Protein AF-A0A5N6XSG4-F1 (afdb_monomer)

Radius of gyration: 36.65 Å; Cα contacts (8 Å, |Δi|>4): 730; chains: 1; bounding box: 123×78×118 Å

Secondary structure (DSSP, 8-state):
-------------PPPP-PPPPPPP-GGGG-TT--HHHHHHHHHTT-TT-EEEEE--STT--EEEEEETEEE-SSEEEPSS---SHHHHHHHHHH-TT--EEEEETTTTEEEEE--SS--EEE-TT--EEEEEEPPGGGSPP--TTHHHHHHHHHHHHHHHHHHHHHHHHHHHHHHHHHHHHHHHHHHHHTT-TT-HHHHHHHHHHHHHHHHHHHHHHHHHHHHHHHHHHHHHHHHHHHHHHHHHHHHHHHHHHHHHHHHHHHHHHHHHHHHHHHHHHHHHHHHHHHTS----------PPPPPPP-PPP-PPPPPGGGTT-GGGTTT-EEEETTEEEEEEETEE-------S----EET--HHHHHHHHHHSTT--EEEEETTEEEEE-S--SS--EE--TTEEEEEESS---S-TTPPP-GGGGTB-TT--BPPPTTTT-EEEETTEEEEEEEESS---SEEEEETT--SHHHHHHHHHHSTT--EEEESSSEEEEEE-PPPPSS--HHHHTS-SEEEEEEPP-

Sequence (526 aa):
MALLPLFILLLSRGLLAQQAPLGTPNSKCMSTSLSGAGSYNACCSGSETTIGQLKGDGDTHQVFQYTCGSYIVKDYSQVPGLVHNARACMEACEADSSCQAGAWDWSSSLCFVANTANLQYASDPDNTFLRFEKLDESSTPPLEHHECEDQVADAVLSCETEQQGKCQDELNTQEKDLHTLCEQRIQDQCGSSVQDGIAEAKCNEEKATLEKSLRSECEIDKSNALKQWKQDQAAKDQQSRKLRDELEAKVKHLQKQEEESKKRAEKDRNELERLQRDNQQLQQRLDQIPNQPPSKQQPRQPPKPPATNPVHEIPPLTKWRKCSDMEGQEYTVMGVTYIVFCGMHPPPRSQVNQRNDWTGVDPSFMMAMCSTTSDCQGVKVRQNGAQLTYEHEFPPSNRVHSTWWSLVPKEPHTGIPNSVTDIRSQIMDDEGRVKCPEVDGEIIRLGEQAYQLNCNKSLKPQRRRPVPSVKLFNECLVRCYVTKGCQGVMRDNGCSLIYSHHALPKETPEEDLTNGDSWIAMLTEA

Structure (mmCIF, N/CA/C/O backbone):
data_AF-A0A5N6XSG4-F1
#
_entry.id   AF-A0A5N6XSG4-F1
#
loop_
_atom_site.group_PDB
_atom_site.id
_atom_site.type_symbol
_atom_site.label_atom_id
_atom_site.label_alt_id
_atom_site.label_comp_id
_atom_site.label_asym_id
_atom_site.label_entity_id
_atom_site.label_seq_id
_atom_site.pdbx_PDB_ins_code
_atom_site.Cartn_x
_atom_site.Cartn_y
_atom_site.Cartn_z
_atom_site.occupancy
_atom_site.B_iso_or_equiv
_atom_site.auth_seq_id
_atom_site.auth_comp_id
_atom_site.auth_asym_id
_atom_site.auth_atom_id
_atom_site.pdbx_PDB_model_num
ATOM 1 N N . MET A 1 1 ? -78.091 43.144 -36.225 1.00 42.41 1 MET A N 1
ATOM 2 C CA . MET A 1 1 ? -77.552 41.775 -36.383 1.00 42.41 1 MET A CA 1
ATOM 3 C C . MET A 1 1 ? -76.071 41.889 -36.706 1.00 42.41 1 MET A C 1
ATOM 5 O O . MET A 1 1 ? -75.727 42.811 -37.431 1.00 42.41 1 MET A O 1
ATOM 9 N N . ALA A 1 2 ? -75.269 40.954 -36.185 1.00 39.97 2 ALA A N 1
ATOM 10 C CA . ALA A 1 2 ? -73.800 40.843 -36.215 1.00 39.97 2 ALA A CA 1
ATOM 11 C C . ALA A 1 2 ? -73.055 41.504 -35.032 1.00 39.97 2 ALA A C 1
ATOM 13 O O . ALA A 1 2 ? -73.074 42.719 -34.857 1.00 39.97 2 ALA A O 1
ATOM 14 N N . LEU A 1 3 ? -72.410 40.649 -34.228 1.00 36.72 3 LEU A N 1
ATOM 15 C CA . LEU A 1 3 ? -71.529 40.935 -33.090 1.00 36.72 3 LEU A CA 1
ATOM 16 C C . LEU A 1 3 ? -70.232 40.110 -33.253 1.00 36.72 3 LEU A C 1
ATOM 18 O O . LEU A 1 3 ? -70.251 39.049 -33.872 1.00 36.72 3 LEU A O 1
ATOM 22 N N . LEU A 1 4 ? -69.142 40.672 -32.722 1.00 35.88 4 LEU A N 1
ATOM 23 C CA . LEU A 1 4 ? -67.703 40.395 -32.892 1.00 35.88 4 LEU A CA 1
ATOM 24 C C . LEU A 1 4 ? -67.192 38.939 -32.736 1.00 35.88 4 LEU A C 1
ATOM 26 O O . LEU A 1 4 ? -67.778 38.164 -31.983 1.00 35.88 4 LEU A O 1
ATOM 30 N N . PRO A 1 5 ? -65.990 38.630 -33.287 1.00 52.91 5 PRO A N 1
ATOM 31 C CA . PRO A 1 5 ? -65.157 37.495 -32.891 1.00 52.91 5 PRO A CA 1
ATOM 32 C C . PRO A 1 5 ? -64.058 37.892 -31.878 1.00 52.91 5 PRO A C 1
ATOM 34 O O . PRO A 1 5 ? -63.470 38.971 -31.970 1.00 52.91 5 PRO A O 1
ATOM 37 N N . LEU A 1 6 ? -63.741 36.997 -30.934 1.00 40.34 6 LEU A N 1
ATOM 38 C CA . LEU A 1 6 ? -62.638 37.149 -29.978 1.00 40.34 6 LEU A CA 1
ATOM 39 C C . LEU A 1 6 ? -62.048 35.769 -29.600 1.00 40.34 6 LEU A C 1
ATOM 41 O O . LEU A 1 6 ? -62.799 34.867 -29.248 1.00 40.34 6 LEU A O 1
ATOM 45 N N . PHE A 1 7 ? -60.708 35.677 -29.627 1.00 40.97 7 PHE A N 1
ATOM 46 C CA . PHE A 1 7 ? -59.811 34.734 -28.918 1.00 40.97 7 PHE A CA 1
ATOM 47 C C . PHE A 1 7 ? -59.850 33.226 -29.224 1.00 40.97 7 PHE A C 1
ATOM 49 O O . PHE A 1 7 ? -60.761 32.557 -28.765 1.00 40.97 7 PHE A O 1
ATOM 56 N N . ILE A 1 8 ? -58.746 32.684 -29.783 1.00 43.69 8 ILE A N 1
ATOM 57 C CA . ILE A 1 8 ? -57.996 31.521 -29.239 1.00 43.69 8 ILE A CA 1
ATOM 58 C C . ILE A 1 8 ? -56.499 31.665 -29.610 1.00 43.69 8 ILE A C 1
ATOM 60 O O . ILE A 1 8 ? -56.116 31.492 -30.764 1.00 43.69 8 ILE A O 1
ATOM 64 N N . LEU A 1 9 ? -55.656 31.958 -28.613 1.00 39.41 9 LEU A N 1
ATOM 65 C CA . LEU A 1 9 ? -54.202 31.732 -28.595 1.00 39.41 9 LEU A CA 1
ATOM 66 C C . LEU A 1 9 ? -53.973 30.484 -27.726 1.00 39.41 9 LEU A C 1
ATOM 68 O O . LEU A 1 9 ? -54.242 30.524 -26.526 1.00 39.41 9 LEU A O 1
ATOM 72 N N . LEU A 1 10 ? -53.525 29.374 -28.319 1.00 38.53 10 LEU A N 1
ATOM 73 C CA . LEU A 1 10 ? -53.155 28.156 -27.591 1.00 38.53 10 LEU A CA 1
ATOM 74 C C . LEU A 1 10 ? -51.653 28.163 -27.289 1.00 38.53 10 LEU A C 1
ATOM 76 O O . LEU A 1 10 ? -50.814 28.129 -28.186 1.00 38.53 10 LEU A O 1
ATOM 80 N N . LEU A 1 11 ? -51.375 28.234 -25.989 1.00 36.25 11 LEU A N 1
ATOM 81 C CA . LEU A 1 11 ? -50.082 28.177 -25.318 1.00 36.25 11 LEU A CA 1
ATOM 82 C C . LEU A 1 11 ? -49.456 26.776 -25.381 1.00 36.25 11 LEU A C 1
ATOM 84 O O . LEU A 1 11 ? -50.108 25.770 -25.100 1.00 36.25 11 LEU A O 1
ATOM 88 N N . SER A 1 12 ? -48.153 26.747 -25.645 1.00 34.19 12 SER A N 1
ATOM 89 C CA . SER A 1 12 ? -47.225 25.664 -25.334 1.00 34.19 12 SER A CA 1
ATOM 90 C C . SER A 1 12 ? -47.084 25.496 -23.813 1.00 34.19 12 SER A C 1
ATOM 92 O O . SER A 1 12 ? -46.741 26.436 -23.099 1.00 34.19 12 SER A O 1
ATOM 94 N N . ARG A 1 13 ? -47.327 24.285 -23.296 1.00 36.25 13 ARG A N 1
ATOM 95 C CA . ARG A 1 13 ? -46.957 23.895 -21.926 1.00 36.25 13 ARG A CA 1
ATOM 96 C C . ARG A 1 13 ? -45.612 23.175 -21.965 1.00 36.25 13 ARG A C 1
ATOM 98 O O . ARG A 1 13 ? -45.548 22.028 -22.391 1.00 36.25 13 ARG A O 1
ATOM 105 N N . GLY A 1 14 ? -44.558 23.848 -21.512 1.00 34.78 14 GLY A N 1
ATOM 106 C CA . GLY A 1 14 ? -43.342 23.184 -21.048 1.00 34.78 14 GLY A CA 1
ATOM 107 C C . GLY A 1 14 ? -43.564 22.673 -19.625 1.00 34.78 14 GLY A C 1
ATOM 108 O O . GLY A 1 14 ? -43.956 23.447 -18.754 1.00 34.78 14 GLY A O 1
ATOM 109 N N . LEU A 1 15 ? -43.350 21.376 -19.396 1.00 33.78 15 LEU A N 1
ATOM 110 C CA . LEU A 1 15 ? -43.150 20.836 -18.052 1.00 33.78 15 LEU A CA 1
ATOM 111 C C . LEU A 1 15 ? -41.716 21.168 -17.619 1.00 33.78 15 LEU A C 1
ATOM 113 O O . LEU A 1 15 ? -40.766 20.681 -18.224 1.00 33.78 15 LEU A O 1
ATOM 117 N N . LEU A 1 16 ? -41.568 21.973 -16.570 1.00 35.16 16 LEU A N 1
ATOM 118 C CA . LEU A 1 16 ? -40.341 22.048 -15.780 1.00 35.16 16 LEU A CA 1
ATOM 119 C C . LEU A 1 16 ? -40.486 21.063 -14.617 1.00 35.16 16 LEU A C 1
ATOM 121 O O . LEU A 1 16 ? -41.400 21.198 -13.803 1.00 35.16 16 LEU A O 1
ATOM 125 N N . ALA A 1 17 ? -39.606 20.065 -14.564 1.00 36.12 17 ALA A N 1
ATOM 126 C CA . ALA A 1 17 ? -39.441 19.208 -13.399 1.00 36.12 17 ALA A CA 1
ATOM 127 C C . ALA A 1 17 ? -38.847 20.042 -12.252 1.00 36.12 17 ALA A C 1
ATOM 129 O O . ALA A 1 17 ? -37.777 20.631 -12.394 1.00 36.12 17 ALA A O 1
ATOM 130 N N . GLN A 1 18 ? -39.553 20.113 -11.124 1.00 30.58 18 GLN A N 1
ATOM 131 C CA . GLN A 1 18 ? -39.025 20.651 -9.872 1.00 30.58 18 GLN A CA 1
ATOM 132 C C . GLN A 1 18 ? -37.999 19.654 -9.321 1.00 30.58 18 GLN A C 1
ATOM 134 O O . GLN A 1 18 ? -38.372 18.611 -8.792 1.00 30.58 18 GLN A O 1
ATOM 139 N N . GLN A 1 19 ? -36.708 19.952 -9.475 1.00 38.84 19 GLN A N 1
ATOM 140 C CA . GLN A 1 19 ? -35.658 19.258 -8.732 1.00 38.84 19 GLN A CA 1
ATOM 141 C C . GLN A 1 19 ? -35.746 19.709 -7.269 1.00 38.84 19 GLN A C 1
ATOM 143 O O . GLN A 1 19 ? -35.722 20.908 -6.982 1.00 38.84 19 GLN A O 1
ATOM 148 N N . ALA A 1 20 ? -35.922 18.754 -6.354 1.00 43.28 20 ALA A N 1
ATOM 149 C CA . ALA A 1 20 ? -35.861 19.019 -4.922 1.00 43.28 20 ALA A CA 1
ATOM 150 C C . ALA A 1 20 ? -34.477 19.601 -4.561 1.00 43.28 20 ALA A C 1
ATOM 152 O O . ALA A 1 20 ? -33.486 19.217 -5.187 1.00 43.28 20 ALA A O 1
ATOM 153 N N . PRO A 1 21 ? -34.390 20.527 -3.588 1.00 43.53 21 PRO A N 1
ATOM 154 C CA . PRO A 1 21 ? -33.112 21.077 -3.154 1.00 43.53 21 PRO A CA 1
ATOM 155 C C . PRO A 1 21 ? -32.190 19.948 -2.674 1.00 43.53 21 PRO A C 1
ATOM 157 O O . PRO A 1 21 ? -32.589 19.125 -1.851 1.00 43.53 21 PRO A O 1
ATOM 160 N N . LEU A 1 22 ? -30.971 19.909 -3.218 1.00 53.56 22 LEU A N 1
ATOM 161 C CA . LEU A 1 22 ? -29.912 18.988 -2.804 1.00 53.56 22 LEU A CA 1
ATOM 162 C C . LEU A 1 22 ? -29.630 19.205 -1.310 1.00 53.56 22 LEU A C 1
ATOM 164 O O . LEU A 1 22 ? -29.279 20.310 -0.898 1.00 53.56 22 LEU A O 1
ATOM 168 N N . GLY A 1 23 ? -29.837 18.166 -0.498 1.00 52.19 23 GLY A N 1
ATOM 169 C CA . GLY A 1 23 ? -29.511 18.193 0.927 1.00 52.19 23 GLY A CA 1
ATOM 170 C C . GLY A 1 23 ? -28.003 18.314 1.148 1.00 52.19 23 GLY A C 1
ATOM 171 O O . GLY A 1 23 ? -27.211 17.836 0.333 1.00 52.19 23 GLY A O 1
ATOM 172 N N . THR A 1 24 ? -27.604 18.954 2.248 1.00 53.97 24 THR A N 1
ATOM 173 C CA . THR A 1 24 ? -26.195 19.072 2.639 1.00 53.97 24 THR A CA 1
ATOM 174 C C . THR A 1 24 ? -25.549 17.688 2.824 1.00 53.97 24 THR A C 1
ATOM 176 O O . THR A 1 24 ? -26.224 16.752 3.269 1.00 53.97 24 THR A O 1
ATOM 179 N N . PRO A 1 25 ? -24.254 17.519 2.487 1.00 57.25 25 PRO A N 1
ATOM 180 C CA . PRO A 1 25 ? -23.563 16.237 2.603 1.00 57.25 25 PRO A CA 1
ATOM 181 C C . PRO A 1 25 ? -23.601 15.721 4.046 1.00 57.25 25 PRO A C 1
ATOM 183 O O . PRO A 1 25 ? -23.062 16.343 4.960 1.00 57.25 25 PRO A O 1
ATOM 186 N N . ASN A 1 26 ? -24.227 14.566 4.272 1.00 66.19 26 ASN A N 1
ATOM 187 C CA . ASN A 1 26 ? -24.213 13.927 5.582 1.00 66.19 26 A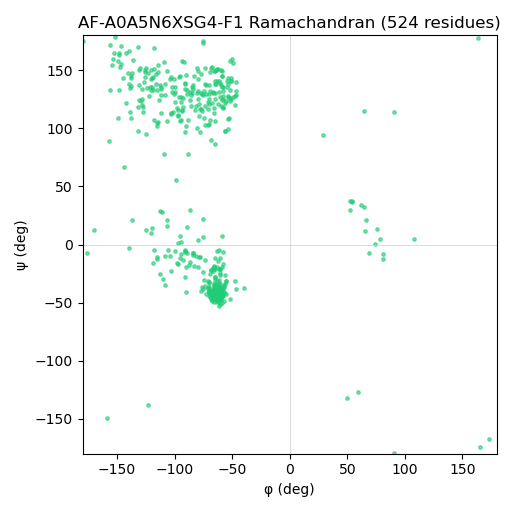SN A CA 1
ATOM 188 C C . ASN A 1 26 ? -22.894 13.163 5.755 1.00 66.19 26 ASN A C 1
ATOM 190 O O . ASN A 1 26 ? -22.737 12.046 5.258 1.00 66.19 26 ASN A O 1
ATOM 194 N N . SER A 1 27 ? -21.950 13.761 6.484 1.00 66.69 27 SER A N 1
ATOM 195 C CA . SER A 1 27 ? -20.614 13.199 6.728 1.00 66.69 27 SER A CA 1
ATOM 196 C C . SER A 1 27 ? -20.627 11.829 7.422 1.00 66.69 27 SER A C 1
ATOM 198 O O . SER A 1 27 ? -19.657 11.081 7.319 1.00 66.69 27 SER A O 1
ATOM 200 N N . LYS A 1 28 ? -21.732 11.443 8.078 1.00 75.50 28 LYS A N 1
ATOM 201 C CA . LYS A 1 28 ? -21.860 10.136 8.746 1.00 75.50 28 LYS A CA 1
ATOM 202 C C . LYS A 1 28 ? -22.079 8.977 7.775 1.00 75.50 28 LYS A C 1
ATOM 204 O O . LYS A 1 28 ? -21.738 7.844 8.111 1.00 75.50 28 LYS A O 1
ATOM 209 N N . CYS A 1 29 ? -22.607 9.249 6.581 1.00 75.19 29 CYS A N 1
ATOM 210 C CA . CYS A 1 29 ? -22.910 8.240 5.564 1.00 75.19 29 CYS A CA 1
ATOM 211 C C . CYS A 1 29 ? -21.662 7.452 5.103 1.00 75.19 29 CYS A C 1
ATOM 213 O O . CYS A 1 29 ? -21.761 6.293 4.710 1.00 75.19 29 CYS A O 1
ATOM 215 N N . MET A 1 30 ? -20.471 8.045 5.246 1.00 73.06 30 MET A N 1
ATOM 216 C CA . MET A 1 30 ? -19.180 7.477 4.831 1.00 73.06 30 MET A CA 1
ATOM 217 C C . MET A 1 30 ? -18.313 6.987 6.000 1.00 73.06 30 MET A C 1
ATOM 219 O O . MET A 1 30 ? -17.090 6.866 5.878 1.00 73.06 30 MET A O 1
ATOM 223 N N . SER A 1 31 ? -18.913 6.719 7.159 1.00 79.75 31 SER A N 1
ATOM 224 C CA . SER A 1 31 ? -18.151 6.238 8.309 1.00 79.75 31 SER A CA 1
ATOM 225 C C . SER A 1 31 ? -17.735 4.777 8.131 1.00 79.75 31 SER A C 1
ATOM 227 O O . SER A 1 31 ? -18.583 3.887 8.086 1.00 79.75 31 SER A O 1
ATOM 229 N N . THR A 1 32 ? -16.426 4.508 8.118 1.00 80.31 32 THR A N 1
ATOM 230 C CA . THR A 1 32 ? -15.868 3.140 8.079 1.00 80.31 32 THR A CA 1
ATOM 231 C C . THR A 1 32 ? -16.176 2.331 9.339 1.00 80.31 32 THR A C 1
ATOM 233 O O . THR A 1 32 ? -16.111 1.105 9.318 1.00 80.31 32 THR A O 1
ATOM 236 N N . SER A 1 33 ? -16.529 3.001 10.441 1.00 80.94 33 SER A N 1
ATOM 237 C CA . SER A 1 33 ? -16.881 2.362 11.714 1.00 80.94 33 SER A CA 1
ATOM 238 C C . SER A 1 33 ? -18.299 1.789 11.754 1.00 80.94 33 SER A C 1
ATOM 240 O O . SER A 1 33 ? -18.638 1.073 12.696 1.00 80.94 33 SER A O 1
ATOM 242 N N . LEU A 1 34 ? -19.135 2.101 10.760 1.00 85.12 34 LEU A N 1
ATOM 243 C CA . LEU A 1 34 ? -20.510 1.620 10.670 1.00 85.12 34 LEU A CA 1
ATOM 244 C C . LEU A 1 34 ? -20.600 0.495 9.634 1.00 85.12 34 LEU A C 1
ATOM 246 O O . LEU A 1 34 ? -19.923 0.526 8.610 1.00 85.12 34 LEU A O 1
ATOM 250 N N . SER A 1 35 ? -21.451 -0.497 9.891 1.00 88.44 35 SER A N 1
ATOM 251 C CA . SER A 1 35 ? -21.705 -1.625 8.985 1.00 88.44 35 SER A CA 1
ATOM 252 C C . SER A 1 35 ? -23.198 -1.936 8.882 1.00 88.44 35 SER A C 1
ATOM 254 O O . SER A 1 35 ? -23.987 -1.526 9.743 1.00 88.44 35 SER A O 1
ATOM 256 N N . GLY A 1 36 ? -23.589 -2.612 7.797 1.00 90.94 36 GLY A N 1
ATOM 257 C CA . GLY A 1 36 ? -24.967 -3.036 7.528 1.00 90.94 36 GLY A CA 1
ATOM 258 C C . GLY A 1 36 ? -25.984 -1.901 7.697 1.00 90.94 36 GLY A C 1
ATOM 259 O O . GLY A 1 36 ? -25.763 -0.773 7.252 1.00 90.94 36 GLY A O 1
ATOM 260 N N . ALA A 1 37 ? -27.074 -2.170 8.419 1.00 91.06 37 ALA A N 1
ATOM 261 C CA . ALA A 1 37 ? -28.128 -1.187 8.681 1.00 91.06 37 ALA A CA 1
ATOM 262 C C . ALA A 1 37 ? -27.613 0.117 9.322 1.00 91.06 37 ALA A C 1
ATOM 264 O O . ALA A 1 37 ? -28.163 1.184 9.070 1.00 91.06 37 ALA A O 1
ATOM 265 N N . GLY A 1 38 ? -26.552 0.063 10.137 1.00 89.19 38 GLY A N 1
ATOM 266 C CA . GLY A 1 38 ? -25.963 1.256 10.750 1.00 89.19 38 GLY A CA 1
ATOM 267 C C . GLY A 1 38 ? -25.340 2.198 9.718 1.00 89.19 38 GLY A C 1
ATOM 268 O O . GLY A 1 38 ? -25.545 3.408 9.794 1.00 89.19 38 GLY A O 1
ATOM 269 N N . SER A 1 39 ? -24.633 1.643 8.727 1.00 90.44 39 SER A N 1
ATOM 270 C CA . SER A 1 39 ? -24.076 2.417 7.608 1.00 90.44 39 SER A CA 1
ATOM 271 C C . SER A 1 39 ? -25.188 2.944 6.700 1.00 90.44 39 SER A C 1
ATOM 273 O O . SER A 1 39 ? -25.161 4.117 6.338 1.00 90.44 39 SER A O 1
ATOM 275 N N . TYR A 1 40 ? -26.213 2.134 6.421 1.00 92.50 40 TYR A N 1
ATOM 276 C CA . TYR A 1 40 ? -27.371 2.571 5.641 1.00 92.50 40 TYR A CA 1
ATOM 277 C C . TYR A 1 40 ? -28.118 3.736 6.302 1.00 92.50 40 TYR A C 1
ATOM 279 O O . TYR A 1 40 ? -28.326 4.782 5.693 1.00 92.50 40 TYR A O 1
ATOM 287 N N . ASN A 1 41 ? -28.463 3.600 7.583 1.00 91.56 41 ASN A N 1
ATOM 288 C CA . ASN A 1 41 ? -29.210 4.613 8.330 1.00 91.56 41 ASN A CA 1
ATOM 289 C C . ASN A 1 41 ? -28.430 5.922 8.489 1.00 91.56 41 ASN A C 1
ATOM 291 O O . ASN A 1 41 ? -29.035 6.991 8.583 1.00 91.56 41 ASN A O 1
ATOM 295 N N . ALA A 1 42 ? -27.097 5.863 8.489 1.00 89.62 42 ALA A N 1
ATOM 296 C CA . ALA A 1 42 ? -26.261 7.055 8.480 1.00 89.62 42 ALA A CA 1
ATOM 297 C C . ALA A 1 42 ? -26.423 7.880 7.191 1.00 89.62 42 ALA A C 1
ATOM 299 O O . ALA A 1 42 ? -26.266 9.095 7.246 1.00 89.62 42 ALA A O 1
ATOM 300 N N . CYS A 1 43 ? -26.776 7.249 6.068 1.00 88.50 43 CYS A N 1
ATOM 301 C CA . CYS A 1 43 ? -27.106 7.903 4.799 1.00 88.50 43 CYS A CA 1
ATOM 302 C C . CYS A 1 43 ? -28.600 8.236 4.667 1.00 88.50 43 CYS A C 1
ATOM 304 O O . CYS A 1 43 ? -28.973 9.302 4.188 1.00 88.50 43 CYS A O 1
ATOM 306 N N . CYS A 1 44 ? -29.458 7.314 5.099 1.00 89.94 44 CYS A N 1
ATOM 307 C CA . CYS A 1 44 ? -30.868 7.246 4.714 1.00 89.94 44 CYS A CA 1
ATOM 308 C C . CYS A 1 44 ? -31.833 7.539 5.872 1.00 89.94 44 CYS A C 1
ATOM 310 O O . CYS A 1 44 ? -32.952 7.030 5.917 1.00 89.94 44 CYS A O 1
ATOM 312 N N . SER A 1 45 ? -31.413 8.352 6.842 1.00 81.12 45 SER A N 1
ATOM 313 C CA . SER A 1 45 ? -32.197 8.626 8.046 1.00 81.12 45 SER A CA 1
ATOM 314 C C . SER A 1 45 ? -33.430 9.482 7.716 1.00 81.12 45 SER A C 1
ATOM 316 O O . SER A 1 45 ? -33.329 10.689 7.525 1.00 81.12 45 SER A O 1
ATOM 318 N N . GLY A 1 46 ? -34.613 8.858 7.677 1.00 64.88 46 GLY A N 1
ATOM 319 C CA . GLY A 1 46 ? -35.898 9.563 7.770 1.00 64.88 46 GLY A CA 1
ATOM 320 C C . GLY A 1 46 ? -36.756 9.674 6.504 1.00 64.88 46 GLY A C 1
ATOM 321 O O . GLY A 1 46 ? -37.806 10.307 6.581 1.00 64.88 46 GLY A O 1
ATOM 322 N N . SER A 1 47 ? -36.392 9.066 5.368 1.00 61.56 47 SER A N 1
ATOM 323 C CA . SER A 1 47 ? -37.311 8.952 4.220 1.00 61.56 47 SER A CA 1
ATOM 324 C C . SER A 1 47 ? -36.989 7.762 3.308 1.00 61.56 47 SER A C 1
ATOM 326 O O . SER A 1 47 ? -35.844 7.320 3.252 1.00 61.56 47 SER A O 1
ATOM 328 N N . GLU A 1 48 ? -37.998 7.255 2.590 1.00 63.19 48 GLU A N 1
ATOM 329 C CA . GLU A 1 48 ? -37.865 6.144 1.627 1.00 63.19 48 GLU A CA 1
ATOM 330 C C . GLU A 1 48 ? -37.005 6.512 0.404 1.00 63.19 48 GLU A C 1
ATOM 332 O O . GLU A 1 48 ? -36.493 5.629 -0.272 1.00 63.19 48 GLU A O 1
ATOM 337 N N . THR A 1 49 ? -36.796 7.805 0.130 1.00 68.62 49 THR A N 1
ATOM 338 C CA . THR A 1 49 ? -36.016 8.281 -1.024 1.00 68.62 49 THR A CA 1
ATOM 339 C C . THR A 1 49 ? -35.210 9.530 -0.670 1.00 68.62 49 THR A C 1
ATOM 341 O O . THR A 1 49 ? -35.469 10.627 -1.172 1.00 68.62 49 THR A O 1
ATOM 344 N N . THR A 1 50 ? -34.228 9.382 0.218 1.00 78.94 50 THR A N 1
ATOM 345 C CA . THR A 1 50 ? -33.235 10.437 0.456 1.00 78.94 50 THR A CA 1
ATOM 346 C C . THR A 1 50 ? -32.248 10.480 -0.712 1.00 78.94 50 THR A C 1
ATOM 348 O O . THR A 1 50 ? -31.721 9.444 -1.122 1.00 78.94 50 THR A O 1
ATOM 351 N N . ILE A 1 51 ? -31.994 11.681 -1.235 1.00 84.19 51 ILE A N 1
ATOM 352 C CA . ILE A 1 51 ? -30.973 11.955 -2.252 1.00 84.19 51 ILE A CA 1
ATOM 353 C C . ILE A 1 51 ? -29.926 12.874 -1.628 1.00 84.19 51 ILE A C 1
ATOM 355 O O . ILE A 1 51 ? -30.278 13.890 -1.028 1.00 84.19 51 ILE A O 1
ATOM 359 N N . GLY A 1 52 ? -28.649 12.549 -1.802 1.00 84.50 52 GLY A N 1
ATOM 360 C CA . GLY A 1 52 ? -27.552 13.397 -1.344 1.00 84.50 52 GLY A CA 1
ATOM 361 C C . GLY A 1 52 ? -26.297 13.228 -2.188 1.00 84.50 52 GLY A C 1
ATOM 362 O O . GLY A 1 52 ? -26.266 12.431 -3.124 1.00 84.50 52 GLY A O 1
ATOM 363 N N . GLN A 1 53 ? -25.263 13.993 -1.853 1.00 86.19 53 GLN A N 1
ATOM 364 C CA . GLN A 1 53 ? -23.940 13.876 -2.461 1.00 86.19 53 GLN A CA 1
ATOM 365 C C . GLN A 1 53 ? -22.913 13.452 -1.418 1.00 86.19 53 GLN A C 1
ATOM 367 O O . GLN A 1 53 ? -23.020 13.810 -0.242 1.00 86.19 53 GLN A O 1
ATOM 372 N N . LEU A 1 54 ? -21.926 12.681 -1.857 1.00 82.00 54 LEU A N 1
ATOM 373 C CA . LEU A 1 54 ? -20.810 12.221 -1.045 1.00 82.00 54 LEU A CA 1
ATOM 374 C C . LEU A 1 54 ? -19.535 12.335 -1.860 1.00 82.00 54 LEU A C 1
ATOM 376 O O . LEU A 1 54 ? -19.531 12.094 -3.064 1.00 82.00 54 LEU A O 1
ATOM 380 N N . LYS A 1 55 ? -18.444 12.664 -1.184 1.00 81.94 55 LYS A N 1
ATOM 381 C CA . LYS A 1 55 ? -17.118 12.681 -1.783 1.00 81.94 55 LYS A CA 1
ATOM 382 C C . LYS A 1 55 ? -16.384 11.404 -1.388 1.00 81.94 55 LYS A C 1
ATOM 384 O O . LYS A 1 55 ? -16.362 11.063 -0.205 1.00 81.94 55 LYS A O 1
ATOM 389 N N . GLY A 1 56 ? -15.831 10.704 -2.374 1.00 75.94 56 GLY A N 1
ATOM 390 C CA . GLY A 1 56 ? -14.927 9.581 -2.160 1.00 75.94 56 GLY A CA 1
ATOM 391 C C . GLY A 1 56 ? -13.674 10.036 -1.415 1.00 75.94 56 GLY A C 1
ATOM 392 O O . GLY A 1 56 ? -13.160 11.135 -1.642 1.00 75.94 56 GLY A O 1
ATOM 393 N N . ASP A 1 57 ? -13.205 9.197 -0.498 1.00 70.38 57 ASP A N 1
ATOM 394 C CA . ASP A 1 57 ? -11.967 9.414 0.264 1.00 70.38 57 ASP A CA 1
ATOM 395 C C . ASP A 1 57 ? -10.771 8.695 -0.393 1.00 70.38 57 ASP A C 1
ATOM 397 O O . ASP A 1 57 ? -9.691 8.616 0.188 1.00 70.38 57 ASP A O 1
ATOM 401 N N . GLY A 1 58 ? -10.976 8.127 -1.589 1.00 65.00 58 GLY A N 1
ATOM 402 C CA . GLY A 1 58 ? -9.916 7.578 -2.423 1.00 65.00 58 GLY A CA 1
ATOM 403 C C . GLY A 1 58 ? -9.099 8.666 -3.124 1.00 65.00 58 GLY A C 1
ATOM 404 O O . GLY A 1 58 ? -9.407 9.860 -3.058 1.00 65.00 58 GLY A O 1
ATOM 405 N N . ASP A 1 59 ? -8.048 8.235 -3.826 1.00 67.75 59 ASP A N 1
ATOM 406 C CA . ASP A 1 59 ? -7.075 9.119 -4.484 1.00 67.75 59 ASP A CA 1
ATOM 407 C C . ASP A 1 59 ? -7.699 10.041 -5.547 1.00 67.75 59 ASP A C 1
ATOM 409 O O . ASP A 1 59 ? -7.109 11.066 -5.894 1.00 67.75 59 ASP A O 1
ATOM 413 N N . THR A 1 60 ? -8.877 9.694 -6.082 1.00 69.62 60 THR A N 1
ATOM 414 C CA . THR A 1 60 ? -9.529 10.473 -7.147 1.00 69.62 60 THR A CA 1
ATOM 415 C C . THR A 1 60 ? -10.501 11.517 -6.615 1.00 69.62 60 THR A C 1
ATOM 417 O O . THR A 1 60 ? -10.902 12.404 -7.365 1.00 69.62 60 THR A O 1
ATOM 420 N N . HIS A 1 61 ? -10.871 11.448 -5.328 1.00 78.56 61 HIS A N 1
ATOM 421 C CA . HIS A 1 61 ? -11.829 12.365 -4.707 1.00 78.56 61 HIS A CA 1
ATOM 422 C C . HIS A 1 61 ? -13.164 12.482 -5.468 1.00 78.56 61 HIS A C 1
ATOM 424 O O . HIS A 1 61 ? -13.825 13.526 -5.423 1.00 78.56 61 HIS A O 1
ATOM 430 N N . GLN A 1 62 ? -13.561 11.408 -6.157 1.00 88.06 62 GLN A N 1
ATOM 431 C CA . GLN A 1 62 ? -14.749 11.359 -7.002 1.00 88.06 62 GLN A CA 1
ATOM 432 C C . GLN A 1 62 ? -16.011 11.689 -6.196 1.00 88.06 62 GLN A C 1
ATOM 434 O O . GLN A 1 62 ? -16.245 11.137 -5.120 1.00 88.06 62 GLN A O 1
ATOM 439 N N . VAL A 1 63 ? -16.853 12.580 -6.724 1.00 90.19 63 VAL A N 1
ATOM 440 C CA . VAL A 1 63 ? -18.149 12.897 -6.112 1.00 90.19 63 VAL A CA 1
ATOM 441 C C . VAL A 1 63 ? -19.206 11.944 -6.654 1.00 90.19 63 VAL A C 1
ATOM 443 O O . VAL A 1 63 ? -19.309 11.735 -7.866 1.00 90.19 63 VAL A O 1
ATOM 446 N N . PHE A 1 64 ? -19.994 11.384 -5.745 1.00 92.38 64 PHE A N 1
ATOM 447 C CA . PHE A 1 64 ? -21.113 10.509 -6.041 1.00 92.38 64 PHE A CA 1
ATOM 448 C C . PHE A 1 64 ? -22.422 11.147 -5.583 1.00 92.38 64 PHE A C 1
ATOM 450 O O . PHE A 1 64 ? -22.508 11.688 -4.479 1.00 92.38 64 PHE A O 1
ATOM 457 N N . GLN A 1 65 ? -23.465 11.036 -6.398 1.00 93.50 65 GLN A N 1
ATOM 458 C CA . GLN A 1 65 ? -24.839 11.269 -5.971 1.00 93.50 65 GLN A CA 1
ATOM 459 C C . GLN A 1 65 ? -25.446 9.940 -5.531 1.00 93.50 65 GLN A C 1
ATOM 461 O O . GLN A 1 65 ? -25.431 8.988 -6.303 1.00 93.50 65 GLN A O 1
ATOM 466 N N . TYR A 1 66 ? -25.998 9.864 -4.321 1.00 93.81 66 TYR A N 1
ATOM 467 C CA . TYR A 1 66 ? -26.660 8.657 -3.826 1.00 93.81 66 TYR A CA 1
ATOM 468 C C . TYR A 1 66 ? -28.176 8.811 -3.736 1.00 93.81 66 TYR A C 1
ATOM 470 O O . TYR A 1 66 ? -28.718 9.915 -3.667 1.00 93.81 66 TYR A O 1
ATOM 478 N N . THR A 1 67 ? -28.878 7.682 -3.762 1.00 94.38 67 THR A N 1
ATOM 479 C CA . THR A 1 67 ? -30.328 7.574 -3.600 1.00 94.38 67 THR A CA 1
ATOM 480 C C . THR A 1 67 ? -30.652 6.329 -2.785 1.00 94.38 67 THR A C 1
ATOM 482 O O . THR A 1 67 ? -30.296 5.216 -3.174 1.00 94.38 67 THR A O 1
ATOM 485 N N . CYS A 1 68 ? -31.327 6.529 -1.660 1.00 94.81 68 CYS A N 1
ATOM 486 C CA . CYS A 1 68 ? -31.827 5.458 -0.800 1.00 94.81 68 CYS A CA 1
ATOM 487 C C . CYS A 1 68 ? -33.045 4.761 -1.425 1.00 94.81 68 CYS A C 1
ATOM 489 O O . CYS A 1 68 ? -33.771 5.386 -2.202 1.00 94.81 68 CYS A O 1
ATOM 491 N N . GLY A 1 69 ? -33.259 3.484 -1.099 1.00 94.56 69 GLY A N 1
ATOM 492 C CA . GLY A 1 69 ? -34.418 2.711 -1.558 1.00 94.56 69 GLY A CA 1
ATOM 493 C C . GLY A 1 69 ? -34.445 2.501 -3.071 1.00 94.56 69 GLY A C 1
ATOM 494 O O . GLY A 1 69 ? -35.509 2.487 -3.692 1.00 94.56 69 GLY A O 1
ATOM 495 N N . SER A 1 70 ? -33.274 2.404 -3.702 1.00 95.56 70 SER A N 1
ATOM 496 C CA . SER A 1 70 ? -33.153 2.302 -5.155 1.00 95.56 70 SER A CA 1
ATOM 497 C C . SER A 1 70 ? -31.992 1.398 -5.548 1.00 95.56 70 SER A C 1
ATOM 499 O O . SER A 1 70 ? -30.949 1.421 -4.901 1.00 95.56 70 SER A O 1
ATOM 501 N N . TYR A 1 71 ? -32.159 0.630 -6.626 1.00 96.12 71 TYR A N 1
ATOM 502 C CA . TYR A 1 71 ? -31.143 -0.286 -7.148 1.00 96.12 71 TYR A CA 1
ATOM 503 C C . TYR A 1 71 ? -31.074 -0.271 -8.678 1.00 96.12 71 TYR A C 1
ATOM 505 O O . TYR A 1 71 ? -31.951 0.263 -9.364 1.00 96.12 71 TYR A O 1
ATOM 513 N N . ILE A 1 72 ? -30.000 -0.856 -9.211 1.00 96.81 72 ILE A N 1
ATOM 514 C CA . ILE A 1 72 ? -29.737 -0.971 -10.648 1.00 96.81 72 ILE A CA 1
ATOM 515 C C . ILE A 1 72 ? -30.424 -2.236 -11.177 1.00 96.81 72 ILE A C 1
ATOM 517 O O . ILE A 1 72 ? -30.179 -3.331 -10.683 1.00 96.81 72 ILE A O 1
ATOM 521 N N . VAL A 1 73 ? -31.280 -2.099 -12.192 1.00 95.69 73 VAL A N 1
ATOM 522 C CA . VAL A 1 73 ? -32.108 -3.211 -12.702 1.00 95.69 73 VAL A CA 1
ATOM 523 C C . VAL A 1 73 ? -31.307 -4.197 -13.555 1.00 95.69 73 VAL A C 1
ATOM 525 O O . VAL A 1 73 ? -31.587 -5.393 -13.556 1.00 95.69 73 VAL A O 1
ATOM 528 N N . LYS A 1 74 ? -30.346 -3.697 -14.335 1.00 93.44 74 LYS A N 1
ATOM 529 C CA . LYS A 1 74 ? -29.580 -4.476 -15.316 1.00 93.44 74 LYS A CA 1
ATOM 530 C C . LYS A 1 74 ? -28.231 -3.825 -15.605 1.00 93.44 74 LYS A C 1
ATOM 532 O O . LYS A 1 74 ? -28.007 -2.686 -15.210 1.00 93.44 74 LYS A O 1
ATOM 537 N N . ASP A 1 75 ? -27.382 -4.536 -16.343 1.00 92.75 75 ASP A N 1
ATOM 538 C CA . ASP A 1 75 ? -26.072 -4.052 -16.799 1.00 92.75 75 ASP A CA 1
ATOM 539 C C . ASP A 1 75 ? -25.107 -3.727 -15.637 1.00 92.75 75 ASP A C 1
ATOM 541 O O . ASP A 1 75 ? -24.287 -2.813 -15.727 1.00 92.75 75 ASP A O 1
ATOM 545 N N . TYR A 1 76 ? -25.206 -4.505 -14.552 1.00 95.56 76 TYR A N 1
ATOM 546 C CA . TYR A 1 76 ? -24.316 -4.465 -13.392 1.00 95.56 76 TYR A CA 1
ATOM 547 C C . TYR A 1 76 ? -23.505 -5.763 -13.260 1.00 95.56 76 TYR A C 1
ATOM 549 O O . TYR A 1 76 ? -23.931 -6.834 -13.699 1.00 95.56 76 TYR A O 1
ATOM 557 N N . SER A 1 77 ? -22.349 -5.675 -12.616 1.00 94.81 77 SER A N 1
ATOM 558 C CA . SER A 1 77 ? -21.556 -6.795 -12.119 1.00 94.81 77 SER A CA 1
ATOM 559 C C . SER A 1 77 ? -21.511 -6.751 -10.594 1.00 94.81 77 SER A C 1
ATOM 561 O O . SER A 1 77 ? -21.583 -5.689 -9.978 1.00 94.81 77 SER A O 1
ATOM 563 N N . GLN A 1 78 ? -21.433 -7.918 -9.961 1.00 96.56 78 GLN A N 1
ATOM 564 C CA . GLN A 1 78 ? -21.244 -8.005 -8.518 1.00 96.56 78 GLN A CA 1
ATOM 565 C C . GLN A 1 78 ? -19.750 -7.890 -8.194 1.00 96.56 78 GLN A C 1
ATOM 567 O O . GLN A 1 78 ? -18.928 -8.564 -8.818 1.00 96.56 78 GLN A O 1
ATOM 572 N N . VAL A 1 79 ? -19.403 -7.066 -7.207 1.00 94.25 79 VAL A N 1
ATOM 573 C CA . VAL A 1 79 ? -18.044 -7.010 -6.660 1.00 94.25 79 VAL A CA 1
ATOM 574 C C . VAL A 1 79 ? -17.777 -8.307 -5.882 1.00 94.25 79 VAL A C 1
ATOM 576 O O . VAL A 1 79 ? -18.610 -8.686 -5.054 1.00 94.25 79 VAL A O 1
ATOM 579 N N . PRO A 1 80 ? -16.657 -9.012 -6.127 1.00 90.44 80 PRO A N 1
ATOM 580 C CA . PRO A 1 80 ? -16.331 -10.235 -5.397 1.00 90.44 80 PRO A CA 1
ATOM 581 C C . PRO A 1 80 ? -16.210 -10.007 -3.882 1.00 90.44 80 PRO A C 1
ATOM 583 O O . PRO A 1 80 ? -15.571 -9.051 -3.444 1.00 90.44 80 PRO A O 1
ATOM 586 N N . GLY A 1 81 ? -16.769 -10.924 -3.086 1.00 87.31 81 GLY A N 1
ATOM 587 C CA . GLY A 1 81 ? -16.722 -10.884 -1.620 1.00 87.31 81 GLY A CA 1
ATOM 588 C C . GLY A 1 81 ? -17.890 -10.143 -0.957 1.00 87.31 81 GLY A C 1
ATOM 589 O O . GLY A 1 81 ? -18.820 -9.679 -1.616 1.00 87.31 81 GLY A O 1
ATOM 590 N N . LEU A 1 82 ? -17.855 -10.077 0.378 1.00 84.62 82 LEU A N 1
ATOM 591 C CA . LEU A 1 82 ? -18.821 -9.321 1.178 1.00 84.62 82 LEU A CA 1
ATOM 592 C C . LEU A 1 82 ? -18.318 -7.894 1.400 1.00 84.62 82 LEU A C 1
ATOM 594 O O . LEU A 1 82 ? -17.173 -7.676 1.792 1.00 84.62 82 LEU A O 1
ATOM 598 N N . VAL A 1 83 ? -19.205 -6.926 1.201 1.00 92.38 83 VAL A N 1
ATOM 599 C CA . VAL A 1 83 ? -18.940 -5.500 1.378 1.00 92.38 83 VAL A CA 1
ATOM 600 C C . VAL A 1 83 ? -19.807 -4.986 2.522 1.00 92.38 83 VAL A C 1
ATOM 602 O O . VAL A 1 83 ? -21.017 -4.816 2.390 1.00 92.38 83 VAL A O 1
ATOM 605 N N . HIS A 1 84 ? -19.187 -4.769 3.682 1.00 90.62 84 HIS A N 1
ATOM 606 C CA . HIS A 1 84 ? -19.905 -4.548 4.943 1.00 90.62 84 HIS A CA 1
ATOM 607 C C . HIS A 1 84 ? -20.495 -3.141 5.127 1.00 90.62 84 HIS A C 1
ATOM 609 O O . HIS A 1 84 ? -21.263 -2.930 6.069 1.00 90.62 84 HIS A O 1
ATOM 615 N N . ASN A 1 85 ? -20.148 -2.171 4.279 1.00 93.25 85 ASN A N 1
ATOM 616 C CA . ASN A 1 85 ? -20.658 -0.801 4.351 1.00 93.25 85 ASN A CA 1
ATOM 617 C C . ASN A 1 85 ? -20.736 -0.143 2.963 1.00 93.25 85 ASN A C 1
ATOM 619 O O . ASN A 1 85 ? -20.037 -0.548 2.034 1.00 93.25 85 ASN A O 1
ATOM 623 N N . ALA A 1 86 ? -21.577 0.891 2.836 1.00 92.44 86 ALA A N 1
ATOM 624 C CA . ALA A 1 86 ? -21.798 1.605 1.574 1.00 92.44 86 ALA A CA 1
ATOM 625 C C . ALA A 1 86 ? -20.500 2.192 1.004 1.00 92.44 86 ALA A C 1
ATOM 627 O O . ALA A 1 86 ? -20.279 2.179 -0.206 1.00 92.44 86 ALA A O 1
ATOM 628 N N . ARG A 1 87 ? -19.621 2.663 1.894 1.00 91.50 87 ARG A N 1
ATOM 629 C CA . ARG A 1 87 ? -18.341 3.275 1.545 1.00 91.50 87 ARG A CA 1
ATOM 630 C C . ARG A 1 87 ? -17.422 2.317 0.796 1.00 91.50 87 ARG A C 1
ATOM 632 O O . ARG A 1 87 ? -16.947 2.672 -0.273 1.00 91.50 87 ARG A O 1
ATOM 639 N N . ALA A 1 88 ? -17.223 1.106 1.302 1.00 92.69 88 ALA A N 1
ATOM 640 C CA . ALA A 1 88 ? -16.382 0.112 0.643 1.00 92.69 88 ALA A CA 1
ATOM 641 C C . ALA A 1 88 ? -16.928 -0.268 -0.749 1.00 92.69 88 ALA A C 1
ATOM 643 O O . ALA A 1 88 ? -16.157 -0.544 -1.665 1.00 92.69 88 ALA A O 1
ATOM 644 N N . CYS A 1 89 ? -18.253 -0.221 -0.942 1.00 95.75 89 CYS A N 1
ATOM 645 C CA . CYS A 1 89 ? -18.858 -0.436 -2.258 1.00 95.75 89 CYS A CA 1
ATOM 646 C C . CYS A 1 89 ? -18.563 0.725 -3.223 1.00 95.75 89 CYS A C 1
ATOM 648 O O . CYS A 1 89 ? -18.247 0.504 -4.392 1.00 95.75 89 CYS A O 1
ATOM 650 N N . MET A 1 90 ? -18.611 1.965 -2.729 1.00 93.19 90 MET A N 1
ATOM 651 C CA . MET A 1 90 ? -18.236 3.146 -3.510 1.00 93.19 90 MET A CA 1
ATOM 652 C C . MET A 1 90 ? -16.744 3.160 -3.845 1.00 93.19 90 MET A C 1
ATOM 654 O O . MET A 1 90 ? -16.399 3.435 -4.987 1.00 93.19 90 MET A O 1
ATOM 658 N N . GLU A 1 91 ? -15.871 2.796 -2.903 1.00 92.44 91 GLU A N 1
ATOM 659 C CA . GLU A 1 91 ? -14.420 2.678 -3.120 1.00 92.44 91 GLU A CA 1
ATOM 660 C C . GLU A 1 91 ? -14.099 1.632 -4.200 1.00 92.44 91 GLU A C 1
ATOM 662 O O . GLU A 1 91 ? -13.245 1.868 -5.053 1.00 92.44 91 GLU A O 1
ATOM 667 N N . ALA A 1 92 ? -14.834 0.514 -4.241 1.00 93.88 92 ALA A N 1
ATOM 668 C CA . ALA A 1 92 ? -14.704 -0.470 -5.317 1.00 93.88 92 ALA A CA 1
ATOM 669 C C . ALA A 1 92 ? -15.081 0.115 -6.694 1.00 93.88 92 ALA A C 1
ATOM 671 O O . ALA A 1 92 ? -14.389 -0.132 -7.681 1.00 93.88 92 ALA A O 1
ATOM 672 N N . CYS A 1 93 ? -16.138 0.930 -6.765 1.00 94.94 93 CYS A N 1
ATOM 673 C CA . CYS A 1 93 ? -16.505 1.651 -7.989 1.00 94.94 93 CYS A CA 1
ATOM 674 C C . CYS A 1 93 ? -15.527 2.790 -8.329 1.00 94.94 93 CYS A C 1
ATOM 676 O O . CYS A 1 93 ? -15.331 3.119 -9.495 1.00 94.94 93 CYS A O 1
ATOM 678 N N . GLU A 1 94 ? -14.913 3.432 -7.338 1.00 92.81 94 GLU A N 1
ATOM 679 C CA . GLU A 1 94 ? -13.889 4.456 -7.555 1.00 92.81 94 GLU A CA 1
ATOM 680 C C . GLU A 1 94 ? -12.619 3.838 -8.156 1.00 92.81 94 GLU A C 1
ATOM 682 O O . GLU A 1 94 ? -12.068 4.376 -9.116 1.00 92.81 94 GLU A O 1
ATOM 687 N N . ALA A 1 95 ? -12.213 2.670 -7.649 1.00 90.88 95 ALA A N 1
ATOM 688 C CA . ALA A 1 95 ? -11.059 1.921 -8.137 1.00 90.88 95 ALA A CA 1
ATOM 689 C C . ALA A 1 95 ? -11.230 1.410 -9.581 1.00 90.88 95 ALA A C 1
ATOM 691 O O . ALA A 1 95 ? -10.243 1.290 -10.310 1.00 90.88 95 ALA A O 1
ATOM 692 N N . ASP A 1 96 ? -12.464 1.131 -10.015 1.00 92.81 96 ASP A N 1
ATOM 693 C CA . ASP A 1 96 ? -12.774 0.822 -11.412 1.00 92.81 96 ASP A CA 1
ATOM 694 C C . ASP A 1 96 ? -13.066 2.111 -12.201 1.00 92.81 96 ASP A C 1
ATOM 696 O O . ASP A 1 96 ? -14.134 2.725 -12.103 1.00 92.81 96 ASP A O 1
ATOM 700 N N . SER A 1 97 ? -12.119 2.505 -13.054 1.00 90.62 97 SER A N 1
ATOM 701 C CA . SER A 1 97 ? -12.250 3.687 -13.914 1.00 90.62 97 SER A CA 1
ATOM 702 C C . SER A 1 97 ? -13.427 3.607 -14.892 1.00 90.62 97 SER A C 1
ATOM 704 O O . SER A 1 97 ? -13.904 4.643 -15.354 1.00 90.62 97 SER A O 1
ATOM 706 N N . SER A 1 98 ? -13.923 2.404 -15.192 1.00 93.81 98 SER A N 1
ATOM 707 C CA . SER A 1 98 ? -15.082 2.198 -16.058 1.00 93.81 98 SER A CA 1
ATOM 708 C C . SER A 1 98 ? -16.417 2.235 -15.314 1.00 93.81 98 SER A C 1
ATOM 710 O O . SER A 1 98 ? -17.446 2.465 -15.951 1.00 93.81 98 SER A O 1
ATOM 712 N N . CYS A 1 99 ? -16.416 2.088 -13.985 1.00 95.81 99 CYS A N 1
ATOM 713 C CA . CYS A 1 99 ? -17.631 2.164 -13.182 1.00 95.81 99 CYS A CA 1
ATOM 714 C C . CYS A 1 99 ? -18.237 3.568 -13.246 1.00 95.81 99 CYS A C 1
ATOM 716 O O . CYS A 1 99 ? -17.543 4.561 -13.040 1.00 95.81 99 CYS A O 1
ATOM 718 N N . GLN A 1 100 ? -19.535 3.644 -13.529 1.00 95.88 100 GLN A N 1
ATOM 719 C CA . GLN A 1 100 ? -20.333 4.872 -13.605 1.00 95.88 100 GLN A CA 1
ATOM 720 C C . GLN A 1 100 ? -21.319 4.975 -12.439 1.00 95.88 100 GLN A C 1
ATOM 722 O O . GLN A 1 100 ? -21.647 6.070 -11.992 1.00 95.88 100 GLN A O 1
ATOM 727 N N . ALA A 1 101 ? -21.783 3.839 -11.924 1.00 96.88 101 ALA A N 1
ATOM 728 C CA . ALA A 1 101 ? -22.704 3.779 -10.801 1.00 96.88 101 ALA A CA 1
ATOM 729 C C . ALA A 1 101 ? -22.526 2.474 -10.028 1.00 96.88 101 ALA A C 1
ATOM 731 O O . ALA A 1 101 ? -21.981 1.503 -10.545 1.00 96.88 101 ALA A O 1
ATOM 732 N N . GLY A 1 102 ? -23.061 2.424 -8.818 1.00 96.88 102 GLY A N 1
ATOM 733 C CA . GLY A 1 102 ? -23.182 1.196 -8.056 1.00 96.88 102 GLY A CA 1
ATOM 734 C C . GLY A 1 102 ? -24.429 1.168 -7.187 1.00 96.88 102 GLY A C 1
ATOM 735 O O . GLY A 1 102 ? -25.161 2.150 -7.057 1.00 96.88 102 GLY A O 1
ATOM 736 N N . ALA A 1 103 ? -24.695 0.002 -6.619 1.00 97.62 103 ALA A N 1
ATOM 737 C CA . ALA A 1 103 ? -25.728 -0.215 -5.628 1.00 97.62 103 ALA A CA 1
ATOM 738 C C . ALA A 1 103 ? -25.189 -1.140 -4.539 1.00 97.62 103 ALA A C 1
ATOM 740 O O . ALA A 1 103 ? -24.566 -2.160 -4.827 1.00 97.62 103 ALA A O 1
ATOM 741 N N . TRP A 1 104 ? -25.436 -0.781 -3.287 1.00 97.44 104 TRP A N 1
ATOM 742 C CA . TRP A 1 104 ? -25.060 -1.571 -2.128 1.00 97.44 104 TRP A CA 1
ATOM 743 C C . TRP A 1 104 ? -26.314 -2.070 -1.417 1.00 97.44 104 TRP A C 1
ATOM 745 O O . TRP A 1 104 ? -27.163 -1.265 -1.036 1.00 97.44 104 TRP A O 1
ATOM 755 N N . ASP A 1 105 ? -26.417 -3.385 -1.241 1.00 97.19 105 ASP A N 1
ATOM 756 C CA . ASP A 1 105 ? -27.457 -4.023 -0.438 1.00 97.19 105 ASP A CA 1
ATOM 757 C C . ASP A 1 105 ? -26.921 -4.246 0.976 1.00 97.19 105 ASP A C 1
ATOM 759 O O . ASP A 1 105 ? -26.078 -5.121 1.214 1.00 97.19 105 ASP A O 1
ATOM 763 N N . TRP A 1 106 ? -27.413 -3.459 1.933 1.00 95.06 106 TRP A N 1
ATOM 764 C CA . TRP A 1 106 ? -26.937 -3.563 3.310 1.00 95.06 106 TRP A CA 1
ATOM 765 C C . TRP A 1 106 ? -27.369 -4.866 3.985 1.00 95.06 106 TRP A C 1
ATOM 767 O O . TRP A 1 106 ? -26.697 -5.312 4.918 1.00 95.06 106 TRP A O 1
ATOM 777 N N . SER A 1 107 ? -28.472 -5.475 3.534 1.00 95.50 107 SER A N 1
ATOM 778 C CA . SER A 1 107 ? -29.054 -6.670 4.151 1.00 95.50 107 SER A CA 1
ATOM 779 C C . SER A 1 107 ? -28.249 -7.929 3.828 1.00 95.50 107 SER A C 1
ATOM 781 O O . SER A 1 107 ? -28.025 -8.764 4.705 1.00 95.50 107 SER A O 1
ATOM 783 N N . SER A 1 108 ? -27.747 -8.025 2.595 1.00 94.81 108 SER A N 1
ATOM 784 C CA . SER A 1 108 ? -26.914 -9.135 2.122 1.00 94.81 108 SER A CA 1
ATOM 785 C C . SER A 1 108 ? -25.414 -8.818 2.118 1.00 94.81 108 SER A C 1
ATOM 787 O O . SER A 1 108 ? -24.601 -9.710 1.884 1.00 94.81 108 SER A O 1
ATOM 789 N N . SER A 1 109 ? -25.026 -7.571 2.424 1.00 95.25 109 SER A N 1
ATOM 790 C CA . SER A 1 109 ? -23.643 -7.080 2.309 1.00 95.25 109 SER A CA 1
ATOM 791 C C . SER A 1 109 ? -23.059 -7.302 0.909 1.00 95.25 109 SER A C 1
ATOM 793 O O . SER A 1 109 ? -21.884 -7.639 0.763 1.00 95.25 109 SER A O 1
ATOM 795 N N . LEU A 1 110 ? -23.884 -7.134 -0.125 1.00 97.06 110 LEU A N 1
ATOM 796 C CA . LEU A 1 110 ? -23.477 -7.278 -1.519 1.00 97.06 110 LEU A CA 1
ATOM 797 C C . LEU A 1 110 ? -23.311 -5.911 -2.175 1.00 97.06 110 LEU A C 1
ATOM 799 O O . LEU A 1 110 ? -24.066 -4.973 -1.921 1.00 97.06 110 LEU A O 1
ATOM 803 N N . CYS A 1 111 ? -22.305 -5.812 -3.038 1.00 97.81 111 CYS A N 1
ATOM 804 C CA . CYS A 1 111 ? -22.021 -4.615 -3.810 1.00 97.81 111 CYS A CA 1
ATOM 805 C C . CYS A 1 111 ? -22.131 -4.917 -5.301 1.00 97.81 111 CYS A C 1
ATOM 807 O O . CYS A 1 111 ? -21.582 -5.906 -5.790 1.00 97.81 111 CYS A O 1
ATOM 809 N N . PHE A 1 112 ? -22.822 -4.041 -6.016 1.00 97.81 112 PHE A N 1
ATOM 810 C CA . PHE A 1 112 ? -23.031 -4.111 -7.452 1.00 97.81 112 PHE A CA 1
ATOM 811 C C . PHE A 1 112 ? -22.490 -2.836 -8.090 1.00 97.81 112 PHE A C 1
ATOM 813 O O . PHE A 1 112 ? -22.746 -1.743 -7.592 1.00 97.81 112 PHE A O 1
ATOM 820 N N . VAL A 1 113 ? -21.757 -2.962 -9.190 1.00 97.50 113 VAL A N 1
ATOM 821 C CA . VAL A 1 113 ? -21.181 -1.844 -9.948 1.00 97.50 113 VAL A CA 1
ATOM 822 C C . VAL A 1 113 ? -21.613 -1.935 -11.404 1.00 97.50 113 VAL A C 1
ATOM 824 O O . VAL A 1 113 ? -21.864 -3.021 -11.917 1.00 97.50 113 VAL A O 1
ATOM 827 N N . ALA A 1 114 ? -21.757 -0.801 -12.076 1.00 97.12 114 ALA A N 1
ATOM 828 C CA . ALA A 1 114 ? -22.229 -0.734 -13.449 1.00 97.12 114 ALA A CA 1
ATOM 829 C C . ALA A 1 114 ? -21.409 0.269 -14.259 1.00 97.12 114 ALA A C 1
ATOM 831 O O . ALA A 1 114 ? -21.149 1.386 -13.812 1.00 97.12 114 ALA A O 1
ATOM 832 N N . ASN A 1 115 ? -21.051 -0.121 -15.484 1.00 95.12 115 ASN A N 1
ATOM 833 C CA . ASN A 1 115 ? -20.057 0.586 -16.302 1.00 95.12 115 ASN A CA 1
ATOM 834 C C . ASN A 1 115 ? -20.689 1.375 -17.461 1.00 95.12 115 ASN A C 1
ATOM 836 O O . ASN A 1 115 ? -20.017 1.745 -18.422 1.00 95.12 115 ASN A O 1
ATOM 840 N N . THR A 1 116 ? -22.005 1.600 -17.418 1.00 89.81 116 THR A N 1
ATOM 841 C CA . THR A 1 116 ? -22.745 2.312 -18.469 1.00 89.81 116 THR A CA 1
ATOM 842 C C . THR A 1 116 ? -23.480 3.514 -17.886 1.00 89.81 116 THR A C 1
ATOM 844 O O . THR A 1 116 ? -23.905 3.479 -16.740 1.00 89.81 116 THR A O 1
ATOM 847 N N . ALA A 1 117 ? -23.631 4.585 -18.670 1.00 81.00 117 ALA A N 1
ATOM 848 C CA . ALA A 1 117 ? -24.305 5.811 -18.228 1.00 81.00 117 ALA A CA 1
ATOM 849 C C . ALA A 1 117 ? -25.845 5.752 -18.355 1.00 81.00 117 ALA A C 1
ATOM 851 O O . ALA A 1 117 ? -26.554 6.530 -17.729 1.00 81.00 117 ALA A O 1
ATOM 852 N N . ASN A 1 118 ? -26.387 4.832 -19.165 1.00 88.25 118 ASN A N 1
ATOM 853 C CA . ASN A 1 118 ? -27.826 4.735 -19.456 1.00 88.25 118 ASN A CA 1
ATOM 854 C C . ASN A 1 118 ? -28.507 3.656 -18.606 1.00 88.25 118 ASN A C 1
ATOM 856 O O . ASN A 1 118 ? -29.119 2.721 -19.134 1.00 88.25 118 ASN A O 1
ATOM 860 N N . LEU A 1 119 ? -28.361 3.761 -17.290 1.00 92.12 119 LEU A N 1
ATOM 861 C CA . LEU A 1 119 ? -28.860 2.747 -16.371 1.00 92.12 119 LEU A CA 1
ATOM 862 C C . LEU A 1 119 ? -30.359 2.896 -16.125 1.00 92.12 119 LEU A C 1
ATOM 864 O O . LEU A 1 119 ? -30.937 3.982 -16.168 1.00 92.12 119 LEU A O 1
ATOM 868 N N . GLN A 1 120 ? -30.992 1.755 -15.873 1.00 94.12 120 GLN A N 1
ATOM 869 C CA . GLN A 1 120 ? -32.372 1.690 -15.418 1.00 94.12 120 GLN A CA 1
ATOM 870 C C . GLN A 1 120 ? -32.380 1.412 -13.925 1.00 94.12 120 GLN A C 1
ATOM 872 O O . GLN A 1 120 ? -31.661 0.531 -13.446 1.00 94.12 120 GLN A O 1
ATOM 877 N N . TYR A 1 121 ? -33.231 2.141 -13.217 1.00 95.38 121 TYR A N 1
ATOM 878 C CA . TYR A 1 121 ? -33.342 2.060 -11.773 1.00 95.38 121 TYR A CA 1
ATOM 879 C C . TYR A 1 121 ? -34.747 1.641 -11.385 1.00 95.38 121 TYR A C 1
ATOM 881 O O . TYR A 1 121 ? -35.724 2.043 -12.021 1.00 95.38 121 TYR A O 1
ATOM 889 N N . ALA A 1 122 ? -34.836 0.837 -10.337 1.00 95.12 122 ALA A N 1
ATOM 890 C CA . ALA A 1 122 ? -36.093 0.468 -9.719 1.00 95.12 122 ALA A CA 1
ATOM 891 C C . ALA A 1 122 ? -36.080 0.901 -8.255 1.00 95.12 122 ALA A C 1
ATOM 893 O O . ALA A 1 122 ? -35.022 0.999 -7.625 1.00 95.12 122 ALA A O 1
ATOM 894 N N . SER A 1 123 ? -37.268 1.203 -7.739 1.00 94.12 123 SER A N 1
ATOM 895 C CA . SER A 1 123 ? -37.471 1.400 -6.311 1.00 94.12 123 SER A CA 1
ATOM 896 C C . SER A 1 123 ? -37.410 0.055 -5.606 1.00 94.12 123 SER A C 1
ATOM 898 O O . SER A 1 123 ? -37.968 -0.935 -6.085 1.00 94.12 123 SER A O 1
ATOM 900 N N . ASP A 1 124 ? -36.738 0.045 -4.471 1.00 92.00 124 ASP A N 1
ATOM 901 C CA . ASP A 1 124 ? -36.664 -1.091 -3.576 1.00 92.00 124 ASP A CA 1
ATOM 902 C C . ASP A 1 124 ? -37.701 -0.924 -2.450 1.00 92.00 124 ASP A C 1
ATOM 904 O O . ASP A 1 124 ? -37.547 -0.025 -1.619 1.00 92.00 124 ASP A O 1
ATOM 908 N N . PRO A 1 125 ? -38.767 -1.745 -2.420 1.00 87.56 125 PRO A N 1
ATOM 909 C CA . PRO A 1 125 ? -39.824 -1.621 -1.420 1.00 87.56 125 PRO A CA 1
ATOM 910 C C . PRO A 1 125 ? -39.347 -1.942 0.001 1.00 87.56 125 PRO A C 1
ATOM 912 O O . PRO A 1 125 ? -39.964 -1.475 0.956 1.00 87.56 125 PRO A O 1
ATOM 915 N N . ASP A 1 126 ? -38.264 -2.711 0.145 1.00 90.44 126 ASP A N 1
ATOM 916 C CA . ASP A 1 126 ? -37.733 -3.118 1.447 1.00 90.44 126 ASP A CA 1
ATOM 917 C C . ASP A 1 126 ? -36.685 -2.128 1.984 1.00 90.44 126 ASP A C 1
ATOM 919 O O . ASP A 1 126 ? -36.247 -2.239 3.132 1.00 90.44 126 ASP A O 1
ATOM 923 N N . ASN A 1 127 ? -36.323 -1.118 1.183 1.00 90.38 127 ASN A N 1
ATOM 924 C CA . ASN A 1 127 ? -35.384 -0.057 1.540 1.00 90.38 127 ASN A CA 1
ATOM 925 C C . ASN A 1 127 ? -34.022 -0.610 2.034 1.00 90.38 127 ASN A C 1
ATOM 927 O O . ASN A 1 127 ? -33.407 -0.082 2.967 1.00 90.38 127 ASN A O 1
ATOM 931 N N . THR A 1 128 ? -33.574 -1.710 1.426 1.00 94.25 128 THR A N 1
ATOM 932 C CA . THR A 1 128 ? -32.292 -2.386 1.639 1.00 94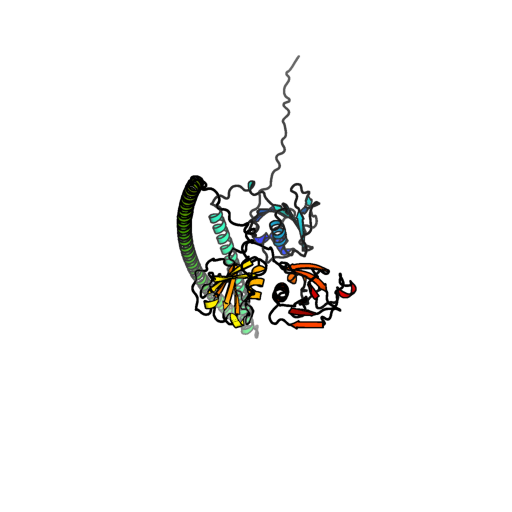.25 128 THR A CA 1
ATOM 933 C C . THR A 1 128 ? -31.173 -1.889 0.730 1.00 94.25 128 THR A C 1
ATOM 935 O O . THR A 1 128 ? -29.995 -2.057 1.057 1.00 94.25 128 THR A O 1
ATOM 938 N N . PHE A 1 129 ? -31.514 -1.233 -0.379 1.00 96.12 129 PHE A N 1
ATOM 939 C CA . PHE A 1 129 ? -30.535 -0.758 -1.350 1.00 96.12 129 PHE A CA 1
ATOM 940 C C . PHE A 1 129 ? -30.197 0.729 -1.226 1.00 96.12 129 PHE A C 1
ATOM 942 O O . PHE A 1 129 ? -31.068 1.599 -1.155 1.00 96.12 129 PHE A O 1
ATOM 949 N N . LEU A 1 130 ? -28.899 1.027 -1.300 1.00 95.69 130 LEU A N 1
ATOM 950 C CA . LEU A 1 130 ? -28.358 2.363 -1.532 1.00 95.69 130 LEU A CA 1
ATOM 951 C C . LEU A 1 130 ? -27.692 2.396 -2.906 1.00 95.69 130 LEU A C 1
ATOM 953 O O . LEU A 1 130 ? -26.654 1.770 -3.114 1.00 95.69 130 LEU A O 1
ATOM 957 N N . ARG A 1 131 ? -28.261 3.160 -3.837 1.00 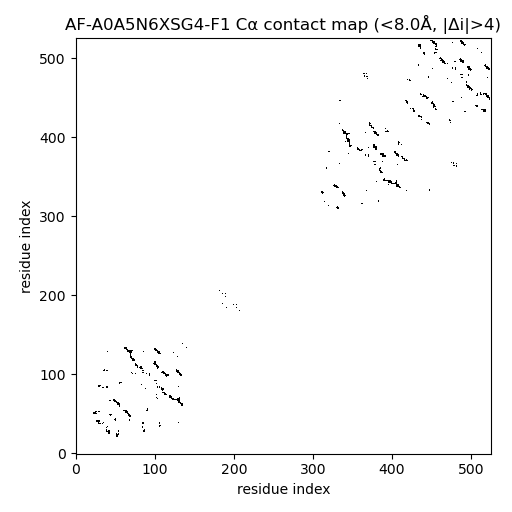95.75 131 ARG A N 1
ATOM 958 C CA . ARG A 1 131 ? -27.677 3.416 -5.159 1.00 95.75 131 ARG A CA 1
ATOM 959 C C . ARG A 1 131 ? -26.793 4.654 -5.122 1.00 95.75 131 ARG A C 1
ATOM 961 O O . ARG A 1 131 ? -27.139 5.619 -4.447 1.00 95.75 131 ARG A O 1
ATOM 968 N N . PHE A 1 132 ? -25.714 4.665 -5.896 1.00 95.31 132 PHE A N 1
ATOM 969 C CA . PHE A 1 132 ? -24.868 5.833 -6.117 1.00 95.31 132 PHE A CA 1
ATOM 970 C C . PHE A 1 132 ? -24.394 5.940 -7.572 1.00 95.31 132 PHE A C 1
ATOM 972 O O . PHE A 1 132 ? -24.193 4.933 -8.239 1.00 95.31 132 PHE A O 1
ATOM 979 N N . GLU A 1 133 ? -24.211 7.160 -8.066 1.00 95.38 133 GLU A N 1
ATOM 980 C CA . GLU A 1 133 ? -23.800 7.488 -9.438 1.00 95.38 133 GLU A CA 1
ATOM 981 C C . GLU A 1 133 ? -22.637 8.483 -9.397 1.00 95.38 133 GLU A C 1
ATOM 983 O O . GLU A 1 133 ? -22.670 9.424 -8.601 1.00 95.38 133 GLU A O 1
ATOM 988 N N . LYS A 1 134 ? -21.609 8.288 -10.232 1.00 93.69 134 LYS A N 1
ATOM 989 C CA . LYS A 1 134 ? -20.517 9.257 -10.388 1.00 93.69 134 LYS A CA 1
ATOM 990 C C . LYS A 1 134 ? -21.071 10.528 -11.022 1.00 93.69 134 LYS A C 1
ATOM 992 O O . LYS A 1 134 ? -21.767 10.478 -12.031 1.00 93.69 134 LYS A O 1
ATOM 997 N N . LEU A 1 135 ? -20.740 11.670 -10.433 1.00 91.25 135 LEU A N 1
ATOM 998 C CA . LEU A 1 135 ? -20.992 12.963 -11.052 1.00 91.25 135 LEU A CA 1
ATOM 999 C C . LEU A 1 135 ? -19.814 13.325 -11.956 1.00 91.25 135 LEU A C 1
ATOM 1001 O O . LEU A 1 135 ? -18.658 13.245 -11.537 1.00 91.25 135 LEU A O 1
ATOM 1005 N N . ASP A 1 136 ? -20.105 13.740 -13.189 1.00 83.69 136 ASP A N 1
ATOM 1006 C CA . ASP A 1 136 ? -19.081 14.246 -14.098 1.00 83.69 136 ASP A CA 1
ATOM 1007 C C . ASP A 1 136 ? -18.433 15.495 -13.496 1.00 83.69 136 ASP A C 1
ATOM 1009 O O . ASP A 1 136 ? -19.127 16.443 -13.124 1.00 83.69 136 ASP A O 1
ATOM 1013 N N . GLU A 1 137 ? -17.102 15.543 -13.471 1.00 67.62 137 GLU A N 1
ATOM 1014 C CA . GLU A 1 137 ? -16.320 16.656 -12.909 1.00 67.62 137 GLU A CA 1
ATOM 1015 C C . GLU A 1 137 ? -16.681 18.014 -13.554 1.00 67.62 137 GLU A C 1
ATOM 1017 O O . GLU A 1 137 ? -16.611 19.065 -12.918 1.00 67.62 137 GLU A O 1
ATOM 1022 N N . SER A 1 138 ? -17.174 17.988 -14.800 1.00 59.16 138 SER A N 1
ATOM 1023 C CA . SER A 1 138 ? -17.663 19.165 -15.538 1.00 59.16 138 SER A CA 1
ATOM 1024 C C . SER A 1 138 ? -19.022 19.712 -15.072 1.00 59.16 138 SER A C 1
ATOM 1026 O O . SER A 1 138 ? -19.398 20.821 -15.454 1.00 59.16 138 SER A O 1
ATOM 1028 N N . SER A 1 139 ? -19.761 18.947 -14.264 1.00 57.12 139 SER A N 1
ATOM 1029 C CA . SER A 1 139 ? -21.078 19.315 -13.727 1.00 57.12 139 SER A CA 1
ATOM 1030 C C . SER A 1 139 ? -21.010 19.934 -12.326 1.00 57.12 139 SER A C 1
ATOM 1032 O O . SER A 1 139 ? -21.981 20.539 -11.868 1.00 57.12 139 SER A O 1
ATOM 1034 N N . THR A 1 140 ? -19.850 19.854 -11.673 1.00 50.81 140 THR A N 1
ATOM 1035 C CA . THR A 1 140 ? -19.547 20.564 -10.429 1.00 50.81 140 THR A CA 1
ATOM 1036 C C . THR A 1 140 ? -19.192 22.026 -10.731 1.00 50.81 140 THR A C 1
ATOM 1038 O O . THR A 1 140 ? -18.235 22.276 -11.468 1.00 50.81 140 THR A O 1
ATOM 1041 N N . PRO A 1 141 ? -19.924 23.019 -10.186 1.00 49.72 141 PRO A N 1
ATOM 1042 C CA . PRO A 1 141 ? -19.492 24.413 -10.234 1.00 49.72 141 PRO A CA 1
ATOM 1043 C C . PRO A 1 141 ? -18.066 24.533 -9.670 1.00 49.72 141 PRO A C 1
ATOM 1045 O O . PRO A 1 141 ? -17.747 23.810 -8.724 1.00 49.72 141 PRO A O 1
ATOM 1048 N N . PRO A 1 142 ? -17.202 25.412 -10.215 1.00 46.66 142 PRO A N 1
ATOM 1049 C CA . PRO A 1 142 ? -15.858 25.609 -9.686 1.00 46.66 142 PRO A CA 1
ATOM 1050 C C . PRO A 1 142 ? -15.939 25.888 -8.187 1.00 46.66 142 PRO A C 1
ATOM 1052 O O . PRO A 1 142 ? -16.633 26.818 -7.781 1.00 46.66 142 PRO A O 1
ATOM 1055 N N . LEU A 1 143 ? -15.250 25.069 -7.391 1.00 42.78 143 LEU A N 1
ATOM 1056 C CA . LEU A 1 143 ? -15.122 25.229 -5.946 1.00 42.78 143 LEU A CA 1
ATOM 1057 C C . LEU A 1 143 ? -14.558 26.624 -5.650 1.00 42.78 143 LEU A C 1
ATOM 1059 O O . LEU A 1 143 ? -13.351 26.858 -5.757 1.00 42.78 143 LEU A O 1
ATOM 1063 N N . GLU A 1 144 ? -15.433 27.574 -5.327 1.00 42.91 144 GLU A N 1
ATOM 1064 C CA . GLU A 1 144 ? -15.016 28.879 -4.837 1.00 42.91 144 GLU A CA 1
ATOM 1065 C C . GLU A 1 144 ? -14.317 28.696 -3.484 1.00 42.91 144 GLU A C 1
ATOM 1067 O O . GLU A 1 144 ? -14.752 27.932 -2.624 1.00 42.91 144 GLU A O 1
ATOM 1072 N N . HIS A 1 145 ? -13.219 29.426 -3.280 1.00 46.59 145 HIS A N 1
ATOM 1073 C CA . HIS A 1 145 ? -12.364 29.397 -2.085 1.00 46.59 145 HIS A CA 1
ATOM 1074 C C . HIS A 1 145 ? -13.060 29.741 -0.743 1.00 46.59 145 HIS A C 1
ATOM 1076 O O . HIS A 1 145 ? -12.377 29.841 0.276 1.00 46.59 145 HIS A O 1
ATOM 1082 N N . HIS A 1 146 ? -14.386 29.891 -0.711 1.00 46.62 146 HIS A N 1
ATOM 1083 C CA . HIS A 1 146 ? -15.171 30.128 0.502 1.00 46.62 146 HIS A CA 1
ATOM 1084 C 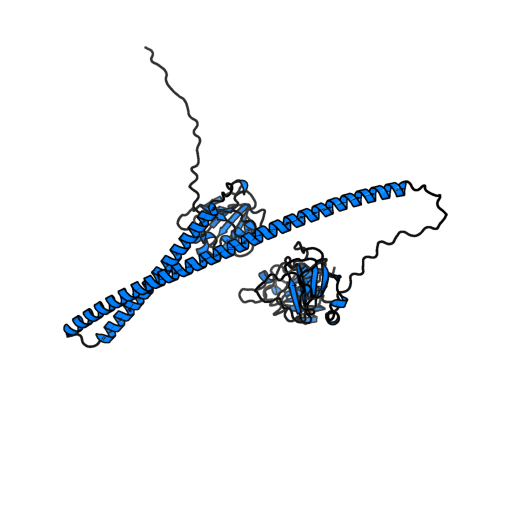C . HIS A 1 146 ? -15.440 28.861 1.333 1.00 46.62 146 HIS A C 1
ATOM 1086 O O . HIS A 1 146 ? -15.644 28.968 2.539 1.00 46.62 146 HIS A O 1
ATOM 1092 N N . GLU A 1 147 ? -15.319 27.658 0.761 1.00 49.09 147 GLU A N 1
ATOM 1093 C CA . GLU A 1 147 ? -15.637 26.416 1.489 1.00 49.09 147 GLU A CA 1
ATOM 1094 C C . GLU A 1 147 ? -14.722 26.119 2.683 1.00 49.09 147 GLU A C 1
ATOM 1096 O O . GLU A 1 147 ? -15.104 25.380 3.583 1.00 49.09 147 GLU A O 1
ATOM 1101 N N . CYS A 1 148 ? -13.518 26.690 2.736 1.00 47.38 148 CYS A N 1
ATOM 1102 C CA . CYS A 1 148 ? -12.615 26.446 3.860 1.00 47.38 148 CYS A CA 1
ATOM 1103 C C . CYS A 1 148 ? -13.067 27.194 5.129 1.00 47.38 148 CYS A C 1
ATOM 1105 O O . CYS A 1 148 ? -12.843 26.706 6.234 1.00 47.38 148 CYS A O 1
ATOM 1107 N N . GLU A 1 149 ? -13.723 28.354 4.995 1.00 50.62 149 GLU A N 1
ATOM 1108 C CA . GLU A 1 149 ? -14.321 29.051 6.144 1.00 50.62 149 GLU A CA 1
ATOM 1109 C C . GLU A 1 149 ? -15.572 28.327 6.637 1.00 50.62 149 GLU A C 1
ATOM 1111 O O . GLU A 1 149 ? -15.705 28.119 7.843 1.00 50.62 149 GLU A O 1
ATOM 1116 N N . ASP A 1 150 ? -16.422 27.863 5.720 1.00 51.44 150 ASP A N 1
ATOM 1117 C CA . ASP A 1 150 ? -17.658 27.158 6.067 1.00 51.44 150 ASP A CA 1
ATOM 1118 C C . ASP A 1 150 ? -17.377 25.768 6.660 1.00 51.44 150 ASP A C 1
ATOM 1120 O O . ASP A 1 150 ? -17.952 25.406 7.683 1.00 51.44 150 ASP A O 1
ATOM 1124 N N . GLN A 1 151 ? -16.402 25.021 6.126 1.00 52.19 151 GLN A N 1
ATOM 1125 C CA . GLN A 1 151 ? -15.978 23.737 6.703 1.00 52.19 151 GLN A CA 1
ATOM 1126 C C . GLN A 1 151 ? -15.332 23.901 8.084 1.00 52.19 151 GLN A C 1
ATOM 1128 O O . GLN A 1 151 ? -15.501 23.043 8.953 1.00 52.19 151 GLN A O 1
ATOM 1133 N N . VAL A 1 152 ? -14.601 24.997 8.319 1.00 56.50 152 VAL A N 1
ATOM 1134 C CA . VAL A 1 152 ? -14.069 25.313 9.653 1.00 56.50 152 VAL A CA 1
ATOM 1135 C C . VAL A 1 152 ? -15.201 25.715 10.596 1.00 56.50 152 VAL A C 1
ATOM 1137 O O . VAL A 1 152 ? -15.201 25.265 11.739 1.00 56.50 152 VAL A O 1
ATOM 1140 N N . ALA A 1 153 ? -16.176 26.501 10.138 1.00 56.91 153 ALA A N 1
ATOM 1141 C CA . ALA A 1 153 ? -17.341 26.876 10.934 1.00 56.91 153 ALA A CA 1
ATOM 1142 C C . ALA A 1 153 ? -18.179 25.648 11.323 1.00 56.91 153 ALA A C 1
ATOM 1144 O O . ALA A 1 153 ? -18.505 25.494 12.498 1.00 56.91 153 ALA A O 1
ATOM 1145 N N . ASP A 1 154 ? -18.432 24.729 10.391 1.00 53.66 154 ASP A N 1
ATOM 1146 C CA . ASP A 1 154 ? -19.174 23.488 10.634 1.00 53.66 154 ASP A CA 1
ATOM 1147 C C . ASP A 1 154 ? -18.410 22.518 11.543 1.00 53.66 154 ASP A C 1
ATOM 1149 O O . ASP A 1 154 ? -18.994 21.909 12.443 1.00 53.66 154 ASP A O 1
ATOM 1153 N N . ALA A 1 155 ? -17.088 22.399 11.374 1.00 52.81 155 ALA A N 1
ATOM 1154 C CA . ALA A 1 155 ? -16.252 21.601 12.269 1.00 52.81 155 ALA A CA 1
ATOM 1155 C C . ALA A 1 155 ? -16.219 22.184 13.692 1.00 52.81 155 ALA A C 1
ATOM 1157 O O . ALA A 1 155 ? -16.268 21.431 14.668 1.00 52.81 155 ALA A O 1
ATOM 1158 N N . VAL A 1 156 ? -16.178 23.515 13.821 1.00 59.59 156 VAL A N 1
ATOM 1159 C CA . VAL A 1 156 ? -16.287 24.212 15.111 1.00 59.59 156 VAL A CA 1
ATOM 1160 C C . VAL A 1 156 ? -17.660 23.959 15.730 1.00 59.59 156 VAL A C 1
ATOM 1162 O O . VAL A 1 156 ? -17.718 23.534 16.881 1.00 59.59 156 VAL A O 1
ATOM 1165 N N . LEU A 1 157 ? -18.746 24.104 14.967 1.00 61.31 157 LEU A N 1
ATOM 1166 C CA . LEU A 1 157 ? -20.110 23.881 15.452 1.00 61.31 157 LEU A CA 1
ATOM 1167 C C . LEU A 1 157 ? -20.327 22.425 15.893 1.00 61.31 157 LEU A C 1
ATOM 1169 O O . LEU A 1 157 ? -20.912 22.164 16.944 1.00 61.31 157 LEU A O 1
ATOM 1173 N N . SER A 1 158 ? -19.820 21.459 15.124 1.00 53.41 158 SER A N 1
ATOM 1174 C CA . SER A 1 158 ? -19.899 20.034 15.461 1.00 53.41 158 SER A CA 1
ATOM 1175 C C . SER A 1 158 ? -19.092 19.704 16.719 1.00 53.41 158 SER A C 1
ATOM 1177 O O . SER A 1 158 ? -19.558 18.933 17.555 1.00 53.41 158 SER A O 1
ATOM 1179 N N . CYS A 1 159 ? -17.906 20.300 16.882 1.00 50.38 159 CYS A N 1
ATOM 1180 C CA . CYS A 1 159 ? -17.076 20.129 18.075 1.00 50.38 159 CYS A CA 1
ATOM 1181 C C . CYS A 1 159 ? -17.737 20.743 19.319 1.00 50.38 159 CYS A C 1
ATOM 1183 O O . CYS A 1 159 ? -17.773 20.108 20.374 1.00 50.38 159 CYS A O 1
ATOM 1185 N N . GLU A 1 160 ? -18.315 21.942 19.188 1.00 61.28 160 GLU A N 1
ATOM 1186 C CA . GLU A 1 160 ? -19.080 22.596 20.253 1.00 61.28 160 GLU A CA 1
ATOM 1187 C C . GLU A 1 160 ? -20.287 21.745 20.661 1.00 61.28 160 GLU A C 1
ATOM 1189 O O . GLU A 1 160 ? -20.482 21.498 21.848 1.00 61.28 160 GLU A O 1
ATOM 1194 N N . THR A 1 161 ? -21.037 21.211 19.695 1.00 63.38 161 THR A N 1
ATOM 1195 C CA . THR A 1 161 ? -22.223 20.380 19.962 1.00 63.38 161 THR A CA 1
ATOM 1196 C C . THR A 1 161 ? -21.850 19.051 20.631 1.00 63.38 161 THR A C 1
ATOM 1198 O O . THR A 1 161 ? -22.512 18.625 21.579 1.00 63.38 161 THR A O 1
ATOM 1201 N N . GLU A 1 162 ? -20.770 18.396 20.189 1.00 57.34 162 GLU A N 1
ATOM 1202 C CA . GLU A 1 162 ? -20.303 17.135 20.781 1.00 57.34 162 GLU A CA 1
ATOM 1203 C C . GLU A 1 162 ? -19.768 17.332 22.208 1.00 57.34 162 GLU A C 1
ATOM 1205 O O . GLU A 1 162 ? -20.043 16.523 23.098 1.00 57.34 162 GLU A O 1
ATOM 1210 N N . GLN A 1 163 ? -19.037 18.422 22.461 1.00 55.94 163 GLN A N 1
ATOM 1211 C CA . GLN A 1 163 ? -18.566 18.747 23.808 1.00 55.94 163 GLN A CA 1
ATOM 1212 C C . GLN A 1 163 ? -19.694 19.179 24.738 1.00 55.94 163 GLN A C 1
ATOM 1214 O O . GLN A 1 163 ? -19.678 18.817 25.914 1.00 55.94 163 GLN A O 1
ATOM 1219 N N . GLN A 1 164 ? -20.682 19.914 24.228 1.00 59.28 164 GLN A N 1
ATOM 1220 C CA . GLN A 1 164 ? -21.852 20.306 25.005 1.00 59.28 164 GLN A CA 1
ATOM 1221 C C . GLN A 1 164 ? -22.689 19.077 25.386 1.00 59.28 164 GLN A C 1
ATOM 1223 O O . GLN A 1 164 ? -23.133 18.987 26.528 1.00 59.28 164 GLN A O 1
ATOM 1228 N N . GLY A 1 165 ? -22.807 18.092 24.485 1.00 62.22 165 GLY A N 1
ATOM 1229 C CA . GLY A 1 165 ? -23.400 16.784 24.779 1.00 62.22 165 GLY A CA 1
ATOM 1230 C C . GLY A 1 165 ? -22.639 16.018 25.865 1.00 62.22 165 GLY A C 1
ATOM 1231 O O . GLY A 1 165 ? -23.223 15.665 26.884 1.00 62.22 165 GLY A O 1
ATOM 1232 N N . LYS A 1 166 ? -21.318 15.849 25.712 1.00 59.28 166 LYS A N 1
ATOM 1233 C CA . LYS A 1 166 ? -20.475 15.147 26.702 1.00 59.28 166 LYS A CA 1
ATOM 1234 C C . LYS A 1 166 ? -20.501 15.807 28.083 1.00 59.28 166 LYS A C 1
ATOM 1236 O O . LYS A 1 166 ? -20.624 15.116 29.088 1.00 59.28 166 LYS A O 1
ATOM 1241 N N . CYS A 1 167 ? -20.436 17.136 28.137 1.00 52.91 167 CYS A N 1
ATOM 1242 C CA . CYS A 1 167 ? -20.509 17.882 29.393 1.00 52.91 167 CYS A CA 1
ATOM 1243 C C . CYS A 1 167 ? -21.887 17.744 30.055 1.00 52.91 167 CYS A C 1
ATOM 1245 O O . CYS A 1 167 ? -21.968 17.576 31.271 1.00 52.91 167 CYS A O 1
ATOM 1247 N N . GLN A 1 168 ? -22.969 17.768 29.271 1.00 61.38 168 GLN A N 1
ATOM 1248 C CA . GLN A 1 168 ? -24.314 17.566 29.800 1.00 61.38 168 GLN A CA 1
ATOM 1249 C C . GLN A 1 168 ? -24.505 16.137 30.328 1.00 61.38 168 GLN A C 1
ATOM 1251 O O . GLN A 1 168 ? -25.109 15.962 31.384 1.00 61.38 168 GLN A O 1
ATOM 1256 N N . ASP A 1 169 ? -23.957 15.132 29.646 1.00 67.50 169 ASP A N 1
ATOM 1257 C CA . ASP A 1 169 ? -24.025 13.731 30.070 1.00 67.50 169 ASP A CA 1
ATOM 1258 C C . ASP A 1 169 ? -23.222 13.469 31.354 1.00 67.50 169 ASP A C 1
ATOM 1260 O O . ASP A 1 169 ? -23.712 12.791 32.262 1.00 67.50 169 ASP A O 1
ATOM 1264 N N . GLU A 1 170 ? -22.022 14.044 31.483 1.00 61.72 170 GLU A N 1
ATOM 1265 C CA . GLU A 1 170 ? -21.221 13.976 32.715 1.00 61.72 170 GLU A CA 1
ATOM 1266 C C . GLU A 1 170 ? -21.913 14.686 33.886 1.00 61.72 170 GLU A C 1
ATOM 1268 O O . GLU A 1 170 ? -21.947 14.148 34.993 1.00 61.72 170 GLU A O 1
ATOM 1273 N N . LEU A 1 171 ? -22.529 15.848 33.641 1.00 61.16 171 LEU A N 1
ATOM 1274 C CA . LEU A 1 171 ? -23.270 16.599 34.657 1.00 61.16 171 LEU A CA 1
ATOM 1275 C C . LEU A 1 171 ? -24.512 15.828 35.125 1.00 61.16 171 LEU A C 1
ATOM 1277 O O . LEU A 1 171 ? -24.729 15.686 36.328 1.00 61.16 171 LEU A O 1
ATOM 1281 N N . ASN A 1 172 ? -25.270 15.248 34.190 1.00 69.31 172 ASN A N 1
ATOM 1282 C CA . ASN A 1 172 ? -26.411 14.383 34.500 1.00 69.31 172 ASN A CA 1
ATOM 1283 C C . ASN A 1 172 ? -25.976 13.132 35.290 1.00 69.31 172 ASN A C 1
ATOM 1285 O O . ASN A 1 172 ? -26.690 12.676 36.184 1.00 69.31 172 ASN A O 1
ATOM 1289 N N . THR A 1 173 ? -24.804 12.571 34.970 1.00 71.75 173 THR A N 1
ATOM 1290 C CA . THR A 1 173 ? -24.248 11.401 35.669 1.00 71.75 173 THR A CA 1
ATOM 1291 C C . THR A 1 173 ? -23.833 11.758 37.094 1.00 71.75 173 THR A C 1
ATOM 1293 O O . THR A 1 173 ? -24.239 11.073 38.032 1.00 71.75 173 THR A O 1
ATOM 1296 N N . GLN A 1 174 ? -23.113 12.867 37.284 1.00 61.28 174 GLN A N 1
ATOM 1297 C CA . GLN A 1 174 ? -22.738 13.341 38.617 1.00 61.28 174 GLN A CA 1
ATOM 1298 C C . GLN A 1 174 ? -23.959 13.676 39.475 1.00 61.28 174 GLN A C 1
ATOM 1300 O O . GLN A 1 174 ? -23.987 13.303 40.644 1.00 61.28 174 GLN A O 1
ATOM 1305 N N . GLU A 1 175 ? -24.984 14.328 38.914 1.00 65.81 175 GLU A N 1
ATOM 1306 C CA . GLU A 1 175 ? -26.224 14.638 39.637 1.00 65.81 175 GLU A CA 1
ATOM 1307 C C . GLU A 1 175 ? -26.926 13.359 40.123 1.00 65.81 175 GLU A C 1
ATOM 1309 O O . GLU A 1 175 ? -27.367 13.278 41.274 1.00 65.81 175 GLU A O 1
ATOM 1314 N N . LYS A 1 176 ? -26.959 12.323 39.279 1.00 72.81 176 LYS A N 1
ATOM 1315 C CA . LYS A 1 176 ? -27.537 11.018 39.615 1.00 72.81 176 LYS A CA 1
ATOM 1316 C C . LYS A 1 176 ? -26.754 10.286 40.709 1.00 72.81 176 LYS A C 1
ATOM 1318 O O . LYS A 1 176 ? -27.364 9.739 41.634 1.00 72.81 176 LYS A O 1
ATOM 1323 N N . ASP A 1 177 ? -25.426 10.283 40.634 1.00 69.62 177 ASP A N 1
ATOM 1324 C CA . ASP A 1 177 ? -24.567 9.654 41.646 1.00 69.62 177 ASP A CA 1
ATOM 1325 C C . ASP A 1 177 ? -24.723 10.341 43.007 1.00 69.62 177 ASP A C 1
ATOM 1327 O O . ASP A 1 177 ? -24.814 9.688 44.051 1.00 69.62 177 ASP A O 1
ATOM 1331 N N . LEU A 1 178 ? -24.852 11.666 42.997 1.00 60.25 178 LEU A N 1
ATOM 1332 C CA . LEU A 1 178 ? -25.087 12.462 44.193 1.00 60.25 178 LEU A CA 1
ATOM 1333 C C . LEU A 1 178 ? -26.450 12.208 44.828 1.00 60.25 178 LEU A C 1
ATOM 1335 O O . LEU A 1 178 ? -26.543 12.079 46.052 1.00 60.25 178 LEU A O 1
ATOM 1339 N N . HIS A 1 179 ? -27.497 12.108 44.008 1.00 66.19 179 HIS A N 1
ATOM 1340 C CA . HIS A 1 179 ? -28.830 11.752 44.484 1.00 66.19 179 HIS A CA 1
ATOM 1341 C C . HIS A 1 179 ? -28.813 10.373 45.156 1.00 66.19 179 HIS A C 1
ATOM 1343 O O . HIS A 1 179 ? -29.334 10.211 46.259 1.00 66.19 179 HIS A O 1
ATOM 1349 N N . THR A 1 180 ? -28.121 9.413 44.537 1.00 72.31 180 THR A N 1
ATOM 1350 C CA . THR A 1 180 ? -27.966 8.048 45.058 1.00 72.31 180 THR A CA 1
ATOM 1351 C C . THR A 1 180 ? -27.226 8.038 46.399 1.00 72.31 180 THR A C 1
ATOM 1353 O O . THR A 1 180 ? -27.698 7.431 47.357 1.00 72.31 180 THR A O 1
ATOM 1356 N N . LEU A 1 181 ? -26.103 8.758 46.516 1.00 66.88 181 LEU A N 1
ATOM 1357 C CA . LEU A 1 181 ? -25.354 8.888 47.775 1.00 66.88 181 LEU A CA 1
ATOM 1358 C C . LEU A 1 181 ? -26.172 9.572 48.880 1.00 66.88 181 LEU A C 1
ATOM 1360 O O . LEU A 1 181 ? -26.041 9.226 50.057 1.00 66.88 181 LEU A O 1
ATOM 1364 N N . CYS A 1 182 ? -27.011 10.545 48.518 1.00 57.34 182 CYS A N 1
ATOM 1365 C CA . CYS A 1 182 ? -27.886 11.238 49.458 1.00 57.34 182 CYS A CA 1
ATOM 1366 C C . CYS A 1 182 ? -28.981 10.305 49.993 1.00 57.34 182 CYS A C 1
ATOM 1368 O O . CYS A 1 182 ? -29.163 10.225 51.207 1.00 57.34 182 CYS A O 1
ATOM 1370 N N . GLU A 1 183 ? -29.646 9.544 49.119 1.00 68.00 183 GLU A N 1
ATOM 1371 C CA . GLU A 1 183 ? -30.622 8.520 49.517 1.00 68.00 183 GLU A CA 1
ATOM 1372 C C . GLU A 1 183 ? -29.995 7.466 50.428 1.00 68.00 183 GLU A C 1
ATOM 1374 O O . GLU A 1 183 ? -30.561 7.146 51.474 1.00 68.00 183 GLU A O 1
ATOM 1379 N N . GLN A 1 184 ? -28.790 6.998 50.091 1.00 72.62 184 GLN A N 1
ATOM 1380 C CA . GLN A 1 184 ? -28.050 6.039 50.909 1.00 72.62 184 GLN A CA 1
ATOM 1381 C C . GLN A 1 184 ? -27.765 6.592 52.309 1.00 72.62 184 GLN A C 1
ATOM 1383 O O . GLN A 1 184 ? -28.038 5.930 53.306 1.00 72.62 184 GLN A O 1
ATOM 1388 N N . ARG A 1 185 ? -27.299 7.844 52.409 1.00 65.69 185 ARG A N 1
ATOM 1389 C CA . ARG A 1 185 ? -27.016 8.479 53.703 1.00 65.69 185 ARG A CA 1
ATOM 1390 C C . ARG A 1 185 ? -28.284 8.721 54.528 1.00 65.69 185 ARG A C 1
ATOM 1392 O O . ARG A 1 185 ? -28.244 8.538 55.741 1.00 65.69 185 ARG A O 1
ATOM 1399 N N . ILE A 1 186 ? -29.396 9.110 53.898 1.00 60.41 186 ILE A N 1
ATOM 1400 C CA . ILE A 1 186 ? -30.699 9.245 54.573 1.00 60.41 186 ILE A CA 1
ATOM 1401 C C . ILE A 1 186 ? -31.142 7.883 55.110 1.00 60.41 186 ILE A C 1
ATOM 1403 O O . ILE A 1 186 ? -31.570 7.779 56.256 1.00 60.41 186 ILE A O 1
ATOM 1407 N N . GLN A 1 187 ? -30.997 6.825 54.317 1.00 68.38 187 GLN A N 1
ATOM 1408 C CA . GLN A 1 187 ? -31.350 5.475 54.734 1.00 68.38 187 GLN A CA 1
ATOM 1409 C C . GLN A 1 187 ? -30.464 4.980 55.889 1.00 68.38 187 GLN A C 1
ATOM 1411 O O . GLN A 1 187 ? -30.982 4.408 56.846 1.00 68.38 187 GLN A O 1
ATOM 1416 N N . ASP A 1 188 ? -29.166 5.282 55.861 1.00 69.81 188 ASP A N 1
ATOM 1417 C CA . ASP A 1 188 ? -28.218 4.919 56.919 1.00 69.81 188 ASP A CA 1
ATOM 1418 C C . ASP A 1 188 ? -28.434 5.715 58.220 1.00 69.81 188 ASP A C 1
ATOM 1420 O O . ASP A 1 188 ? -28.225 5.183 59.311 1.00 69.81 188 ASP A O 1
ATOM 1424 N N . GLN A 1 189 ? -28.864 6.980 58.137 1.00 61.84 189 GLN A N 1
ATOM 1425 C CA . GLN A 1 189 ? -29.068 7.848 59.308 1.00 61.84 189 GLN A CA 1
ATOM 1426 C C . GLN A 1 189 ? -30.491 7.797 59.881 1.00 61.84 189 GLN A C 1
ATOM 1428 O O . GLN A 1 189 ? -30.675 8.016 61.079 1.00 61.84 189 GLN A O 1
ATOM 1433 N N . CYS A 1 190 ? -31.499 7.501 59.059 1.00 61.25 190 CYS A N 1
ATOM 1434 C CA . CYS A 1 190 ? -32.911 7.497 59.458 1.00 61.25 190 CYS A CA 1
ATOM 1435 C C . CYS A 1 190 ? -33.519 6.087 59.544 1.00 61.25 190 CYS A C 1
ATOM 1437 O O . CYS A 1 190 ? -34.628 5.922 60.055 1.00 61.25 190 CYS A O 1
ATOM 1439 N N . GLY A 1 191 ? -32.809 5.057 59.079 1.00 53.72 191 GLY A N 1
ATOM 1440 C CA . GLY A 1 191 ? -33.321 3.701 58.888 1.00 53.72 191 GLY A CA 1
ATOM 1441 C C . GLY A 1 191 ? -33.521 2.833 60.134 1.00 53.72 191 GLY A C 1
ATOM 1442 O O . GLY A 1 191 ? -33.539 1.614 59.988 1.00 53.72 191 GLY A O 1
ATOM 1443 N N . SER A 1 192 ? -33.661 3.366 61.356 1.00 54.66 192 SER A N 1
ATOM 1444 C CA . SER A 1 192 ? -33.906 2.479 62.519 1.00 54.66 192 SER A CA 1
ATOM 1445 C C . SER A 1 192 ? -34.903 2.929 63.587 1.00 54.66 192 SER A C 1
ATOM 1447 O O . SER A 1 192 ? -35.204 2.125 64.466 1.00 54.66 192 SER A O 1
ATOM 1449 N N . SER A 1 193 ? -35.507 4.119 63.526 1.00 50.25 193 SER A N 1
ATOM 1450 C CA . SER A 1 193 ? -36.609 4.435 64.452 1.00 50.25 193 SER A CA 1
ATOM 1451 C C . SER A 1 193 ? -37.519 5.538 63.923 1.00 50.25 193 SER A C 1
ATOM 1453 O O . SER A 1 193 ? -37.333 6.721 64.205 1.00 50.25 193 SER A O 1
ATOM 1455 N N . VAL A 1 194 ? -38.547 5.142 63.174 1.00 50.62 194 VAL A N 1
ATOM 1456 C CA . VAL A 1 194 ? -39.689 6.008 62.882 1.00 50.62 194 VAL A CA 1
ATOM 1457 C C . VAL A 1 194 ? -40.523 6.114 64.156 1.00 50.62 194 VAL A C 1
ATOM 1459 O O . VAL A 1 194 ? -41.235 5.166 64.478 1.00 50.62 194 VAL A O 1
ATOM 1462 N N . GLN A 1 195 ? -40.416 7.238 64.874 1.00 52.12 195 GLN A N 1
ATOM 1463 C CA . GLN A 1 195 ? -41.564 7.872 65.548 1.00 52.12 195 GLN A CA 1
ATOM 1464 C C . GLN A 1 195 ? -41.317 9.278 66.133 1.00 52.12 195 GLN A C 1
ATOM 1466 O O . GLN A 1 195 ? -42.186 9.777 66.840 1.00 52.12 195 GLN A O 1
ATOM 1471 N N . ASP A 1 196 ? -40.214 9.963 65.810 1.00 57.00 196 ASP A N 1
ATOM 1472 C CA . ASP A 1 196 ? -39.974 11.332 66.295 1.00 57.00 196 ASP A CA 1
ATOM 1473 C C . ASP A 1 196 ? -39.888 12.333 65.134 1.00 57.00 196 ASP A C 1
ATOM 1475 O O . ASP A 1 196 ? -38.887 12.398 64.419 1.00 57.00 196 ASP A O 1
ATOM 1479 N N . GLY A 1 197 ? -40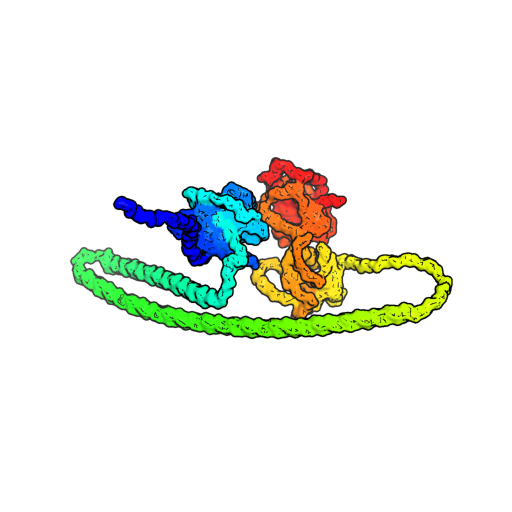.925 13.162 64.960 1.00 59.88 197 GLY A N 1
ATOM 1480 C CA . GLY A 1 197 ? -40.977 14.220 63.932 1.00 59.88 197 GLY A CA 1
ATOM 1481 C C . GLY A 1 197 ? -39.868 15.280 64.059 1.00 59.88 197 GLY A C 1
ATOM 1482 O O . GLY A 1 197 ? -39.632 16.057 63.137 1.00 59.88 197 GLY A O 1
ATOM 1483 N N . ILE A 1 198 ? -39.139 15.284 65.178 1.00 67.62 198 ILE A N 1
ATOM 1484 C CA . ILE A 1 198 ? -37.946 16.111 65.398 1.00 67.62 198 ILE A CA 1
ATOM 1485 C C . ILE A 1 198 ? -36.745 15.581 64.590 1.00 67.62 198 ILE A C 1
ATOM 1487 O O . ILE A 1 198 ? -35.957 16.373 64.074 1.00 67.62 198 ILE A O 1
ATOM 1491 N N . ALA A 1 199 ? -36.610 14.259 64.432 1.00 62.19 199 ALA A N 1
ATOM 1492 C CA . ALA A 1 199 ? -35.522 13.654 63.659 1.00 62.19 199 ALA A CA 1
ATOM 1493 C C . ALA A 1 199 ? -35.695 13.892 62.150 1.00 62.19 199 ALA A C 1
ATOM 1495 O O . ALA A 1 199 ? -34.725 14.177 61.450 1.00 62.19 199 ALA A O 1
ATOM 1496 N N . GLU A 1 200 ? -36.937 13.856 61.665 1.00 66.62 200 GLU A N 1
ATOM 1497 C CA . GLU A 1 200 ? -37.272 14.150 60.269 1.00 66.62 200 GLU A CA 1
ATOM 1498 C C . GLU A 1 200 ? -37.012 15.624 59.918 1.00 66.62 200 GLU A C 1
ATOM 1500 O O . GLU A 1 200 ? -36.414 15.923 58.886 1.00 66.62 200 GLU A O 1
ATOM 1505 N N . ALA A 1 201 ? -37.372 16.557 60.808 1.00 75.69 201 ALA A N 1
ATOM 1506 C CA . ALA A 1 201 ? -37.079 17.978 60.619 1.00 75.69 201 ALA A CA 1
ATOM 1507 C C . ALA A 1 201 ? -35.566 18.258 60.553 1.00 75.69 201 ALA A C 1
ATOM 1509 O O . ALA A 1 201 ? -35.114 18.981 59.665 1.00 75.69 201 ALA A O 1
ATOM 1510 N N . LYS A 1 202 ? -34.777 17.637 61.441 1.00 74.94 202 LYS A N 1
ATOM 1511 C CA . LYS A 1 202 ? -33.315 17.784 61.448 1.00 74.94 202 LYS A CA 1
ATOM 1512 C C . LYS A 1 202 ? -32.663 17.177 60.199 1.00 74.94 202 LYS A C 1
ATOM 1514 O O . LYS A 1 202 ? -31.771 17.789 59.621 1.00 74.94 202 LYS A O 1
ATOM 1519 N N . CYS A 1 203 ? -33.140 16.018 59.743 1.00 71.06 203 CYS A N 1
ATOM 1520 C CA . CYS A 1 203 ? -32.679 15.402 58.497 1.00 71.06 203 CYS A CA 1
ATOM 1521 C C . CYS A 1 203 ? -32.963 16.300 57.281 1.00 71.06 203 CYS A C 1
ATOM 1523 O O . CYS A 1 203 ? -32.087 16.506 56.443 1.00 71.06 203 CYS A O 1
ATOM 1525 N N . ASN A 1 204 ? -34.154 16.900 57.212 1.00 75.19 204 ASN A N 1
ATOM 1526 C CA . ASN A 1 204 ? -34.514 17.810 56.124 1.00 75.19 204 ASN A CA 1
ATOM 1527 C C . ASN A 1 204 ? -33.666 19.097 56.118 1.00 75.19 204 ASN A C 1
ATOM 1529 O O . ASN A 1 204 ? -33.312 19.591 55.047 1.00 75.19 204 ASN A O 1
ATOM 1533 N N . GLU A 1 205 ? -33.291 19.623 57.287 1.00 80.88 205 GLU A N 1
ATOM 1534 C CA . GLU A 1 205 ? -32.392 20.779 57.402 1.00 80.88 205 GLU A CA 1
ATOM 1535 C C . GLU A 1 205 ? -30.949 20.444 56.976 1.00 80.88 205 GLU A C 1
ATOM 1537 O O . GLU A 1 205 ? -30.319 21.203 56.228 1.00 80.88 205 GLU A O 1
ATOM 1542 N N . GLU A 1 206 ? -30.434 19.282 57.387 1.00 77.00 206 GLU A N 1
ATOM 1543 C CA . GLU A 1 206 ? -29.119 18.787 56.961 1.00 77.00 206 GLU A CA 1
ATOM 1544 C C . GLU A 1 206 ? -29.093 18.502 55.452 1.00 77.00 206 GLU A C 1
ATOM 1546 O O . GLU A 1 206 ? -28.142 18.898 54.775 1.00 77.00 206 GLU A O 1
ATOM 1551 N N . LYS A 1 207 ? -30.166 17.922 54.895 1.00 75.06 207 LYS A N 1
ATOM 1552 C CA . LYS A 1 207 ? -30.341 17.722 53.449 1.00 75.06 207 LYS A CA 1
ATOM 1553 C C . LYS A 1 207 ? -30.306 19.047 52.691 1.00 75.06 207 LYS A C 1
ATOM 1555 O O . LYS A 1 207 ? -29.524 19.185 51.755 1.00 75.06 207 LYS A O 1
ATOM 1560 N N . ALA A 1 208 ? -31.088 20.040 53.118 1.00 78.44 208 ALA A N 1
ATOM 1561 C CA . ALA A 1 208 ? -31.121 21.351 52.470 1.00 78.44 208 ALA A CA 1
ATOM 1562 C C . ALA A 1 208 ? -29.754 22.061 52.522 1.00 78.44 208 ALA A C 1
ATOM 1564 O O . ALA A 1 208 ? -29.342 22.722 51.565 1.00 78.44 208 ALA A O 1
ATOM 1565 N N . THR A 1 209 ? -29.021 21.902 53.627 1.00 80.75 209 THR A N 1
ATOM 1566 C CA . THR A 1 209 ? -27.668 22.455 53.781 1.00 80.75 209 THR A CA 1
ATOM 1567 C C . THR A 1 209 ? -26.669 21.754 52.860 1.00 80.75 209 THR A C 1
ATOM 1569 O O . THR A 1 209 ? -25.872 22.424 52.197 1.00 80.75 209 THR A O 1
ATOM 1572 N N . LEU A 1 210 ? -26.739 20.424 52.768 1.00 72.44 210 LEU A N 1
ATOM 1573 C CA . LEU A 1 210 ? -25.889 19.628 51.888 1.00 72.44 210 LEU A CA 1
ATOM 1574 C C . LEU A 1 210 ? -26.158 19.967 50.414 1.00 72.44 210 LEU A C 1
ATOM 1576 O O . LEU A 1 210 ? -25.219 20.274 49.684 1.00 72.44 210 LEU A O 1
ATOM 1580 N N . GLU A 1 211 ? -27.427 20.011 49.995 1.00 72.50 211 GLU A N 1
ATOM 1581 C CA . GLU A 1 211 ? -27.833 20.392 48.634 1.00 72.50 211 GLU A CA 1
ATOM 1582 C C . GLU A 1 211 ? -27.316 21.783 48.252 1.00 72.50 211 GLU A C 1
ATOM 1584 O O . GLU A 1 211 ? -26.822 21.989 47.142 1.00 72.50 211 GLU A O 1
ATOM 1589 N N . LYS A 1 212 ? -27.379 22.749 49.177 1.00 82.19 212 LYS A N 1
ATOM 1590 C CA . LYS A 1 212 ? -26.854 24.098 48.947 1.00 82.19 212 LYS A CA 1
ATOM 1591 C C . LYS A 1 212 ? -25.330 24.109 48.800 1.00 82.19 212 LYS A C 1
ATOM 1593 O O . LYS A 1 212 ? -24.819 24.819 47.934 1.00 82.19 212 LYS A O 1
ATOM 1598 N N . SER A 1 213 ? -24.614 23.337 49.621 1.00 79.62 213 SER A N 1
ATOM 1599 C CA . SER A 1 213 ? -23.153 23.206 49.533 1.00 79.62 213 SER A CA 1
ATOM 1600 C C . SER A 1 213 ? -22.732 22.597 48.196 1.00 79.62 213 SER A C 1
ATOM 1602 O O . SER A 1 213 ? -21.872 23.143 47.514 1.00 79.62 213 SER A O 1
ATOM 1604 N N . LEU A 1 214 ? -23.400 21.521 47.783 1.00 69.94 214 LEU A N 1
ATOM 1605 C CA . LEU A 1 214 ? -23.105 20.795 46.548 1.00 69.94 214 LEU A CA 1
ATOM 1606 C C . LEU A 1 214 ? -23.406 21.616 45.296 1.00 69.94 214 LEU A C 1
ATOM 1608 O O . LEU A 1 214 ? -22.604 21.638 44.368 1.00 69.94 214 LEU A O 1
ATOM 1612 N N . ARG A 1 215 ? -24.518 22.364 45.285 1.00 72.00 215 ARG A N 1
ATOM 1613 C CA . ARG A 1 215 ? -24.800 23.319 44.201 1.00 72.00 215 ARG A CA 1
ATOM 1614 C C . ARG A 1 215 ? -23.713 24.386 44.092 1.00 72.00 215 ARG A C 1
ATOM 1616 O O . ARG A 1 215 ? -23.330 24.748 42.987 1.00 72.00 215 ARG A O 1
ATOM 1623 N N . SER A 1 216 ? -23.208 24.882 45.222 1.00 80.31 216 SER A N 1
ATOM 1624 C CA . SER A 1 216 ? -22.130 25.874 45.221 1.00 80.31 216 SER A CA 1
ATOM 1625 C C . SER A 1 216 ? -20.809 25.302 44.701 1.00 80.31 216 SER A C 1
ATOM 1627 O O . SER A 1 216 ? -20.102 26.001 43.983 1.00 80.31 216 SER A O 1
ATOM 1629 N N . GLU A 1 217 ? -20.464 24.069 45.071 1.00 72.12 217 GLU A N 1
ATOM 1630 C CA . GLU A 1 217 ? -19.245 23.390 44.614 1.00 72.12 217 GLU A CA 1
ATOM 1631 C C . GLU A 1 217 ? -19.316 23.079 43.111 1.00 72.12 217 GLU A C 1
ATOM 1633 O O . GLU A 1 217 ? -18.403 23.428 42.368 1.00 72.12 217 GLU A O 1
ATOM 1638 N N . CYS A 1 218 ? -20.466 22.591 42.636 1.00 68.81 218 CYS A N 1
ATOM 1639 C CA . CYS A 1 218 ? -20.720 22.340 41.217 1.00 68.81 218 CYS A CA 1
ATOM 1640 C C . CYS A 1 218 ? -20.586 23.609 40.352 1.00 68.81 218 CYS A C 1
ATOM 1642 O O . CYS A 1 218 ? -19.956 23.581 39.295 1.00 68.81 218 CYS A O 1
ATOM 1644 N N . GLU A 1 219 ? -21.105 24.757 40.802 1.00 73.62 219 GLU A N 1
ATOM 1645 C CA . GLU A 1 219 ? -20.938 26.023 40.069 1.00 73.62 219 GLU A CA 1
ATOM 1646 C C . GLU A 1 219 ? -19.472 26.495 40.022 1.00 73.62 219 GLU A C 1
ATOM 1648 O O . GLU A 1 219 ? -19.029 27.074 39.023 1.00 73.62 219 GLU A O 1
ATOM 1653 N N . ILE A 1 220 ? -18.690 26.223 41.073 1.00 82.75 220 ILE A N 1
ATOM 1654 C CA . ILE A 1 220 ? -17.250 26.512 41.094 1.00 82.75 220 ILE A CA 1
ATOM 1655 C C . ILE A 1 220 ? -16.515 25.607 40.102 1.00 82.75 220 ILE A C 1
ATOM 1657 O O . ILE A 1 220 ? -15.735 26.111 39.288 1.00 82.75 220 ILE A O 1
ATOM 1661 N N . ASP A 1 221 ? -16.793 24.306 40.114 1.00 71.56 221 ASP A N 1
ATOM 1662 C CA . ASP A 1 221 ? -16.154 23.335 39.225 1.00 71.56 221 ASP A CA 1
ATOM 1663 C C . ASP A 1 221 ? -16.500 23.589 37.760 1.00 71.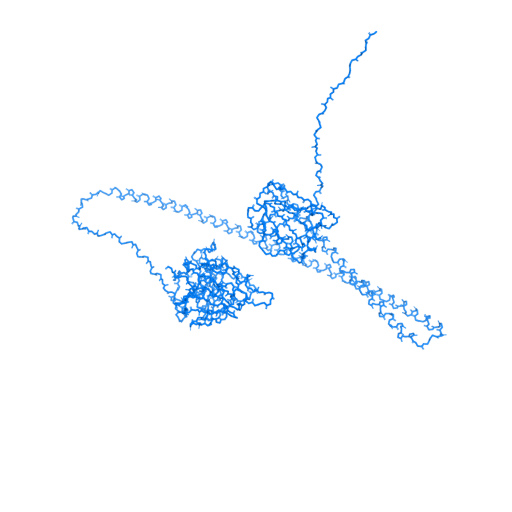56 221 ASP A C 1
ATOM 1665 O O . ASP A 1 221 ? -15.604 23.638 36.916 1.00 71.56 221 ASP A O 1
ATOM 1669 N N . LYS A 1 222 ? -17.765 23.895 37.457 1.00 73.94 222 LYS A N 1
ATOM 1670 C CA . LYS A 1 222 ? -18.204 24.322 36.122 1.00 73.94 222 LYS A CA 1
ATOM 1671 C C . LYS A 1 222 ? -17.461 25.573 35.650 1.00 73.94 222 LYS A C 1
ATOM 1673 O O . LYS A 1 222 ? -17.007 25.639 34.506 1.00 73.94 222 LYS A O 1
ATOM 1678 N N . SER A 1 223 ? -17.302 26.569 36.524 1.00 79.75 223 SER A N 1
ATOM 1679 C CA . SER A 1 223 ? -16.556 27.797 36.216 1.00 79.75 223 SER A CA 1
ATOM 1680 C C . SER A 1 223 ? -15.068 27.523 35.969 1.00 79.75 223 SER A C 1
ATOM 1682 O O . SER A 1 223 ? -14.472 28.092 35.049 1.00 79.75 223 SER A O 1
ATOM 1684 N N . ASN A 1 224 ? -14.465 26.625 36.750 1.00 80.31 224 ASN A N 1
ATOM 1685 C CA . ASN A 1 224 ? -13.066 26.230 36.600 1.00 80.31 224 ASN A CA 1
ATOM 1686 C C . ASN A 1 224 ? -12.836 25.414 35.322 1.00 80.31 224 ASN A C 1
ATOM 1688 O O . ASN A 1 224 ? -11.914 25.730 34.570 1.00 80.31 224 ASN A O 1
ATOM 1692 N N . ALA A 1 225 ? -13.704 24.446 35.022 1.00 68.31 225 ALA A N 1
ATOM 1693 C CA . ALA A 1 225 ? -13.661 23.660 33.792 1.00 68.31 225 ALA A CA 1
ATOM 1694 C C . ALA A 1 225 ? -13.800 24.554 32.552 1.00 68.31 225 ALA A C 1
ATOM 1696 O O . ALA A 1 225 ? -13.009 24.445 31.616 1.00 68.31 225 ALA A O 1
ATOM 1697 N N . LEU A 1 226 ? -14.725 25.522 32.575 1.00 74.56 226 LEU A N 1
ATOM 1698 C CA . LEU A 1 226 ? -14.890 26.482 31.483 1.00 74.56 226 LEU A CA 1
ATOM 1699 C C . LEU A 1 226 ? -13.645 27.364 31.287 1.00 74.56 226 LEU A C 1
ATOM 1701 O O . LEU A 1 226 ? -13.278 27.678 30.153 1.00 74.56 226 LEU A O 1
ATOM 1705 N N . LYS A 1 227 ? -12.982 27.781 32.373 1.00 87.19 227 LYS A N 1
ATOM 1706 C CA . LYS A 1 227 ? -11.721 28.538 32.290 1.00 87.19 227 LYS A CA 1
ATOM 1707 C C . LYS A 1 227 ? -10.591 27.690 31.714 1.00 87.19 227 LYS A C 1
ATOM 1709 O O . LYS A 1 227 ? -9.890 28.181 30.832 1.00 87.19 227 LYS A O 1
ATOM 1714 N N . GLN A 1 228 ? -10.438 26.453 32.184 1.00 82.31 228 GLN A N 1
ATOM 1715 C CA . GLN A 1 228 ? -9.417 25.527 31.695 1.00 82.31 228 GLN A CA 1
ATOM 1716 C C . GLN A 1 228 ? -9.610 25.250 30.203 1.00 82.31 228 GLN A C 1
ATOM 1718 O O . GLN A 1 228 ? -8.682 25.403 29.416 1.00 82.31 228 GLN A O 1
ATOM 1723 N N . TRP A 1 229 ? -10.846 24.975 29.791 1.00 78.06 229 TRP A N 1
ATOM 1724 C CA . TRP A 1 229 ? -11.183 24.741 28.394 1.00 78.06 229 TRP A CA 1
ATOM 1725 C C . TRP A 1 229 ? -10.837 25.932 27.491 1.00 78.06 229 TRP A C 1
ATOM 1727 O O . TRP A 1 229 ? -10.214 25.758 26.446 1.00 78.06 229 TRP A O 1
ATOM 1737 N N . LYS A 1 230 ? -11.159 27.165 27.911 1.00 84.56 230 LYS A N 1
ATOM 1738 C CA . LYS A 1 230 ? -10.793 28.378 27.155 1.00 84.56 230 LYS A CA 1
ATOM 1739 C C . LYS A 1 230 ? -9.277 28.539 27.007 1.00 84.56 230 LYS A C 1
ATOM 1741 O O . LYS A 1 230 ? -8.819 29.032 25.978 1.00 84.56 230 LYS A O 1
ATOM 1746 N N . GLN A 1 231 ? -8.502 28.148 28.020 1.00 90.69 231 GLN A N 1
ATOM 1747 C CA . GLN A 1 231 ? -7.039 28.176 27.956 1.00 90.69 231 GLN A CA 1
ATOM 1748 C C . GLN A 1 231 ? -6.497 27.112 26.996 1.00 90.69 231 GLN A C 1
ATOM 1750 O O . GLN A 1 231 ? -5.648 27.427 26.162 1.00 90.69 231 GLN A O 1
ATOM 1755 N N . ASP A 1 232 ? -7.026 25.892 27.061 1.00 80.88 232 ASP A N 1
ATOM 1756 C CA . ASP A 1 232 ? -6.620 24.793 26.184 1.00 80.88 232 ASP A CA 1
ATOM 1757 C C . ASP A 1 232 ? -6.971 25.086 24.718 1.00 80.88 232 ASP A C 1
ATOM 1759 O O . ASP A 1 232 ? -6.164 24.830 23.821 1.00 80.88 232 ASP A O 1
ATOM 1763 N N . GLN A 1 233 ? -8.136 25.690 24.467 1.00 79.12 233 GLN A N 1
ATOM 1764 C CA . GLN A 1 233 ? -8.545 26.125 23.133 1.00 79.12 233 GLN A CA 1
ATOM 1765 C C . GLN A 1 233 ? -7.600 27.203 22.585 1.00 79.12 233 GLN A C 1
ATOM 1767 O O . GLN A 1 233 ? -7.086 27.067 21.476 1.00 79.12 233 GLN A O 1
ATOM 1772 N N . ALA A 1 234 ? -7.270 28.222 23.386 1.00 89.62 234 ALA A N 1
ATOM 1773 C CA . ALA A 1 234 ? -6.314 29.254 22.987 1.00 89.62 234 ALA A CA 1
ATOM 1774 C C . ALA A 1 234 ? -4.909 28.681 22.703 1.00 89.62 234 ALA A C 1
ATOM 1776 O O . ALA A 1 234 ? -4.233 29.121 21.768 1.00 89.62 234 ALA A O 1
ATOM 1777 N N . ALA A 1 235 ? -4.469 27.679 23.473 1.00 90.12 235 ALA A N 1
ATOM 1778 C CA . ALA A 1 235 ? -3.197 26.995 23.247 1.00 90.12 235 ALA A CA 1
ATOM 1779 C C . ALA A 1 235 ? -3.198 26.186 21.937 1.00 90.12 235 ALA A C 1
ATOM 1781 O O . ALA A 1 235 ? -2.233 26.262 21.167 1.00 90.12 235 ALA A O 1
ATOM 1782 N N . LYS A 1 236 ? -4.288 25.464 21.642 1.00 81.25 236 LYS A N 1
ATOM 1783 C CA . LYS A 1 236 ? -4.472 24.738 20.373 1.00 81.25 236 LYS A CA 1
ATOM 1784 C C . LYS A 1 236 ? -4.505 25.678 19.170 1.00 81.25 236 LYS A C 1
ATOM 1786 O O . LYS A 1 236 ? -3.850 25.397 18.163 1.00 81.25 236 LYS A O 1
ATOM 1791 N N . ASP A 1 237 ? -5.190 26.813 19.280 1.00 83.69 237 ASP A N 1
ATOM 1792 C CA . ASP A 1 237 ? -5.229 27.827 18.223 1.00 83.69 237 ASP A CA 1
ATOM 1793 C C . ASP A 1 237 ? -3.835 28.410 17.968 1.00 83.69 237 ASP A C 1
ATOM 1795 O O . ASP A 1 237 ? -3.406 28.559 16.821 1.00 83.69 237 ASP A O 1
ATOM 1799 N N . GLN A 1 238 ? -3.075 28.686 19.033 1.00 93.44 238 GLN A N 1
ATOM 1800 C CA . GLN A 1 238 ? -1.699 29.159 18.913 1.00 93.44 238 GLN A CA 1
ATOM 1801 C C . GLN A 1 238 ? -0.786 28.115 18.252 1.00 93.44 238 GLN A C 1
ATOM 1803 O O . GLN A 1 238 ? 0.054 28.472 17.422 1.00 93.44 238 GLN A O 1
ATOM 1808 N N . GLN A 1 239 ? -0.935 26.834 18.595 1.00 89.88 239 GLN A N 1
ATOM 1809 C CA . GLN A 1 239 ? -0.182 25.746 17.969 1.00 89.88 239 GLN A CA 1
ATOM 1810 C C . GLN A 1 239 ? -0.534 25.598 16.483 1.00 89.88 239 GLN A C 1
ATOM 1812 O O . GLN A 1 239 ? 0.364 25.471 15.652 1.00 89.88 239 GLN A O 1
ATOM 1817 N N . SER A 1 240 ? -1.819 25.682 16.141 1.00 80.88 240 SER A N 1
ATOM 1818 C CA . SER A 1 240 ? -2.300 25.584 14.760 1.00 80.88 240 SER A CA 1
ATOM 1819 C C . SER A 1 240 ? -1.783 26.734 13.894 1.00 80.88 240 SER A C 1
ATOM 1821 O O . SER A 1 240 ? -1.358 26.507 12.762 1.00 80.88 240 SER A O 1
ATOM 1823 N N . ARG A 1 241 ? -1.727 27.960 14.439 1.00 89.31 241 ARG A N 1
ATOM 1824 C CA . ARG A 1 241 ? -1.098 29.111 13.764 1.00 89.31 241 ARG A CA 1
ATOM 1825 C C . ARG A 1 241 ? 0.386 28.868 13.490 1.00 89.31 241 ARG A C 1
ATOM 1827 O O . ARG A 1 241 ? 0.813 29.022 12.354 1.00 89.31 241 ARG A O 1
ATOM 1834 N N . LYS A 1 242 ? 1.149 28.392 14.483 1.00 92.81 242 LYS A N 1
ATOM 1835 C CA . LYS A 1 242 ? 2.578 28.064 14.299 1.00 92.81 242 LYS A CA 1
ATOM 1836 C C . LYS A 1 242 ? 2.803 27.013 13.211 1.00 92.81 242 LYS A C 1
ATOM 1838 O O . LYS A 1 242 ? 3.726 27.155 12.417 1.00 92.81 242 LYS A O 1
ATOM 1843 N N . LEU A 1 243 ? 1.972 25.971 13.173 1.00 85.50 243 LEU A N 1
ATOM 1844 C CA . LEU A 1 243 ? 2.084 24.918 12.164 1.00 85.50 243 LEU A CA 1
ATOM 1845 C C . LEU A 1 243 ? 1.762 25.448 10.759 1.00 85.50 243 LEU A C 1
ATOM 1847 O O . LEU A 1 243 ? 2.448 25.097 9.802 1.00 85.50 243 LEU A O 1
ATOM 1851 N N . ARG A 1 244 ? 0.751 26.320 10.641 1.00 86.31 244 ARG A N 1
ATOM 1852 C CA . ARG A 1 244 ? 0.405 26.991 9.382 1.00 86.31 244 ARG A CA 1
ATOM 1853 C C . ARG A 1 244 ? 1.558 27.863 8.884 1.00 86.31 244 ARG A C 1
ATOM 1855 O O . ARG A 1 244 ? 1.928 27.744 7.720 1.00 86.31 244 ARG A O 1
ATOM 1862 N N . ASP A 1 245 ? 2.165 28.653 9.767 1.00 93.12 245 ASP A N 1
ATOM 1863 C CA . ASP A 1 245 ? 3.317 29.499 9.433 1.00 93.12 245 ASP A CA 1
ATOM 1864 C C . ASP A 1 245 ? 4.533 28.655 8.992 1.00 93.12 245 ASP A C 1
ATOM 1866 O O . ASP A 1 245 ? 5.209 28.988 8.015 1.00 93.12 245 ASP A O 1
ATOM 1870 N N . GLU A 1 246 ? 4.804 27.526 9.666 1.00 89.69 246 GLU A N 1
ATOM 1871 C CA . GLU A 1 246 ? 5.878 26.596 9.280 1.00 89.69 246 GLU A CA 1
ATOM 1872 C C . GLU A 1 246 ? 5.611 25.954 7.910 1.00 89.69 246 GLU A C 1
ATOM 1874 O O . GLU A 1 246 ? 6.523 25.827 7.085 1.00 89.69 246 GLU A O 1
ATOM 1879 N N . LEU A 1 247 ? 4.363 25.561 7.648 1.00 84.12 247 LEU A N 1
ATOM 1880 C CA . LEU A 1 247 ? 3.968 24.972 6.375 1.00 84.12 247 LEU A CA 1
ATOM 1881 C C . LEU A 1 247 ? 4.080 25.991 5.236 1.00 84.12 247 LEU A C 1
ATOM 1883 O O . LEU A 1 247 ? 4.651 25.671 4.195 1.00 84.12 247 LEU A O 1
ATOM 1887 N N . GLU A 1 248 ? 3.625 27.228 5.443 1.00 93.12 248 GLU A N 1
ATOM 1888 C CA . GLU A 1 248 ? 3.763 28.304 4.458 1.00 93.12 248 GLU A CA 1
ATOM 1889 C C . GLU A 1 248 ? 5.243 28.592 4.149 1.00 93.12 248 GLU A C 1
ATOM 1891 O O . GLU A 1 248 ? 5.626 28.751 2.985 1.00 93.12 248 GLU A O 1
ATOM 1896 N N . ALA A 1 249 ? 6.109 28.586 5.168 1.00 94.69 249 ALA A N 1
ATOM 1897 C CA . ALA A 1 249 ? 7.550 28.731 4.982 1.00 94.69 249 ALA A CA 1
ATOM 1898 C C . ALA A 1 249 ? 8.156 27.572 4.164 1.00 94.69 249 ALA A C 1
ATOM 1900 O O . ALA A 1 249 ? 8.976 27.816 3.272 1.00 94.69 249 ALA A O 1
ATOM 1901 N N . LYS A 1 250 ? 7.734 26.322 4.410 1.00 87.38 250 LYS A N 1
ATOM 1902 C CA . LYS A 1 250 ? 8.166 25.149 3.625 1.00 87.38 250 LYS A CA 1
ATOM 1903 C C . LYS A 1 250 ? 7.695 25.216 2.176 1.00 87.38 250 LYS A C 1
ATOM 1905 O O . LYS A 1 250 ? 8.487 24.928 1.282 1.00 87.38 250 LYS A O 1
ATOM 1910 N N . VAL A 1 251 ? 6.456 25.640 1.927 1.00 89.94 251 VAL A N 1
ATOM 1911 C CA . VAL A 1 251 ? 5.928 25.816 0.564 1.00 89.94 251 VAL A CA 1
ATOM 1912 C C . VAL A 1 251 ? 6.753 26.853 -0.199 1.00 89.94 251 VAL A C 1
ATOM 1914 O O . VAL A 1 251 ? 7.215 26.565 -1.302 1.00 89.94 251 VAL A O 1
ATOM 1917 N N . LYS A 1 252 ? 7.045 28.014 0.407 1.00 96.62 252 LYS A N 1
ATOM 1918 C CA . LYS A 1 252 ? 7.915 29.036 -0.208 1.00 96.62 252 LYS A CA 1
ATOM 1919 C C . LYS A 1 252 ? 9.325 28.510 -0.493 1.00 96.62 252 LYS A C 1
ATOM 1921 O O . LYS A 1 252 ? 9.900 28.819 -1.536 1.00 96.62 252 LYS A O 1
ATOM 1926 N N . HIS A 1 253 ? 9.887 27.703 0.410 1.00 92.94 253 HIS A N 1
ATOM 1927 C CA . HIS A 1 253 ? 11.191 27.070 0.202 1.00 92.94 253 HIS A CA 1
ATOM 1928 C C . HIS A 1 253 ? 11.178 26.095 -0.988 1.00 92.94 253 HIS A C 1
ATOM 1930 O O . HIS A 1 253 ? 12.065 26.155 -1.838 1.00 92.94 253 HIS A O 1
ATOM 1936 N N . LEU A 1 254 ? 10.168 25.225 -1.075 1.00 87.75 254 LEU A N 1
ATOM 1937 C CA . LEU A 1 254 ? 10.035 24.256 -2.165 1.00 87.75 254 LEU A CA 1
ATOM 1938 C C . LEU A 1 254 ? 9.799 24.936 -3.517 1.00 87.75 254 LEU A C 1
ATOM 1940 O O . LEU A 1 254 ? 10.441 24.561 -4.493 1.00 87.75 254 LEU A O 1
ATOM 1944 N N . GLN A 1 255 ? 8.972 25.982 -3.569 1.00 93.44 255 GLN A N 1
ATOM 1945 C CA . GLN A 1 255 ? 8.774 26.782 -4.785 1.00 93.44 255 GLN A CA 1
ATOM 1946 C C . GLN A 1 255 ? 10.090 27.392 -5.284 1.00 93.44 255 GLN A C 1
ATOM 1948 O O . GLN A 1 255 ? 10.395 27.338 -6.475 1.00 93.44 255 GLN A O 1
ATOM 1953 N N . LYS A 1 256 ? 10.917 27.917 -4.370 1.00 97.50 256 LYS A N 1
ATOM 1954 C CA . LYS A 1 256 ? 12.246 28.433 -4.719 1.00 97.50 256 LYS A CA 1
ATOM 1955 C C . LYS A 1 256 ? 13.162 27.329 -5.262 1.00 97.50 256 LYS A C 1
ATOM 1957 O O . LYS A 1 256 ? 13.858 27.545 -6.252 1.00 97.50 256 LYS A O 1
ATOM 1962 N N . GLN A 1 257 ? 13.153 26.151 -4.641 1.00 89.88 257 GLN A N 1
ATOM 1963 C CA . GLN A 1 257 ? 13.941 25.001 -5.089 1.00 89.88 257 GLN A CA 1
ATOM 1964 C C . GLN A 1 257 ? 13.498 24.504 -6.475 1.00 89.88 257 GLN A C 1
ATOM 1966 O O . GLN A 1 257 ? 14.339 24.179 -7.315 1.00 89.88 257 GLN A O 1
ATOM 1971 N N . GLU A 1 258 ? 12.192 24.494 -6.744 1.00 92.25 258 GLU A N 1
ATOM 1972 C CA . GLU A 1 258 ? 11.633 24.155 -8.051 1.00 92.25 258 GLU A CA 1
ATOM 1973 C C . GLU A 1 258 ? 12.084 25.160 -9.121 1.00 92.25 258 GLU A C 1
ATOM 1975 O O . GLU A 1 258 ? 12.566 24.756 -10.181 1.00 92.25 258 GLU A O 1
ATOM 1980 N N . GLU A 1 259 ? 12.020 26.465 -8.843 1.00 97.88 259 GLU A N 1
ATOM 1981 C CA . GLU A 1 259 ? 12.486 27.498 -9.776 1.00 97.88 259 GLU A CA 1
ATOM 1982 C C . GLU A 1 259 ? 13.994 27.377 -10.066 1.00 97.88 259 GLU A C 1
ATOM 1984 O O . GLU A 1 259 ? 14.427 27.491 -11.217 1.00 97.88 259 GLU A O 1
ATOM 1989 N N . GLU A 1 260 ? 14.808 27.085 -9.047 1.00 97.25 260 GLU A N 1
ATOM 1990 C CA . GLU A 1 260 ? 16.239 26.811 -9.219 1.00 97.25 260 GLU A CA 1
ATOM 1991 C C . GLU A 1 260 ? 16.487 25.558 -10.071 1.00 97.25 260 GLU A C 1
ATOM 1993 O O . GLU A 1 260 ? 17.381 25.562 -10.922 1.00 97.25 260 GLU A O 1
ATOM 1998 N N . SER A 1 261 ? 15.685 24.503 -9.896 1.00 89.31 261 SER A N 1
ATOM 1999 C CA . SER A 1 261 ? 15.780 23.284 -10.706 1.00 89.31 261 SER A CA 1
ATOM 2000 C C . SER A 1 261 ? 15.408 23.531 -12.173 1.00 89.31 261 SER A C 1
ATOM 2002 O O . SER A 1 261 ? 16.137 23.094 -13.064 1.00 89.31 261 SER A O 1
ATOM 2004 N N . LYS A 1 262 ? 14.360 24.326 -12.439 1.00 95.31 262 LYS A N 1
ATOM 2005 C CA . LYS A 1 262 ? 13.953 24.729 -13.795 1.00 95.31 262 LYS A CA 1
ATOM 2006 C C . LYS A 1 262 ? 15.053 25.528 -14.493 1.00 95.31 262 LYS A C 1
ATOM 2008 O O . LYS A 1 262 ? 15.380 25.234 -15.639 1.00 95.31 262 LYS A O 1
ATOM 2013 N N . LYS A 1 263 ? 15.694 26.470 -13.787 1.00 97.81 263 LYS A N 1
ATOM 2014 C CA . LYS A 1 263 ? 16.842 27.233 -14.317 1.00 97.81 263 LYS A CA 1
ATOM 2015 C C . LYS A 1 263 ? 18.039 26.338 -14.652 1.00 97.81 263 LYS A C 1
ATOM 2017 O O . LYS A 1 263 ? 18.715 26.584 -15.650 1.00 97.81 263 LYS A O 1
ATOM 2022 N N . ARG A 1 264 ? 18.314 25.302 -13.847 1.00 95.12 264 ARG A N 1
ATOM 2023 C CA . ARG A 1 264 ? 19.370 24.314 -14.149 1.00 95.12 264 ARG A CA 1
ATOM 2024 C C . ARG A 1 264 ? 19.016 23.477 -15.376 1.00 95.12 264 ARG A C 1
ATOM 2026 O O . ARG A 1 264 ? 19.818 23.420 -16.297 1.00 95.12 264 ARG A O 1
ATOM 2033 N N . ALA A 1 265 ? 17.800 22.937 -15.437 1.00 90.56 265 ALA A N 1
ATOM 2034 C CA . ALA A 1 265 ? 17.338 22.148 -16.578 1.00 90.56 265 ALA A CA 1
ATOM 2035 C C . ALA A 1 265 ? 17.359 22.949 -17.893 1.00 90.56 265 ALA A C 1
ATOM 2037 O O . ALA A 1 265 ? 17.759 22.432 -18.934 1.00 90.56 265 ALA A O 1
ATOM 2038 N N . GLU A 1 266 ? 16.985 24.230 -17.856 1.00 97.75 266 GLU A N 1
ATOM 2039 C CA . GLU A 1 266 ? 17.071 25.108 -19.025 1.00 97.75 266 GLU A CA 1
ATOM 2040 C C . GLU A 1 266 ? 18.523 25.368 -19.452 1.00 97.75 266 GLU A C 1
ATOM 2042 O O . GLU A 1 266 ? 18.833 25.339 -20.646 1.00 97.75 266 GLU A O 1
ATOM 2047 N N . LYS A 1 267 ? 19.433 25.571 -18.492 1.00 97.56 267 LYS A N 1
ATOM 2048 C CA . LYS A 1 267 ? 20.866 25.708 -18.775 1.00 97.56 267 LYS A CA 1
ATOM 2049 C C . LYS A 1 267 ? 21.430 24.441 -19.426 1.00 97.56 267 LYS A C 1
ATOM 2051 O O . LYS A 1 267 ? 22.127 24.554 -20.433 1.00 97.56 267 LYS A O 1
ATOM 2056 N N . ASP A 1 268 ? 21.089 23.271 -18.896 1.00 92.31 268 ASP A N 1
ATOM 2057 C CA . ASP A 1 268 ? 21.544 21.980 -19.415 1.00 92.31 268 ASP A CA 1
ATOM 2058 C C . ASP A 1 268 ? 20.983 21.717 -20.820 1.00 92.31 268 ASP A C 1
ATOM 2060 O O . ASP A 1 268 ? 21.711 21.271 -21.708 1.00 92.31 268 ASP A O 1
ATOM 2064 N N . ARG A 1 269 ? 19.716 22.083 -21.075 1.00 96.88 269 ARG A N 1
ATOM 2065 C CA . ARG A 1 269 ? 19.112 22.026 -22.416 1.00 96.88 269 ARG A CA 1
ATOM 2066 C C . ARG A 1 269 ? 19.875 22.900 -23.415 1.00 96.88 269 ARG A C 1
ATOM 2068 O O . ARG A 1 269 ? 20.213 22.435 -24.501 1.00 96.88 269 ARG A O 1
ATOM 2075 N N . ASN A 1 270 ? 20.192 24.140 -23.041 1.00 97.94 270 ASN A N 1
ATOM 2076 C CA . ASN A 1 270 ? 20.944 25.060 -23.899 1.00 97.94 270 ASN A CA 1
ATOM 2077 C C . ASN A 1 270 ? 22.379 24.558 -24.167 1.00 97.94 270 ASN A C 1
ATOM 2079 O O . ASN A 1 270 ? 22.913 24.740 -25.265 1.00 97.94 270 ASN A O 1
ATOM 2083 N N . GLU A 1 271 ? 23.017 23.916 -23.183 1.00 97.00 271 GLU A N 1
ATOM 2084 C CA . GLU A 1 271 ? 24.331 23.286 -23.350 1.00 97.00 271 GLU A CA 1
ATOM 2085 C C . GLU A 1 271 ? 24.266 22.067 -24.280 1.00 97.00 271 GLU A C 1
ATOM 2087 O O . GLU A 1 271 ? 25.110 21.931 -25.171 1.00 97.00 271 GLU A O 1
ATOM 2092 N N . LEU A 1 272 ? 23.226 21.238 -24.157 1.00 94.56 272 LEU A N 1
ATOM 2093 C CA . LEU A 1 272 ? 22.989 20.101 -25.044 1.00 94.56 272 LEU A CA 1
ATOM 2094 C C . LEU A 1 272 ? 22.793 20.545 -26.502 1.00 94.56 272 LEU A C 1
ATOM 2096 O O . LEU A 1 272 ? 23.422 19.988 -27.401 1.00 94.56 272 LEU A O 1
ATOM 2100 N N . GLU A 1 273 ? 21.992 21.585 -26.747 1.00 97.31 273 GLU A N 1
ATOM 2101 C CA . GLU A 1 273 ? 21.815 22.170 -28.086 1.00 97.31 273 GLU A CA 1
ATOM 2102 C C . GLU A 1 273 ? 23.125 22.739 -28.658 1.00 97.31 273 GLU A C 1
ATOM 2104 O O . GLU A 1 273 ? 23.362 22.694 -29.871 1.00 97.31 273 GLU A O 1
ATOM 2109 N N . ARG A 1 274 ? 24.010 23.279 -27.807 1.00 98.25 274 ARG A N 1
ATOM 2110 C CA . ARG A 1 274 ? 25.353 23.709 -28.230 1.00 98.25 274 ARG A CA 1
ATOM 2111 C C . ARG A 1 274 ? 26.198 22.511 -28.661 1.00 98.25 274 ARG A C 1
ATOM 2113 O O . ARG A 1 274 ? 26.745 22.529 -29.759 1.00 98.25 274 ARG A O 1
ATOM 2120 N N . LEU A 1 275 ? 26.252 21.460 -27.842 1.00 95.00 275 LEU A N 1
ATOM 2121 C CA . LEU A 1 275 ? 27.012 20.242 -28.142 1.00 95.00 275 LEU A CA 1
ATOM 2122 C C . LEU A 1 275 ? 26.502 19.529 -29.402 1.00 95.00 275 LEU A C 1
ATOM 2124 O O . LEU A 1 275 ? 27.298 19.012 -30.183 1.00 95.00 275 LEU A O 1
ATOM 2128 N N . GLN A 1 276 ? 25.189 19.528 -29.642 1.00 95.31 276 GLN A N 1
ATOM 2129 C CA . GLN A 1 276 ? 24.611 18.991 -30.877 1.00 95.31 276 GLN A CA 1
ATOM 2130 C C . GLN A 1 276 ? 25.082 19.762 -32.117 1.00 95.31 276 GLN A C 1
ATOM 2132 O O . GLN A 1 276 ? 25.447 19.140 -33.116 1.00 95.31 276 GLN A O 1
ATOM 2137 N N . ARG A 1 277 ? 25.139 21.100 -32.053 1.00 97.31 277 ARG A N 1
ATOM 2138 C CA . ARG A 1 277 ? 25.681 21.928 -33.145 1.00 97.31 277 ARG A CA 1
ATOM 2139 C C . ARG A 1 277 ? 27.171 21.677 -33.376 1.00 97.31 277 ARG A C 1
ATOM 2141 O O . ARG A 1 277 ? 27.581 21.533 -34.527 1.00 97.31 277 ARG A O 1
ATOM 2148 N N . ASP A 1 278 ? 27.960 21.571 -32.310 1.00 96.06 278 ASP A N 1
ATOM 2149 C CA . ASP A 1 278 ? 29.395 21.273 -32.406 1.00 96.06 278 ASP A CA 1
ATOM 2150 C C . ASP A 1 278 ? 29.633 19.894 -33.051 1.00 96.06 278 ASP A C 1
ATOM 2152 O O . ASP A 1 278 ? 30.462 19.760 -33.953 1.00 96.06 278 ASP A O 1
ATOM 2156 N N . ASN A 1 279 ? 28.844 18.881 -32.672 1.00 92.31 279 ASN A N 1
ATOM 2157 C CA . ASN A 1 279 ? 28.888 17.553 -33.293 1.00 92.31 279 ASN A CA 1
ATOM 2158 C C . ASN A 1 279 ? 28.528 17.586 -34.785 1.00 92.31 279 ASN A C 1
ATOM 2160 O O . ASN A 1 279 ? 29.209 16.952 -35.592 1.00 92.31 279 ASN A O 1
ATOM 2164 N N . GLN A 1 280 ? 27.506 18.350 -35.182 1.00 96.81 280 GLN A N 1
ATOM 2165 C CA . GLN A 1 280 ? 27.160 18.518 -36.599 1.00 96.81 280 GLN A CA 1
ATOM 2166 C C . GLN A 1 280 ? 28.300 19.175 -37.394 1.00 96.81 280 GLN A C 1
ATOM 2168 O O . GLN A 1 280 ? 28.603 18.737 -38.505 1.00 96.81 280 GLN A O 1
ATOM 2173 N N . GLN A 1 281 ? 28.977 20.182 -36.831 1.00 96.56 281 GLN A N 1
ATOM 2174 C CA . GLN A 1 281 ? 30.143 20.804 -37.473 1.00 96.56 281 GLN A CA 1
ATOM 2175 C C . GLN A 1 281 ? 31.323 19.836 -37.608 1.00 96.56 281 GLN A C 1
ATOM 2177 O O . GLN A 1 281 ? 32.005 19.834 -38.634 1.00 96.56 281 GLN A O 1
ATOM 2182 N N . LEU A 1 282 ? 31.578 19.008 -36.590 1.00 95.31 282 LEU A N 1
ATOM 2183 C CA . LEU A 1 282 ? 32.619 17.981 -36.651 1.00 95.31 282 LEU A CA 1
ATOM 2184 C C . LEU A 1 282 ? 32.323 16.946 -37.739 1.00 95.31 282 LEU A C 1
ATOM 2186 O O . LEU A 1 282 ? 33.227 16.605 -38.501 1.00 95.31 282 LEU A O 1
ATOM 2190 N N . GLN A 1 283 ? 31.067 16.514 -37.868 1.00 92.94 283 GLN A N 1
ATOM 2191 C CA . GLN A 1 283 ? 30.659 15.589 -38.923 1.00 92.94 283 GLN A CA 1
ATOM 2192 C C . GLN A 1 283 ? 30.905 16.183 -40.318 1.00 92.94 283 GLN A C 1
ATOM 2194 O O . GLN A 1 283 ? 31.536 15.545 -41.155 1.00 92.94 283 GLN A O 1
ATOM 2199 N N . GLN A 1 284 ? 30.530 17.448 -40.537 1.00 94.38 284 GLN A N 1
ATOM 2200 C CA . GLN A 1 284 ? 30.805 18.147 -41.801 1.00 94.38 284 GLN A CA 1
ATOM 2201 C C . GLN A 1 284 ? 32.303 18.256 -42.114 1.00 94.38 284 GLN A C 1
ATOM 2203 O O . GLN A 1 284 ? 32.692 18.217 -43.280 1.00 94.38 284 GLN A O 1
ATOM 2208 N N . ARG A 1 285 ? 33.160 18.408 -41.094 1.00 92.88 285 ARG A N 1
ATOM 2209 C CA . ARG A 1 285 ? 34.619 18.418 -41.283 1.00 92.88 285 ARG A CA 1
ATOM 2210 C C . ARG A 1 285 ? 35.159 17.044 -41.651 1.00 92.88 285 ARG A C 1
ATOM 2212 O O . ARG A 1 285 ? 36.052 16.979 -42.489 1.00 92.88 285 ARG A O 1
ATOM 2219 N N . LEU A 1 286 ? 34.637 15.978 -41.044 1.00 89.94 286 LEU A N 1
ATOM 2220 C CA . LEU A 1 286 ? 35.013 14.606 -41.388 1.00 89.94 286 LEU A CA 1
ATOM 2221 C C . LEU A 1 286 ? 34.668 14.291 -42.847 1.00 89.94 286 LEU A C 1
ATOM 2223 O O . LEU A 1 286 ? 35.508 13.747 -43.557 1.00 89.94 286 LEU A O 1
ATOM 2227 N N . ASP A 1 287 ? 33.497 14.724 -43.314 1.00 88.50 287 ASP A N 1
ATOM 2228 C CA . ASP A 1 287 ? 33.054 14.509 -44.698 1.00 88.50 287 ASP A CA 1
ATOM 2229 C C . ASP A 1 287 ? 33.887 15.301 -45.730 1.00 88.50 287 ASP A C 1
ATOM 2231 O O . ASP A 1 287 ? 33.950 14.932 -46.903 1.00 88.50 287 ASP A O 1
ATOM 2235 N N . GLN A 1 288 ? 34.561 16.380 -45.310 1.00 88.62 288 GLN A N 1
ATOM 2236 C CA . GLN A 1 288 ? 35.458 17.179 -46.157 1.00 88.62 288 GLN A CA 1
ATOM 2237 C C . GLN A 1 288 ? 36.885 16.619 -46.252 1.00 88.62 288 GLN A C 1
ATOM 2239 O O . GLN A 1 288 ? 37.680 17.132 -47.043 1.00 88.62 288 GLN A O 1
ATOM 2244 N N . ILE A 1 289 ? 37.238 15.587 -45.476 1.00 86.12 289 ILE A N 1
ATOM 2245 C CA . ILE A 1 289 ? 38.549 14.938 -45.589 1.00 86.12 289 ILE A CA 1
ATOM 2246 C C . ILE A 1 289 ? 38.569 14.145 -46.908 1.00 86.12 289 ILE A C 1
ATOM 2248 O O . ILE A 1 289 ? 37.790 13.204 -47.062 1.00 86.12 289 ILE A O 1
ATOM 2252 N N . PRO A 1 290 ? 39.440 14.483 -47.881 1.00 75.31 290 PRO A N 1
ATOM 2253 C CA . PRO A 1 290 ? 39.479 13.786 -49.160 1.00 75.31 290 PRO A CA 1
ATOM 2254 C C . PRO A 1 290 ? 39.799 12.305 -48.952 1.00 75.31 290 PRO A C 1
ATOM 2256 O O . PRO A 1 290 ? 40.811 11.970 -48.333 1.00 75.31 290 PRO A O 1
ATOM 2259 N N . ASN A 1 291 ? 38.955 11.429 -49.503 1.00 62.84 291 ASN A N 1
ATOM 2260 C CA . ASN A 1 291 ? 39.180 9.987 -49.541 1.00 62.84 291 ASN A CA 1
ATOM 2261 C C . ASN A 1 291 ? 40.527 9.686 -50.217 1.00 62.84 291 ASN A C 1
ATOM 2263 O O . ASN A 1 291 ? 40.625 9.642 -51.446 1.00 62.84 291 ASN A O 1
ATOM 2267 N N . GLN A 1 292 ? 41.576 9.467 -49.422 1.00 55.19 292 GLN A N 1
ATOM 2268 C CA . GLN A 1 292 ? 42.782 8.820 -49.920 1.00 55.19 292 GLN A CA 1
ATOM 2269 C C . GLN A 1 292 ? 42.425 7.391 -50.355 1.00 55.19 292 GLN A C 1
ATOM 2271 O O . GLN A 1 292 ? 41.624 6.727 -49.689 1.00 55.19 292 GLN A O 1
ATOM 2276 N N . PRO A 1 293 ? 42.990 6.899 -51.470 1.00 49.88 293 PRO A N 1
ATOM 2277 C CA . PRO A 1 293 ? 42.656 5.582 -51.980 1.00 49.88 293 PRO A CA 1
ATOM 2278 C C . PRO A 1 293 ? 43.006 4.495 -50.950 1.00 49.88 293 PRO A C 1
ATOM 2280 O O . PRO A 1 293 ? 44.065 4.557 -50.319 1.00 49.88 293 PRO A O 1
ATOM 2283 N N . PRO A 1 294 ? 42.137 3.484 -50.780 1.00 46.91 294 PRO A N 1
ATOM 2284 C CA . PRO A 1 294 ? 42.308 2.456 -49.768 1.00 46.91 294 PRO A CA 1
ATOM 2285 C C . PRO A 1 294 ? 43.552 1.617 -50.072 1.00 46.91 294 PRO A C 1
ATOM 2287 O O . PRO A 1 294 ? 43.611 0.868 -51.050 1.00 46.91 294 PRO A O 1
ATOM 2290 N N . SER A 1 295 ? 44.555 1.731 -49.201 1.00 45.91 295 SER A N 1
ATOM 2291 C CA . SER A 1 295 ? 45.628 0.747 -49.097 1.00 45.91 295 SER A CA 1
ATOM 2292 C C . SER A 1 295 ? 45.001 -0.609 -48.776 1.00 45.91 295 SER A C 1
ATOM 2294 O O . SER A 1 295 ? 44.241 -0.743 -47.817 1.00 45.91 295 SER A O 1
ATOM 2296 N N . LYS A 1 296 ? 45.292 -1.604 -49.619 1.00 46.47 296 LYS A N 1
ATOM 2297 C CA . LYS A 1 296 ? 44.825 -2.988 -49.508 1.00 46.47 296 LYS A CA 1
ATOM 2298 C C . LYS A 1 296 ? 45.165 -3.552 -48.124 1.00 46.47 296 LYS A C 1
ATOM 2300 O O . LYS A 1 296 ? 46.280 -4.017 -47.905 1.00 46.47 296 LYS A O 1
ATOM 2305 N N . GLN A 1 297 ? 44.198 -3.570 -47.214 1.00 48.59 297 GLN A N 1
ATOM 2306 C CA . GLN A 1 297 ? 44.250 -4.394 -46.013 1.00 48.59 297 GLN A CA 1
ATOM 2307 C C . GLN A 1 297 ? 42.994 -5.254 -45.900 1.00 48.59 297 GLN A C 1
ATOM 2309 O O . GLN A 1 297 ? 41.890 -4.855 -46.258 1.00 48.59 297 GLN A O 1
ATOM 2314 N N . GLN A 1 298 ? 43.260 -6.486 -45.476 1.00 48.09 298 GLN A N 1
ATOM 2315 C CA . GLN A 1 298 ? 42.406 -7.665 -45.416 1.00 48.09 298 GLN A CA 1
ATOM 2316 C C . GLN A 1 298 ? 41.027 -7.456 -44.769 1.00 48.09 298 GLN A C 1
ATOM 2318 O O . GLN A 1 298 ? 40.874 -6.604 -43.894 1.00 48.09 298 GLN A O 1
ATOM 2323 N N . PRO A 1 299 ? 40.049 -8.316 -45.118 1.00 44.53 299 PRO A N 1
ATOM 2324 C CA . PRO A 1 299 ? 38.717 -8.297 -44.529 1.00 44.53 299 PRO A CA 1
ATOM 2325 C C . PRO A 1 299 ? 38.797 -8.637 -43.035 1.00 44.53 299 PRO A C 1
ATOM 2327 O O . PRO A 1 299 ? 39.018 -9.786 -42.651 1.00 44.53 299 PRO A O 1
ATOM 2330 N N . ARG A 1 300 ? 38.621 -7.623 -42.181 1.00 44.56 300 ARG A N 1
ATOM 2331 C CA . ARG A 1 300 ? 38.312 -7.824 -40.764 1.00 44.56 300 ARG A CA 1
ATOM 2332 C C . ARG A 1 300 ? 36.827 -8.136 -40.625 1.00 44.56 300 ARG A C 1
ATOM 2334 O O . ARG A 1 300 ? 35.979 -7.474 -41.214 1.00 44.56 300 ARG A O 1
ATOM 2341 N N . GLN A 1 301 ? 36.574 -9.190 -39.861 1.00 47.31 301 GLN A N 1
ATOM 2342 C CA . GLN A 1 301 ? 35.268 -9.725 -39.502 1.00 47.31 301 GLN A CA 1
ATOM 2343 C C . GLN A 1 301 ? 34.324 -8.657 -38.920 1.00 47.31 301 GLN A C 1
ATOM 2345 O O . GLN A 1 301 ? 34.802 -7.655 -38.379 1.00 47.31 301 GLN A O 1
ATOM 2350 N N . PRO A 1 302 ? 32.997 -8.891 -38.983 1.00 47.62 302 PRO A N 1
ATOM 2351 C CA . PRO A 1 302 ? 32.000 -7.996 -38.407 1.00 47.62 302 PRO A CA 1
ATOM 2352 C C . PRO A 1 302 ? 32.299 -7.731 -36.925 1.00 47.62 302 PRO A C 1
ATOM 2354 O O . PRO A 1 302 ? 32.658 -8.674 -36.209 1.00 47.62 302 PRO A O 1
ATOM 2357 N N . PRO A 1 303 ? 32.159 -6.484 -36.442 1.00 43.91 303 PRO A N 1
ATOM 2358 C CA . PRO A 1 303 ? 32.323 -6.185 -35.032 1.00 43.91 303 PRO A CA 1
ATOM 2359 C C . PRO A 1 303 ? 31.300 -6.994 -34.239 1.00 43.91 303 PRO A C 1
ATOM 2361 O O . PRO A 1 303 ? 30.089 -6.889 -34.432 1.00 43.91 303 PRO A O 1
ATOM 2364 N N . LYS A 1 304 ? 31.831 -7.848 -33.366 1.00 41.47 304 LYS A N 1
ATOM 2365 C CA . LYS A 1 304 ? 31.078 -8.578 -32.354 1.00 41.47 304 LYS A CA 1
ATOM 2366 C C . LYS A 1 304 ? 30.239 -7.551 -31.571 1.00 41.47 304 LYS A C 1
ATOM 2368 O O . LYS A 1 304 ? 30.807 -6.517 -31.205 1.00 41.47 304 LYS A O 1
ATOM 2373 N N . PRO A 1 305 ? 28.935 -7.790 -31.336 1.00 42.47 305 PRO A N 1
ATOM 2374 C CA . PRO A 1 305 ? 28.119 -6.897 -30.520 1.00 42.47 305 PRO A CA 1
ATOM 2375 C C . PRO A 1 305 ? 28.827 -6.641 -29.182 1.00 42.47 305 PRO A C 1
ATOM 2377 O O . PRO A 1 305 ? 29.509 -7.551 -28.688 1.00 42.47 305 PRO A O 1
ATOM 2380 N N . PRO A 1 306 ? 28.734 -5.415 -28.629 1.00 37.34 306 PRO A N 1
ATOM 2381 C CA . PRO A 1 306 ? 29.389 -5.075 -27.376 1.00 37.34 306 PRO A CA 1
ATOM 2382 C C . PRO A 1 306 ? 29.013 -6.131 -26.347 1.00 37.34 306 PRO A C 1
ATOM 2384 O O . PRO A 1 306 ? 27.836 -6.448 -26.178 1.00 37.34 306 PRO A O 1
ATOM 2387 N N . ALA A 1 307 ? 30.035 -6.733 -25.738 1.00 34.72 307 ALA A N 1
ATOM 2388 C CA . ALA A 1 307 ? 29.856 -7.703 -24.679 1.00 34.72 307 ALA A CA 1
ATOM 2389 C C . ALA A 1 307 ? 28.968 -7.053 -23.615 1.00 34.72 307 ALA A C 1
ATOM 2391 O O . ALA A 1 307 ? 29.393 -6.117 -22.943 1.00 34.72 307 ALA A O 1
ATOM 2392 N N . THR A 1 308 ? 27.721 -7.513 -23.514 1.00 36.72 308 THR A N 1
ATOM 2393 C CA . THR A 1 308 ? 26.865 -7.257 -22.361 1.00 36.72 308 THR A CA 1
ATOM 2394 C C . THR A 1 308 ? 27.701 -7.567 -21.132 1.00 36.72 308 THR A C 1
ATOM 2396 O O . THR A 1 308 ? 28.222 -8.682 -21.019 1.00 36.72 308 THR A O 1
ATOM 2399 N N . ASN A 1 309 ? 27.897 -6.560 -20.275 1.00 36.72 309 ASN A N 1
ATOM 2400 C CA . ASN A 1 309 ? 28.602 -6.733 -19.013 1.00 36.72 309 ASN A CA 1
ATOM 2401 C C . ASN A 1 309 ? 28.053 -7.993 -18.332 1.00 36.72 309 ASN A C 1
ATOM 2403 O O . ASN A 1 309 ? 26.831 -8.173 -18.313 1.00 36.72 309 ASN A O 1
ATOM 2407 N N . PRO A 1 310 ? 28.921 -8.898 -17.847 1.00 41.84 310 PRO A N 1
ATOM 2408 C CA . PRO A 1 310 ? 28.458 -10.100 -17.181 1.00 41.84 310 PRO A CA 1
ATOM 2409 C C . PRO A 1 310 ? 27.558 -9.663 -16.029 1.00 41.84 310 PRO A C 1
ATOM 2411 O O . PRO A 1 310 ? 27.992 -8.899 -15.170 1.00 41.84 310 PRO A O 1
ATOM 2414 N N . VAL A 1 311 ? 26.304 -10.118 -16.042 1.00 48.38 311 VAL A N 1
ATOM 2415 C CA . VAL A 1 311 ? 25.405 -9.995 -14.895 1.00 48.38 311 VAL A CA 1
ATOM 2416 C C . VAL A 1 311 ? 26.167 -10.578 -13.710 1.00 48.38 311 VAL A C 1
ATOM 2418 O O . VAL A 1 311 ? 26.462 -11.775 -13.685 1.00 48.38 311 VAL A O 1
ATOM 2421 N N . HIS A 1 312 ? 26.600 -9.718 -12.791 1.00 57.34 312 HIS A N 1
ATOM 2422 C CA . HIS A 1 312 ? 27.370 -10.154 -11.641 1.00 57.34 312 HIS A CA 1
ATOM 2423 C C . HIS A 1 312 ? 26.461 -11.023 -10.772 1.00 57.34 312 HIS A C 1
ATOM 2425 O O . HIS A 1 312 ? 25.433 -10.558 -10.282 1.00 57.34 312 HIS A O 1
ATOM 2431 N N . GLU A 1 313 ? 26.828 -12.298 -10.598 1.00 71.25 313 GLU A N 1
ATOM 2432 C CA . GLU A 1 313 ? 26.171 -13.160 -9.617 1.00 71.25 313 GLU A CA 1
ATOM 2433 C C . GLU A 1 313 ? 26.216 -12.466 -8.254 1.00 71.25 313 GLU A C 1
ATOM 2435 O O . GLU A 1 313 ? 27.284 -12.053 -7.787 1.00 71.25 313 GLU A O 1
ATOM 2440 N N . ILE A 1 314 ? 25.049 -12.330 -7.626 1.00 76.56 314 ILE A N 1
ATOM 2441 C CA . ILE A 1 314 ? 24.924 -11.645 -6.345 1.00 76.56 314 ILE A CA 1
ATOM 2442 C C . ILE A 1 314 ? 25.762 -12.420 -5.318 1.00 76.56 314 ILE A C 1
ATOM 2444 O O . ILE A 1 314 ? 25.552 -13.625 -5.129 1.00 76.56 314 ILE A O 1
ATOM 2448 N N . PRO A 1 315 ? 26.755 -11.785 -4.675 1.00 78.06 315 PRO A N 1
ATOM 2449 C CA . PRO A 1 315 ? 27.648 -12.498 -3.783 1.00 78.06 315 PRO A CA 1
ATOM 2450 C C . PRO A 1 315 ? 26.880 -13.036 -2.562 1.00 78.06 315 PRO A C 1
ATOM 2452 O O . PRO A 1 315 ? 25.924 -12.411 -2.110 1.00 78.06 315 PRO A O 1
ATOM 2455 N N . PRO A 1 316 ? 27.291 -14.168 -1.963 1.00 73.88 316 PRO A N 1
ATOM 2456 C CA . PRO A 1 316 ? 26.676 -14.655 -0.727 1.00 73.88 316 PRO A CA 1
ATOM 2457 C C . PRO A 1 316 ? 26.911 -13.669 0.425 1.00 73.88 316 PRO A C 1
ATOM 2459 O O . PRO A 1 316 ? 27.976 -13.047 0.477 1.00 73.88 316 PRO A O 1
ATOM 2462 N N . LEU A 1 317 ? 25.984 -13.595 1.396 1.00 69.00 317 LEU A N 1
ATOM 2463 C CA . LEU A 1 317 ? 26.032 -12.707 2.580 1.00 69.00 317 LEU A CA 1
ATOM 2464 C C . LEU A 1 317 ? 27.432 -12.558 3.220 1.00 69.00 317 LEU A C 1
ATOM 2466 O O . LEU A 1 317 ? 27.825 -11.477 3.654 1.00 69.00 317 LEU A O 1
ATOM 2470 N N . THR A 1 318 ? 28.228 -13.630 3.258 1.00 72.06 318 THR A N 1
ATOM 2471 C CA . THR A 1 318 ? 29.581 -13.630 3.842 1.00 72.06 318 THR A CA 1
ATOM 2472 C C . THR A 1 318 ? 30.559 -12.668 3.166 1.00 72.06 318 THR A C 1
ATOM 2474 O O . THR A 1 318 ? 31.489 -12.209 3.830 1.00 72.06 318 THR A O 1
ATOM 2477 N N . LYS A 1 319 ? 30.348 -12.342 1.887 1.00 75.69 319 LYS A N 1
ATOM 2478 C CA . LYS A 1 319 ? 31.152 -11.382 1.122 1.00 75.69 319 LYS A CA 1
ATOM 2479 C C . LYS A 1 319 ? 30.676 -9.934 1.277 1.00 75.69 319 LYS A C 1
ATOM 2481 O O . LYS A 1 319 ? 31.466 -9.030 1.046 1.00 75.69 319 LYS A O 1
ATOM 2486 N N . TRP A 1 320 ? 29.464 -9.698 1.786 1.00 74.56 320 TRP A N 1
ATOM 2487 C CA . TRP A 1 320 ? 28.917 -8.349 1.996 1.00 74.56 320 TRP A CA 1
ATOM 2488 C C . TRP A 1 320 ? 29.517 -7.606 3.204 1.00 74.56 320 TRP A C 1
ATOM 2490 O O . TRP A 1 320 ? 29.067 -6.524 3.568 1.00 74.56 320 TRP A O 1
ATOM 2500 N N . ARG A 1 321 ? 30.539 -8.169 3.864 1.00 71.31 321 ARG A N 1
ATOM 2501 C CA . ARG A 1 321 ? 31.105 -7.621 5.111 1.00 71.31 321 ARG A CA 1
ATOM 2502 C C . ARG A 1 321 ? 31.847 -6.296 4.934 1.00 71.31 321 ARG A C 1
ATOM 2504 O O . ARG A 1 321 ? 32.013 -5.581 5.920 1.00 71.31 321 ARG A O 1
ATOM 2511 N N . LYS A 1 322 ? 32.316 -5.983 3.724 1.00 82.44 322 LYS A N 1
ATOM 2512 C CA . LYS A 1 322 ? 33.020 -4.736 3.411 1.00 82.44 322 LYS A CA 1
ATOM 2513 C C . LYS A 1 322 ? 32.314 -4.040 2.263 1.00 82.44 322 LYS A C 1
ATOM 2515 O O . LYS A 1 322 ? 32.569 -4.344 1.105 1.00 82.44 322 LYS A O 1
ATOM 2520 N N . CYS A 1 323 ? 31.426 -3.108 2.599 1.00 85.81 323 CYS A N 1
ATOM 2521 C CA . CYS A 1 323 ? 30.706 -2.359 1.576 1.00 85.81 323 CYS A CA 1
ATOM 2522 C C . CYS A 1 323 ? 31.664 -1.635 0.619 1.00 85.81 323 CYS A C 1
ATOM 2524 O O . CYS A 1 323 ? 31.420 -1.634 -0.578 1.00 85.81 323 CYS A O 1
ATOM 2526 N N . SER A 1 324 ? 32.792 -1.115 1.122 1.00 85.94 324 SER A N 1
ATOM 2527 C CA . SER A 1 324 ? 33.804 -0.392 0.333 1.00 85.94 324 SER A CA 1
ATOM 2528 C C . SER A 1 324 ? 34.220 -1.079 -0.968 1.00 85.94 324 SER A C 1
ATOM 2530 O O . SER A 1 324 ? 34.555 -0.398 -1.928 1.00 85.94 324 SER A O 1
ATOM 2532 N N . ASP A 1 325 ? 34.197 -2.411 -1.001 1.00 87.12 325 ASP A N 1
ATOM 2533 C CA . ASP A 1 325 ? 34.650 -3.203 -2.146 1.00 87.12 325 ASP A CA 1
ATOM 2534 C C . ASP A 1 325 ? 33.544 -3.361 -3.211 1.00 87.12 325 ASP A C 1
ATOM 2536 O O . ASP A 1 325 ? 33.793 -3.871 -4.303 1.00 87.12 325 ASP A O 1
ATOM 2540 N N . MET A 1 326 ? 32.319 -2.944 -2.880 1.00 87.88 326 MET A N 1
ATOM 2541 C CA . MET A 1 326 ? 31.109 -3.067 -3.691 1.00 87.88 326 MET A CA 1
ATOM 2542 C C . MET A 1 326 ? 30.497 -1.717 -4.079 1.00 87.88 326 MET A C 1
ATOM 2544 O O . MET A 1 326 ? 29.532 -1.715 -4.833 1.00 87.88 326 MET A O 1
ATOM 2548 N N . GLU A 1 327 ? 31.024 -0.590 -3.588 1.00 92.75 327 GLU A N 1
ATOM 2549 C CA . GLU A 1 327 ? 30.520 0.752 -3.914 1.00 92.75 327 GLU A CA 1
ATOM 2550 C C . GLU A 1 327 ? 30.360 0.932 -5.430 1.00 92.75 327 GLU A C 1
ATOM 2552 O O . GLU A 1 327 ? 31.295 0.691 -6.197 1.00 92.75 327 GLU A O 1
ATOM 2557 N N . GLY A 1 328 ? 29.167 1.348 -5.860 1.00 92.94 328 GLY A N 1
ATOM 2558 C CA . GLY A 1 328 ? 28.847 1.571 -7.268 1.00 92.94 328 GLY A CA 1
ATOM 2559 C C . GLY A 1 328 ? 28.656 0.303 -8.108 1.00 92.94 328 GLY A C 1
ATOM 2560 O O . GLY A 1 328 ? 28.392 0.418 -9.302 1.00 92.94 328 GLY A O 1
ATOM 2561 N N . GLN A 1 329 ? 28.769 -0.900 -7.531 1.00 94.12 329 GLN A N 1
ATOM 2562 C CA . GLN A 1 329 ? 28.457 -2.135 -8.252 1.00 94.12 329 GLN A CA 1
ATOM 2563 C C . GLN A 1 329 ? 26.962 -2.249 -8.526 1.00 94.12 329 GLN A C 1
ATOM 2565 O O . GLN A 1 329 ? 26.127 -1.807 -7.734 1.00 94.12 329 GLN A O 1
ATOM 2570 N N . GLU A 1 330 ? 26.648 -2.894 -9.645 1.00 94.88 330 GLU A N 1
ATOM 2571 C CA . GLU A 1 330 ? 25.289 -3.066 -10.133 1.00 94.88 330 GLU A CA 1
ATOM 2572 C C . GLU A 1 330 ? 24.863 -4.528 -10.044 1.00 94.88 330 GLU A C 1
ATOM 2574 O O . GLU A 1 330 ? 25.608 -5.431 -10.431 1.00 94.88 330 GLU A O 1
ATOM 2579 N N . TYR A 1 331 ? 23.643 -4.747 -9.564 1.00 92.81 331 TYR A N 1
ATOM 2580 C CA . TYR A 1 331 ? 23.036 -6.065 -9.434 1.00 92.81 331 TYR A CA 1
ATOM 2581 C C . TYR A 1 331 ? 21.636 -6.041 -10.028 1.00 92.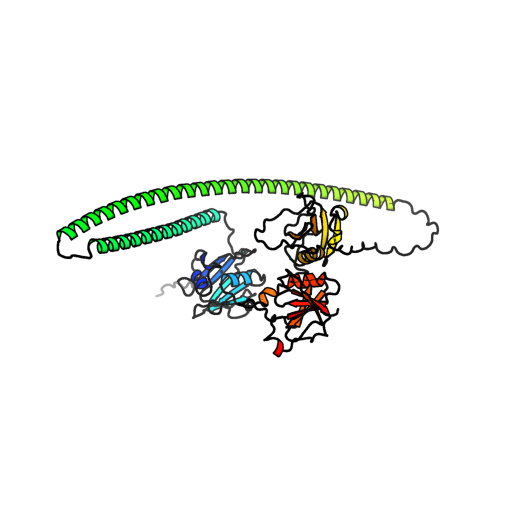81 331 TYR A C 1
ATOM 2583 O O . TYR A 1 331 ? 20.802 -5.240 -9.611 1.00 92.81 331 TYR A O 1
ATOM 2591 N N . THR A 1 332 ? 21.359 -6.931 -10.977 1.00 91.56 332 THR A N 1
ATOM 2592 C CA . THR A 1 332 ? 20.025 -7.058 -11.571 1.00 91.56 332 THR A CA 1
ATOM 2593 C C . THR A 1 332 ? 19.284 -8.229 -10.941 1.00 91.56 332 THR A C 1
ATOM 2595 O O . THR A 1 332 ? 19.753 -9.366 -10.988 1.00 91.56 332 THR A O 1
ATOM 2598 N N . VAL A 1 333 ? 18.117 -7.958 -10.360 1.00 90.19 333 VAL A N 1
ATOM 2599 C CA . VAL A 1 333 ? 17.242 -8.949 -9.727 1.00 90.19 333 VAL A CA 1
ATOM 2600 C C . VAL A 1 333 ? 15.842 -8.763 -10.285 1.00 90.19 333 VAL A C 1
ATOM 2602 O O . VAL A 1 333 ? 15.308 -7.664 -10.231 1.00 90.19 333 VAL A O 1
ATOM 2605 N N . MET A 1 334 ? 15.264 -9.819 -10.865 1.00 88.06 334 MET A N 1
ATOM 2606 C CA . MET A 1 334 ? 13.912 -9.774 -11.450 1.00 88.06 334 MET A CA 1
ATOM 2607 C C . MET A 1 334 ? 13.702 -8.619 -12.454 1.00 88.06 334 MET A C 1
ATOM 2609 O O . MET A 1 334 ? 12.654 -7.982 -12.488 1.00 88.06 334 MET A O 1
ATOM 2613 N N . GLY A 1 335 ? 14.727 -8.311 -13.254 1.00 88.81 335 GLY A N 1
ATOM 2614 C CA . GLY A 1 335 ? 14.696 -7.205 -14.217 1.00 88.81 335 GLY A CA 1
ATOM 2615 C C . GLY A 1 335 ? 14.965 -5.815 -13.625 1.00 88.81 335 GLY A C 1
ATOM 2616 O O . GLY A 1 335 ? 15.175 -4.876 -14.386 1.00 88.81 335 GLY A O 1
ATOM 2617 N N . VAL A 1 336 ? 15.048 -5.666 -12.298 1.00 90.44 336 VAL A N 1
ATOM 2618 C CA . VAL A 1 336 ? 15.372 -4.395 -11.633 1.00 90.44 336 VAL A CA 1
ATOM 2619 C C . VAL A 1 336 ? 16.867 -4.323 -11.342 1.00 90.44 336 VAL A C 1
ATOM 2621 O O . VAL A 1 336 ? 17.429 -5.222 -10.719 1.00 90.44 336 VAL A O 1
ATOM 2624 N N . THR A 1 337 ? 17.528 -3.250 -11.783 1.00 93.56 337 THR A N 1
ATOM 2625 C CA . THR A 1 337 ? 18.967 -3.040 -11.550 1.00 93.56 337 THR A CA 1
ATOM 2626 C C . THR A 1 337 ? 19.196 -2.112 -10.363 1.00 93.56 337 THR A C 1
ATOM 2628 O O . THR A 1 337 ? 18.821 -0.942 -10.405 1.00 93.56 337 THR A O 1
ATOM 2631 N N . TYR A 1 338 ? 19.843 -2.634 -9.325 1.00 94.56 338 TYR A N 1
ATOM 2632 C CA . TYR A 1 338 ? 20.204 -1.941 -8.091 1.00 94.56 338 TYR A CA 1
ATOM 2633 C C . TYR A 1 338 ? 21.673 -1.517 -8.112 1.00 94.56 338 TYR A C 1
ATOM 2635 O O . TYR A 1 338 ? 22.521 -2.286 -8.562 1.00 94.56 338 TYR A O 1
ATOM 2643 N N . ILE A 1 339 ? 21.981 -0.338 -7.568 1.00 95.62 339 ILE A N 1
ATOM 2644 C CA . ILE A 1 339 ? 23.350 0.127 -7.300 1.00 95.62 339 ILE A CA 1
ATOM 2645 C C . ILE A 1 339 ? 23.621 0.126 -5.795 1.00 95.62 339 ILE A C 1
ATOM 2647 O O . ILE A 1 339 ? 22.771 0.543 -5.002 1.00 95.62 339 ILE A O 1
ATOM 2651 N N . VAL A 1 340 ? 24.816 -0.325 -5.404 1.00 94.88 340 VAL A N 1
ATOM 2652 C CA . VAL A 1 340 ? 25.295 -0.273 -4.016 1.00 94.88 340 VAL A CA 1
ATOM 2653 C C . VAL A 1 340 ? 25.826 1.118 -3.661 1.00 94.88 340 VAL A C 1
ATOM 2655 O O . VAL A 1 340 ? 26.702 1.643 -4.345 1.00 94.88 340 VAL A O 1
ATOM 2658 N N . PHE A 1 341 ? 25.361 1.655 -2.533 1.00 94.31 341 PHE A N 1
ATOM 2659 C CA . PHE A 1 341 ? 25.819 2.911 -1.941 1.00 94.31 341 PHE A CA 1
ATOM 2660 C C . PHE A 1 341 ? 26.204 2.720 -0.466 1.00 94.31 341 PHE A C 1
ATOM 2662 O O . PHE A 1 341 ? 25.366 2.443 0.393 1.00 94.31 341 PHE A O 1
ATOM 2669 N N . CYS A 1 342 ? 27.476 2.887 -0.143 1.00 93.06 342 CYS A N 1
ATOM 2670 C CA . CYS A 1 342 ? 28.077 2.627 1.155 1.00 93.06 342 CYS A CA 1
ATOM 2671 C C . CYS A 1 342 ? 28.028 3.850 2.059 1.00 93.06 342 CYS A C 1
ATOM 2673 O O . CYS A 1 342 ? 28.457 4.941 1.693 1.00 93.06 342 CYS A O 1
ATOM 2675 N N . GLY A 1 343 ? 27.539 3.667 3.286 1.00 90.62 343 GLY A N 1
ATOM 2676 C CA . GLY A 1 343 ? 27.389 4.762 4.243 1.00 90.62 343 GLY A CA 1
ATOM 2677 C C . GLY A 1 343 ? 26.358 5.808 3.816 1.00 90.62 343 GLY A C 1
ATOM 2678 O O . GLY A 1 343 ? 26.304 6.871 4.430 1.00 90.62 343 GLY A O 1
ATOM 2679 N N . MET A 1 344 ? 25.547 5.526 2.792 1.00 90.25 344 MET A N 1
ATOM 2680 C CA . MET A 1 344 ? 24.504 6.416 2.287 1.00 90.25 344 MET A CA 1
ATOM 2681 C C . MET A 1 344 ? 23.158 5.691 2.258 1.00 90.25 344 MET A C 1
ATOM 2683 O O . MET A 1 344 ? 23.108 4.482 2.011 1.00 90.25 344 MET A O 1
ATOM 2687 N N . HIS A 1 345 ? 22.067 6.405 2.538 1.00 83.56 345 HIS A N 1
ATOM 2688 C CA . HIS A 1 345 ? 20.714 5.867 2.400 1.00 83.56 345 HIS A CA 1
ATOM 2689 C C . HIS A 1 345 ? 19.681 6.927 1.997 1.00 83.56 345 HIS A C 1
ATOM 2691 O O . HIS A 1 345 ? 19.867 8.097 2.336 1.00 83.56 345 HIS A O 1
ATOM 2697 N N . PRO A 1 346 ? 18.586 6.532 1.321 1.00 81.31 346 PRO A N 1
ATOM 2698 C CA . PRO A 1 346 ? 17.451 7.422 1.084 1.00 81.31 346 PRO A CA 1
ATOM 2699 C C . PRO A 1 346 ? 16.865 7.917 2.415 1.00 81.31 346 PRO A C 1
ATOM 2701 O O . PRO A 1 346 ? 16.945 7.178 3.408 1.00 81.31 346 PRO A O 1
ATOM 2704 N N . PRO A 1 347 ? 16.292 9.131 2.490 1.00 76.25 347 PRO A N 1
ATOM 2705 C CA . PRO A 1 347 ? 15.685 9.642 3.712 1.00 76.25 347 PRO A CA 1
ATOM 2706 C C . PRO A 1 347 ? 14.696 8.630 4.311 1.00 76.25 347 PRO A C 1
ATOM 2708 O O . PRO A 1 347 ? 14.017 7.893 3.595 1.00 76.25 347 PRO A O 1
ATOM 2711 N N . PRO A 1 348 ? 14.662 8.492 5.646 1.00 64.81 348 PRO A N 1
ATOM 2712 C CA . PRO A 1 348 ? 13.705 7.604 6.267 1.00 64.81 348 PRO A CA 1
ATOM 2713 C C . PRO A 1 348 ? 12.349 8.309 6.298 1.00 64.81 348 PRO A C 1
ATOM 2715 O O . PRO A 1 348 ? 12.149 9.215 7.107 1.00 64.81 348 PRO A O 1
ATOM 2718 N N . ARG A 1 349 ? 11.372 7.843 5.518 1.00 62.03 349 ARG A N 1
ATOM 2719 C CA . ARG A 1 349 ? 9.974 8.041 5.916 1.00 62.03 349 ARG A CA 1
ATOM 2720 C C . ARG A 1 349 ? 9.716 7.159 7.128 1.00 62.03 349 ARG A C 1
ATOM 2722 O O . ARG A 1 349 ? 9.908 5.944 7.077 1.00 62.03 349 ARG A O 1
ATOM 2729 N N . SER A 1 350 ? 9.323 7.768 8.243 1.00 42.84 350 SER A N 1
ATOM 2730 C CA . SER A 1 350 ? 8.941 7.046 9.451 1.00 42.84 350 SER A CA 1
ATOM 2731 C C . SER A 1 350 ? 7.677 6.225 9.181 1.00 42.84 350 SER A C 1
ATOM 2733 O O . SER A 1 350 ? 6.568 6.682 9.451 1.00 42.84 350 SER A O 1
ATOM 2735 N N . GLN A 1 351 ? 7.809 5.001 8.673 1.00 49.31 351 GLN A N 1
ATOM 2736 C CA . GLN A 1 351 ? 6.761 4.013 8.889 1.00 49.31 351 GLN A CA 1
ATOM 2737 C C . GLN A 1 351 ? 6.926 3.479 10.309 1.00 49.31 351 GLN A C 1
ATOM 2739 O O . GLN A 1 351 ? 7.752 2.619 10.605 1.00 49.31 351 GLN A O 1
ATOM 2744 N N . VAL A 1 352 ? 6.140 4.071 11.205 1.00 38.22 352 VAL A N 1
ATOM 2745 C CA . VAL A 1 352 ? 6.095 3.808 12.649 1.00 38.22 352 VAL A CA 1
ATOM 2746 C C . VAL A 1 352 ? 5.650 2.368 12.977 1.00 38.22 352 VAL A C 1
ATOM 2748 O O . VAL A 1 352 ? 5.790 1.933 14.116 1.00 38.22 352 VAL A O 1
ATOM 2751 N N . ASN A 1 353 ? 5.247 1.558 11.993 1.00 40.91 353 ASN A N 1
ATOM 2752 C CA . ASN A 1 353 ? 4.799 0.182 12.210 1.00 40.91 353 ASN A CA 1
ATOM 2753 C C . ASN A 1 353 ? 5.786 -0.874 11.683 1.00 40.91 353 ASN A C 1
ATOM 2755 O O . ASN A 1 353 ? 5.621 -1.487 10.636 1.00 40.91 353 ASN A O 1
ATOM 2759 N N . GLN A 1 354 ? 6.836 -1.076 12.479 1.00 51.62 354 GLN A N 1
ATOM 2760 C CA . GLN A 1 354 ? 7.247 -2.375 13.032 1.00 51.62 354 GLN A CA 1
ATOM 2761 C C . GLN A 1 354 ? 6.901 -3.646 12.218 1.00 51.62 354 GLN A C 1
ATOM 2763 O O . GLN A 1 354 ? 5.860 -4.260 12.442 1.00 51.62 354 GLN A O 1
ATOM 2768 N N . ARG A 1 355 ? 7.842 -4.119 11.383 1.00 52.91 355 ARG A N 1
ATOM 2769 C CA . ARG A 1 355 ? 8.135 -5.564 11.157 1.00 52.91 355 ARG A CA 1
ATOM 2770 C C . ARG A 1 355 ? 9.316 -5.850 10.220 1.00 52.91 355 ARG A C 1
ATOM 2772 O O . ARG A 1 355 ? 9.739 -6.996 10.134 1.00 52.91 355 ARG A O 1
ATOM 2779 N N . ASN A 1 356 ? 9.890 -4.834 9.580 1.00 58.38 356 ASN A N 1
ATOM 2780 C CA . ASN A 1 356 ? 10.811 -5.027 8.453 1.00 58.38 356 ASN A CA 1
ATOM 2781 C C . ASN A 1 356 ? 12.290 -5.175 8.831 1.00 58.38 356 ASN A C 1
ATOM 2783 O O . ASN A 1 356 ? 13.140 -5.046 7.958 1.00 58.38 356 ASN A O 1
ATOM 2787 N N . ASP A 1 357 ? 12.625 -5.418 10.100 1.00 65.12 357 ASP A N 1
ATOM 2788 C CA . ASP A 1 357 ? 14.018 -5.596 10.518 1.00 65.12 357 ASP A CA 1
ATOM 2789 C C . ASP A 1 357 ? 14.410 -7.077 10.390 1.00 65.12 357 ASP A C 1
ATOM 2791 O O . ASP A 1 357 ? 14.413 -7.850 11.351 1.00 65.12 357 ASP A O 1
ATOM 2795 N N . TRP A 1 358 ? 14.675 -7.493 9.153 1.00 70.75 358 TRP A N 1
ATOM 2796 C CA . TRP A 1 358 ? 14.982 -8.878 8.821 1.00 70.75 358 TRP A CA 1
ATOM 2797 C C . TRP A 1 358 ? 16.396 -9.223 9.268 1.00 70.75 358 TRP A C 1
ATOM 2799 O O . TRP A 1 358 ? 17.361 -8.756 8.664 1.00 70.75 358 TRP A O 1
ATOM 2809 N N . THR A 1 359 ? 16.548 -10.044 10.308 1.00 76.31 359 THR A N 1
ATOM 2810 C CA . THR A 1 359 ? 17.874 -10.460 10.778 1.00 76.31 359 THR A CA 1
ATOM 2811 C C . THR A 1 359 ? 18.412 -11.663 10.003 1.00 76.31 359 THR A C 1
ATOM 2813 O O . THR A 1 359 ? 17.697 -12.625 9.732 1.00 76.31 359 THR A O 1
ATOM 2816 N N . GLY A 1 360 ? 19.693 -11.612 9.623 1.00 77.75 360 GLY A N 1
ATOM 2817 C CA . GLY A 1 360 ? 20.382 -12.716 8.936 1.00 77.75 360 GLY A CA 1
ATOM 2818 C C . GLY A 1 360 ? 19.867 -13.030 7.525 1.00 77.75 360 GLY A C 1
ATOM 2819 O O . GLY A 1 360 ? 20.062 -14.142 7.030 1.00 77.75 360 GLY A O 1
ATOM 2820 N N . VAL A 1 361 ? 19.189 -12.079 6.883 1.00 79.94 361 VAL A N 1
ATOM 2821 C CA . VAL A 1 361 ? 18.617 -12.259 5.548 1.00 79.94 361 VAL A CA 1
ATOM 2822 C C . VAL A 1 361 ? 19.593 -11.833 4.458 1.00 79.94 361 VAL A C 1
ATOM 2824 O O . VAL A 1 361 ? 20.300 -10.838 4.589 1.00 79.94 361 VAL A O 1
ATOM 2827 N N . ASP A 1 362 ? 19.633 -12.622 3.385 1.00 85.25 362 ASP A N 1
ATOM 2828 C CA . ASP A 1 362 ? 20.493 -12.388 2.229 1.00 85.25 362 ASP A CA 1
ATOM 2829 C C . ASP A 1 362 ? 20.028 -11.150 1.425 1.00 85.25 362 ASP A C 1
ATOM 2831 O O . ASP A 1 362 ? 18.836 -11.050 1.120 1.00 85.25 362 ASP A O 1
ATOM 2835 N N . PRO A 1 363 ? 20.923 -10.216 1.052 1.00 88.31 363 PRO A N 1
ATOM 2836 C CA . PRO A 1 363 ? 20.586 -9.043 0.250 1.00 88.31 363 PRO A CA 1
ATOM 2837 C C . PRO A 1 363 ? 19.901 -9.380 -1.073 1.00 88.31 363 PRO A C 1
ATOM 2839 O O . PRO A 1 363 ? 19.029 -8.629 -1.498 1.00 88.31 363 PRO A O 1
ATOM 2842 N N . SER A 1 364 ? 20.220 -10.525 -1.684 1.00 89.31 364 SER A N 1
ATOM 2843 C CA . SER A 1 364 ? 19.563 -11.005 -2.908 1.00 89.31 364 SER A CA 1
ATOM 2844 C C . SER A 1 364 ? 18.065 -11.183 -2.699 1.00 89.31 364 SER A C 1
ATOM 2846 O O . SER A 1 364 ? 17.261 -10.768 -3.528 1.00 89.31 364 SER A O 1
ATOM 2848 N N . PHE A 1 365 ? 17.688 -11.768 -1.558 1.00 90.69 365 PHE A N 1
ATOM 2849 C CA . PHE A 1 365 ? 16.289 -11.937 -1.187 1.00 90.69 365 PHE A CA 1
ATOM 2850 C C . PHE A 1 365 ? 15.610 -10.586 -0.980 1.00 90.69 365 PHE A C 1
ATOM 2852 O O . PHE A 1 365 ? 14.489 -10.404 -1.427 1.00 90.69 365 PHE A O 1
ATOM 2859 N N . MET A 1 366 ? 16.283 -9.628 -0.345 1.00 91.50 366 MET A N 1
ATOM 2860 C CA . MET A 1 366 ? 15.691 -8.313 -0.093 1.00 91.50 366 MET A CA 1
ATOM 2861 C C . MET A 1 366 ? 15.542 -7.476 -1.363 1.00 91.50 366 MET A C 1
ATOM 2863 O O . MET A 1 366 ? 14.543 -6.781 -1.503 1.00 91.50 366 MET A O 1
ATOM 2867 N N . MET A 1 367 ? 16.500 -7.555 -2.292 1.00 92.81 367 MET A N 1
ATOM 2868 C CA . MET A 1 367 ? 16.363 -6.941 -3.615 1.00 92.81 367 MET A CA 1
ATOM 2869 C C . MET A 1 367 ? 15.186 -7.559 -4.365 1.00 92.81 367 MET A C 1
ATOM 2871 O O . MET A 1 367 ? 14.345 -6.820 -4.854 1.00 92.81 367 MET A O 1
ATOM 2875 N N . ALA A 1 368 ? 15.067 -8.890 -4.366 1.00 92.06 368 ALA A N 1
ATOM 2876 C CA . ALA A 1 368 ? 13.933 -9.567 -4.989 1.00 92.06 368 ALA A CA 1
ATOM 2877 C C . ALA A 1 368 ? 12.599 -9.181 -4.329 1.00 92.06 368 ALA A C 1
ATOM 2879 O O . ALA A 1 368 ? 11.652 -8.860 -5.034 1.00 92.06 368 ALA A O 1
ATOM 2880 N N . MET A 1 369 ? 12.541 -9.114 -2.992 1.00 91.12 369 MET A N 1
ATOM 2881 C CA . MET A 1 369 ? 11.364 -8.615 -2.270 1.00 91.12 369 MET A CA 1
ATOM 2882 C C . MET A 1 369 ? 11.018 -7.198 -2.724 1.00 91.12 369 MET A C 1
ATOM 2884 O O . MET A 1 369 ? 9.881 -6.938 -3.095 1.00 91.12 369 MET A O 1
ATOM 2888 N N . CYS A 1 370 ? 12.005 -6.302 -2.769 1.00 91.25 370 CYS A N 1
ATOM 2889 C CA . CYS A 1 370 ? 11.802 -4.938 -3.239 1.00 91.25 370 CYS A CA 1
ATOM 2890 C C . CYS A 1 370 ? 11.293 -4.889 -4.687 1.00 91.25 370 CYS A C 1
ATOM 2892 O O . CYS A 1 370 ? 10.395 -4.118 -4.982 1.00 91.25 370 CYS A O 1
ATOM 2894 N N . SER A 1 371 ? 11.805 -5.748 -5.573 1.00 91.50 371 SER A N 1
ATOM 2895 C CA . SER A 1 371 ? 11.354 -5.836 -6.970 1.00 91.50 371 SER A CA 1
ATOM 2896 C C . SER A 1 371 ? 9.913 -6.338 -7.115 1.00 91.50 371 SER A C 1
ATOM 2898 O O . SER A 1 371 ? 9.302 -6.142 -8.161 1.00 91.50 371 SER A O 1
ATOM 2900 N N . THR A 1 372 ? 9.372 -7.017 -6.100 1.00 87.81 372 THR A N 1
ATOM 2901 C CA . THR A 1 372 ? 7.982 -7.504 -6.088 1.00 87.81 372 THR A CA 1
ATOM 2902 C C . THR A 1 372 ? 7.010 -6.586 -5.361 1.00 87.81 372 THR A C 1
ATOM 2904 O O . THR A 1 372 ? 5.800 -6.730 -5.532 1.00 87.81 372 THR A O 1
ATOM 2907 N N . THR A 1 373 ? 7.514 -5.660 -4.546 1.00 86.25 373 THR A N 1
ATOM 2908 C CA . THR A 1 373 ? 6.683 -4.731 -3.781 1.00 86.25 373 THR A CA 1
ATOM 2909 C C . THR A 1 373 ? 6.587 -3.414 -4.543 1.00 86.25 373 THR A C 1
ATOM 2911 O O . THR A 1 373 ? 7.587 -2.726 -4.729 1.00 86.25 373 THR A O 1
ATOM 2914 N N . SER A 1 374 ? 5.383 -3.055 -4.989 1.00 84.25 374 SER A N 1
ATOM 2915 C CA . SER A 1 374 ? 5.149 -1.929 -5.906 1.00 84.25 374 SER A CA 1
ATOM 2916 C C . SER A 1 374 ? 5.673 -0.586 -5.396 1.00 84.25 374 SER A C 1
ATOM 2918 O O . SER A 1 374 ? 6.151 0.220 -6.190 1.00 84.25 374 SER A O 1
ATOM 2920 N N . ASP A 1 375 ? 5.610 -0.353 -4.087 1.00 86.06 375 ASP A N 1
ATOM 2921 C CA . ASP A 1 375 ? 6.043 0.881 -3.436 1.00 86.06 375 ASP A CA 1
ATOM 2922 C C . ASP A 1 375 ? 7.522 0.865 -3.014 1.00 86.06 375 ASP A C 1
ATOM 2924 O O . ASP A 1 375 ? 8.041 1.894 -2.576 1.00 86.06 375 ASP A O 1
ATOM 2928 N N . CYS A 1 376 ? 8.231 -0.264 -3.127 1.00 89.19 376 CYS A N 1
ATOM 2929 C CA . CYS A 1 376 ? 9.617 -0.350 -2.686 1.00 89.19 376 CYS A CA 1
ATOM 2930 C C . CYS A 1 376 ? 10.570 0.352 -3.657 1.00 89.19 376 CYS A C 1
ATOM 2932 O O . CYS A 1 376 ? 10.612 0.082 -4.852 1.00 89.19 376 CYS A O 1
ATOM 2934 N N . GLN A 1 377 ? 11.400 1.232 -3.107 1.00 92.12 377 GLN A N 1
ATOM 2935 C CA . GLN A 1 377 ? 12.355 2.070 -3.829 1.00 92.12 377 GLN A CA 1
ATOM 2936 C C . GLN A 1 377 ? 13.805 1.834 -3.396 1.00 92.12 377 GLN A C 1
ATOM 2938 O O . GLN A 1 377 ? 14.703 2.585 -3.769 1.00 92.12 377 GLN A O 1
ATOM 2943 N N . GLY A 1 378 ? 14.063 0.794 -2.606 1.00 92.56 378 GLY A N 1
ATOM 2944 C CA . GLY A 1 378 ? 15.411 0.389 -2.241 1.00 92.56 378 GLY A CA 1
ATOM 2945 C C . GLY A 1 378 ? 15.468 -0.553 -1.051 1.00 92.56 378 GLY A C 1
ATOM 2946 O O . GLY A 1 378 ? 14.464 -0.900 -0.431 1.00 92.56 378 GLY A O 1
ATOM 2947 N N . VAL A 1 379 ? 16.684 -0.977 -0.731 1.00 92.31 379 VAL A N 1
ATOM 2948 C CA . VAL A 1 379 ? 16.971 -1.824 0.421 1.00 92.31 379 VAL A CA 1
ATOM 2949 C C . VAL A 1 379 ? 18.087 -1.190 1.225 1.00 92.31 379 VAL A C 1
ATOM 2951 O O . VAL A 1 379 ? 19.182 -0.965 0.720 1.00 92.31 379 VAL A O 1
ATOM 2954 N N . LYS A 1 380 ? 17.841 -0.964 2.506 1.00 90.62 380 LYS A N 1
ATOM 2955 C CA . LYS A 1 380 ? 18.842 -0.550 3.478 1.00 90.62 380 LYS A CA 1
ATOM 2956 C C . LYS A 1 380 ? 19.393 -1.782 4.189 1.00 90.62 380 LYS A C 1
ATOM 2958 O O . LYS A 1 380 ? 18.644 -2.534 4.804 1.00 90.62 380 LYS A O 1
ATOM 2963 N N . VAL A 1 381 ? 20.702 -1.987 4.138 1.00 88.44 381 VAL A N 1
ATOM 2964 C CA . VAL A 1 381 ? 21.382 -3.184 4.645 1.00 88.44 381 VAL A CA 1
ATOM 2965 C C . VAL A 1 381 ? 22.397 -2.810 5.727 1.00 88.44 381 VAL A C 1
ATOM 2967 O O . VAL A 1 381 ? 23.075 -1.785 5.660 1.00 88.44 381 VAL A O 1
ATOM 2970 N N . ARG A 1 382 ? 22.503 -3.667 6.742 1.00 87.56 382 ARG A N 1
ATOM 2971 C CA . ARG A 1 382 ? 23.549 -3.685 7.772 1.00 87.56 382 ARG A CA 1
ATOM 2972 C C . ARG A 1 382 ? 24.089 -5.106 7.928 1.00 87.56 382 ARG A C 1
ATOM 2974 O O . ARG A 1 382 ? 23.482 -6.066 7.467 1.00 87.56 382 ARG A O 1
ATOM 2981 N N . GLN A 1 383 ? 25.186 -5.264 8.670 1.00 80.81 383 GLN A N 1
ATOM 2982 C CA . GLN A 1 383 ? 25.870 -6.559 8.853 1.00 80.81 383 GLN A CA 1
ATOM 2983 C C . GLN A 1 383 ? 24.956 -7.748 9.195 1.00 80.81 383 GLN A C 1
ATOM 2985 O O . GLN A 1 383 ? 25.197 -8.849 8.711 1.00 80.81 383 GLN A O 1
ATOM 2990 N N . ASN A 1 384 ? 23.924 -7.534 10.015 1.00 79.62 384 ASN A N 1
ATOM 2991 C CA . ASN A 1 384 ? 23.047 -8.603 10.492 1.00 79.62 384 ASN A CA 1
ATOM 2992 C C . ASN A 1 384 ? 21.588 -8.418 10.084 1.00 79.62 384 ASN A C 1
ATOM 2994 O O . ASN A 1 384 ? 20.732 -9.085 10.656 1.00 79.62 384 ASN A O 1
ATOM 2998 N N . GLY A 1 385 ? 21.280 -7.530 9.140 1.00 84.06 385 GLY A N 1
ATOM 2999 C CA . GLY A 1 385 ? 19.908 -7.405 8.680 1.00 84.06 385 GLY A CA 1
ATOM 3000 C C . GLY A 1 385 ? 19.679 -6.370 7.601 1.00 84.06 385 GLY A C 1
ATOM 3001 O O . GLY A 1 385 ? 20.584 -5.631 7.227 1.00 84.06 385 GLY A O 1
ATOM 3002 N N . ALA A 1 386 ? 18.455 -6.331 7.106 1.00 87.81 386 ALA A N 1
ATOM 3003 C CA . ALA A 1 386 ? 18.068 -5.464 6.012 1.00 87.81 386 ALA A CA 1
ATOM 3004 C C . ALA A 1 386 ? 16.618 -5.006 6.165 1.00 87.81 386 ALA A C 1
ATOM 3006 O O . ALA A 1 386 ? 15.815 -5.671 6.816 1.00 87.81 386 ALA A O 1
ATOM 3007 N N . GLN A 1 387 ? 16.312 -3.865 5.559 1.00 88.38 387 GLN A N 1
ATOM 3008 C CA . GLN A 1 387 ? 15.018 -3.197 5.587 1.00 88.38 387 GLN A CA 1
ATOM 3009 C C . GLN A 1 387 ? 14.697 -2.688 4.182 1.00 88.38 387 GLN A C 1
ATOM 3011 O O . GLN A 1 387 ? 15.595 -2.234 3.477 1.00 88.38 387 GLN A O 1
ATOM 3016 N N . LEU A 1 388 ? 13.432 -2.744 3.779 1.00 89.69 388 LEU A N 1
ATOM 3017 C CA . LEU A 1 388 ? 12.972 -2.090 2.553 1.00 89.69 388 LEU A CA 1
ATOM 3018 C C . LEU A 1 388 ? 12.826 -0.581 2.791 1.00 89.69 388 LEU A C 1
ATOM 3020 O O . LEU A 1 388 ? 12.480 -0.155 3.894 1.00 89.69 388 LEU A O 1
ATOM 3024 N N . THR A 1 389 ? 13.095 0.219 1.765 1.00 88.50 389 THR A N 1
ATOM 3025 C CA . THR A 1 389 ? 12.890 1.672 1.756 1.00 88.50 389 THR A CA 1
ATOM 3026 C C . THR A 1 389 ? 11.913 2.026 0.648 1.00 88.50 389 THR A C 1
ATOM 3028 O O . THR A 1 389 ? 12.060 1.530 -0.461 1.00 88.50 389 THR A O 1
ATOM 3031 N N . TYR A 1 390 ? 10.949 2.896 0.930 1.00 88.38 390 TYR A N 1
ATOM 3032 C CA . TYR A 1 390 ? 9.869 3.245 -0.004 1.00 88.38 390 TYR A CA 1
ATOM 3033 C C . TYR A 1 390 ? 10.035 4.634 -0.636 1.00 88.38 390 TYR A C 1
ATOM 3035 O O . TYR A 1 390 ? 9.266 5.027 -1.504 1.00 88.38 390 TYR A O 1
ATOM 3043 N N . GLU A 1 391 ? 11.046 5.395 -0.213 1.00 85.31 391 GLU A N 1
ATOM 3044 C CA . GLU A 1 391 ? 11.402 6.665 -0.842 1.00 85.31 391 GLU A CA 1
ATOM 3045 C C . GLU A 1 391 ? 12.533 6.441 -1.835 1.00 85.31 391 GLU A C 1
ATOM 3047 O O . GLU A 1 391 ? 13.569 5.861 -1.498 1.00 85.31 391 GLU A O 1
ATOM 3052 N N . HIS A 1 392 ? 12.320 6.900 -3.064 1.00 87.19 392 HIS A N 1
ATOM 3053 C CA . HIS A 1 392 ? 13.343 6.864 -4.089 1.00 87.19 392 HIS A CA 1
ATOM 3054 C C . HIS A 1 392 ? 14.226 8.105 -3.981 1.00 87.19 392 HIS A C 1
ATOM 3056 O O . HIS A 1 392 ? 13.752 9.229 -4.140 1.00 87.19 392 HIS A O 1
ATOM 3062 N N . GLU A 1 393 ? 15.518 7.902 -3.748 1.00 87.88 393 GLU A N 1
ATOM 3063 C CA . GLU A 1 393 ? 16.532 8.948 -3.848 1.00 87.88 393 GLU A CA 1
ATOM 3064 C C . GLU A 1 393 ? 17.770 8.359 -4.524 1.00 87.88 393 GLU A C 1
ATOM 3066 O O . GLU A 1 393 ? 18.423 7.469 -3.974 1.00 87.88 393 GLU A O 1
ATOM 3071 N N . PHE A 1 394 ? 18.088 8.852 -5.720 1.00 87.94 394 PHE A N 1
ATOM 3072 C CA . PHE A 1 394 ? 19.194 8.346 -6.521 1.00 87.94 394 PHE A CA 1
ATOM 3073 C C . PHE A 1 394 ? 20.070 9.498 -7.055 1.00 87.94 394 PHE A C 1
ATOM 3075 O O . PHE A 1 394 ? 19.579 10.322 -7.830 1.00 87.94 394 PHE A O 1
ATOM 3082 N N . PRO A 1 395 ? 21.368 9.565 -6.691 1.00 89.06 395 PRO A N 1
ATOM 3083 C CA . PRO A 1 395 ? 22.006 8.804 -5.615 1.00 89.06 395 PRO A CA 1
ATOM 3084 C C . PRO A 1 395 ? 21.471 9.238 -4.234 1.00 89.06 395 PRO A C 1
ATOM 3086 O O . PRO A 1 395 ? 21.083 10.395 -4.070 1.00 89.06 395 PRO A O 1
ATOM 3089 N N . PRO A 1 396 ? 21.487 8.355 -3.222 1.00 90.94 396 PRO A N 1
ATOM 3090 C CA . PRO A 1 396 ? 21.092 8.719 -1.866 1.00 90.94 396 PRO A CA 1
ATOM 3091 C C . PRO A 1 396 ? 22.046 9.766 -1.275 1.00 90.94 396 PRO A C 1
ATOM 3093 O O . PRO A 1 396 ? 23.265 9.646 -1.415 1.00 90.94 396 PRO A O 1
ATOM 3096 N N . SER A 1 397 ? 21.514 10.774 -0.579 1.00 87.38 397 SER A N 1
ATOM 3097 C CA . SER A 1 397 ? 22.317 11.890 -0.049 1.00 87.38 397 SER A CA 1
ATOM 3098 C C . SER A 1 397 ? 22.601 11.796 1.454 1.00 87.38 397 SER A C 1
ATOM 3100 O O . SER A 1 397 ? 23.595 12.357 1.934 1.00 87.38 397 SER A O 1
ATOM 3102 N N . ASN A 1 398 ? 21.785 11.057 2.216 1.00 84.62 398 ASN A N 1
ATOM 3103 C CA . ASN A 1 398 ? 21.941 10.997 3.669 1.00 84.62 398 ASN A CA 1
ATOM 3104 C C . ASN A 1 398 ? 23.087 10.078 4.075 1.00 84.62 398 ASN A C 1
ATOM 3106 O O . ASN A 1 398 ? 23.035 8.861 3.889 1.00 84.62 398 ASN A O 1
ATOM 3110 N N . ARG A 1 399 ? 24.107 10.663 4.709 1.00 84.94 399 ARG A N 1
ATOM 3111 C CA . ARG A 1 399 ? 25.217 9.911 5.296 1.00 84.94 399 ARG A CA 1
ATOM 3112 C C . ARG A 1 399 ? 24.803 9.267 6.616 1.00 84.94 399 ARG A C 1
ATOM 3114 O O . ARG A 1 399 ? 24.311 9.935 7.520 1.00 84.94 399 ARG A O 1
ATOM 3121 N N . VAL A 1 400 ? 25.084 7.978 6.749 1.00 77.69 400 VAL A N 1
ATOM 3122 C CA . VAL A 1 400 ? 24.904 7.184 7.970 1.00 77.69 400 VAL A CA 1
ATOM 3123 C C . VAL A 1 400 ? 26.228 6.641 8.472 1.00 77.69 400 VAL A C 1
ATOM 3125 O O . VAL A 1 400 ? 27.253 6.680 7.794 1.00 77.69 400 VAL A O 1
ATOM 3128 N N . HIS A 1 401 ? 26.189 6.111 9.694 1.00 73.75 401 HIS A N 1
ATOM 3129 C CA . HIS A 1 401 ? 27.278 5.329 10.259 1.00 73.75 401 HIS A CA 1
ATOM 3130 C C . HIS A 1 401 ? 27.786 4.285 9.246 1.00 73.75 401 HIS A C 1
ATOM 3132 O O . HIS A 1 401 ? 26.992 3.628 8.571 1.00 73.75 401 HIS A O 1
ATOM 3138 N N . SER A 1 402 ? 29.106 4.095 9.186 1.00 69.56 402 SER A N 1
ATOM 3139 C CA . SER A 1 402 ? 29.840 3.303 8.177 1.00 69.56 402 SER A CA 1
ATOM 3140 C C . SER A 1 402 ? 29.445 1.825 8.050 1.00 69.56 402 SER A C 1
ATOM 3142 O O . SER A 1 402 ? 29.940 1.118 7.177 1.00 69.56 402 SER A O 1
ATOM 3144 N N . THR A 1 403 ? 28.582 1.334 8.934 1.00 81.81 403 THR A N 1
ATOM 3145 C CA . THR A 1 403 ? 28.111 -0.054 8.981 1.00 81.81 403 THR A CA 1
ATOM 3146 C C . THR A 1 403 ? 26.837 -0.290 8.176 1.00 81.81 403 THR A C 1
ATOM 3148 O O . THR A 1 403 ? 26.401 -1.438 8.079 1.00 81.81 403 THR A O 1
ATOM 3151 N N . TRP A 1 404 ? 26.245 0.771 7.625 1.00 86.81 404 TRP A N 1
ATOM 3152 C CA . TRP A 1 404 ? 25.068 0.711 6.767 1.00 86.81 404 TRP A CA 1
ATOM 3153 C C . TRP A 1 404 ? 25.431 0.982 5.316 1.00 86.81 404 TRP A C 1
ATOM 3155 O O . TRP A 1 404 ? 26.343 1.752 5.016 1.00 86.81 404 TRP A O 1
ATOM 3165 N N . TRP A 1 405 ? 24.673 0.375 4.420 1.00 90.94 405 TRP A N 1
ATOM 3166 C CA . TRP A 1 405 ? 24.705 0.662 2.997 1.00 90.94 405 TRP A CA 1
ATOM 3167 C C . TRP A 1 405 ? 23.328 0.445 2.395 1.00 90.94 405 TRP A C 1
ATOM 3169 O O . TRP A 1 405 ? 22.461 -0.163 3.023 1.00 90.94 405 TRP A O 1
ATOM 3179 N N . SER A 1 406 ? 23.123 0.959 1.194 1.00 93.50 406 SER A N 1
ATOM 3180 C CA . SER A 1 406 ? 21.848 0.872 0.499 1.00 93.50 406 SER A CA 1
ATOM 3181 C C . SER A 1 406 ? 22.019 0.257 -0.878 1.00 93.50 406 SER A C 1
ATOM 3183 O O . SER A 1 406 ? 23.067 0.381 -1.503 1.00 93.50 406 SER A O 1
ATOM 3185 N N . LEU A 1 407 ? 20.973 -0.415 -1.331 1.00 94.19 407 LEU A N 1
ATOM 3186 C CA . LEU A 1 407 ? 20.797 -0.930 -2.678 1.00 94.19 407 LEU A CA 1
ATOM 3187 C C . LEU A 1 407 ? 19.624 -0.156 -3.263 1.00 94.19 407 LEU A C 1
ATOM 3189 O O . LEU A 1 407 ? 18.485 -0.372 -2.849 1.00 94.19 407 LEU A O 1
ATOM 3193 N N . VAL A 1 408 ? 19.901 0.780 -4.164 1.00 94.81 408 VAL A N 1
ATOM 3194 C CA . VAL A 1 408 ? 18.873 1.662 -4.734 1.00 94.81 408 VAL A CA 1
ATOM 3195 C C . VAL A 1 408 ? 18.697 1.309 -6.211 1.00 94.81 408 VAL A C 1
ATOM 3197 O O . VAL A 1 408 ? 19.705 1.227 -6.919 1.00 94.81 408 VAL A O 1
ATOM 3200 N N . PRO A 1 409 ? 17.466 1.064 -6.692 1.00 93.81 409 PRO A N 1
ATOM 3201 C CA . PRO A 1 409 ? 17.179 0.932 -8.114 1.00 93.81 409 PRO A CA 1
ATOM 3202 C C . PRO A 1 409 ? 17.742 2.118 -8.907 1.00 93.81 409 PRO A C 1
ATOM 3204 O O . PRO A 1 409 ? 17.671 3.254 -8.446 1.00 93.81 409 PRO A O 1
ATOM 3207 N N . LYS A 1 410 ? 18.286 1.871 -10.102 1.00 93.88 410 LYS A N 1
ATOM 3208 C CA . LYS A 1 410 ? 18.737 2.939 -11.017 1.00 93.88 410 LYS A CA 1
ATOM 3209 C C . LYS A 1 410 ? 17.613 3.870 -11.447 1.00 93.88 410 LYS A C 1
ATOM 3211 O O . LYS A 1 410 ? 17.826 5.063 -11.629 1.00 93.88 410 LYS A O 1
ATOM 3216 N N . GLU A 1 411 ? 16.449 3.283 -11.662 1.00 91.19 411 GLU A N 1
ATOM 3217 C CA . GLU A 1 411 ? 15.237 3.969 -12.071 1.00 91.19 411 GLU A CA 1
ATOM 3218 C C . GLU A 1 411 ? 14.189 3.759 -10.978 1.00 91.19 411 GLU A C 1
ATOM 3220 O O . GLU A 1 411 ? 14.161 2.678 -10.377 1.00 91.19 411 GLU A O 1
ATOM 3225 N N . PRO A 1 412 ? 13.339 4.760 -10.694 1.00 86.88 412 PRO A N 1
ATOM 3226 C CA . PRO A 1 412 ? 12.252 4.597 -9.746 1.00 86.88 412 PRO A CA 1
ATOM 3227 C C . PRO A 1 412 ? 11.386 3.403 -10.139 1.00 86.88 412 PRO A C 1
ATOM 3229 O O . PRO A 1 412 ? 11.029 3.230 -11.309 1.00 86.88 412 PRO A O 1
ATOM 3232 N N . HIS A 1 413 ? 11.026 2.585 -9.155 1.00 79.12 413 HIS A N 1
ATOM 3233 C CA . HIS A 1 413 ? 10.115 1.477 -9.380 1.00 79.12 413 HIS A CA 1
ATOM 3234 C C . HIS A 1 413 ? 8.727 2.065 -9.672 1.00 79.12 413 HIS A C 1
ATOM 3236 O O . HIS A 1 413 ? 8.105 2.651 -8.788 1.00 79.12 413 HIS A O 1
ATOM 3242 N N . THR A 1 414 ? 8.287 2.000 -10.932 1.00 71.38 414 THR A N 1
ATOM 3243 C CA . THR A 1 414 ? 7.080 2.684 -11.442 1.00 71.38 414 THR A CA 1
ATOM 3244 C C . THR A 1 414 ? 5.949 1.717 -11.794 1.00 71.38 414 THR A C 1
ATOM 3246 O O . THR A 1 414 ? 5.122 2.011 -12.655 1.00 71.38 414 THR A O 1
ATOM 3249 N N . GLY A 1 415 ? 5.864 0.553 -11.142 1.00 62.44 415 GLY A N 1
ATOM 3250 C CA . GLY A 1 415 ? 4.729 -0.327 -11.397 1.00 62.44 415 GLY A CA 1
ATOM 3251 C C . GLY A 1 415 ? 4.751 -1.710 -10.762 1.00 62.44 415 GLY A C 1
ATOM 3252 O O . GLY A 1 415 ? 5.550 -2.034 -9.889 1.00 62.44 415 GLY A O 1
ATOM 3253 N N . ILE A 1 416 ? 3.815 -2.514 -11.270 1.00 58.56 416 ILE A N 1
ATOM 3254 C CA . ILE A 1 416 ? 3.362 -3.832 -10.814 1.00 58.56 416 ILE A CA 1
ATOM 3255 C C . ILE A 1 416 ? 4.070 -5.024 -11.518 1.00 58.56 416 ILE A C 1
ATOM 3257 O O . ILE A 1 416 ? 3.705 -6.153 -11.216 1.00 58.56 416 ILE A O 1
ATOM 3261 N N . PRO A 1 417 ? 5.061 -4.899 -12.442 1.00 55.12 417 PRO A N 1
ATOM 3262 C CA . PRO A 1 417 ? 5.346 -5.969 -13.415 1.00 55.12 417 PRO A CA 1
ATOM 3263 C C . PRO A 1 417 ? 5.791 -7.312 -12.806 1.00 55.12 417 PRO A C 1
ATOM 3265 O O . PRO A 1 417 ? 5.746 -8.326 -13.494 1.00 55.12 417 PRO A O 1
ATOM 3268 N N . ASN A 1 418 ? 6.162 -7.338 -11.522 1.00 64.44 418 ASN A N 1
ATOM 3269 C CA . ASN A 1 418 ? 6.533 -8.541 -10.782 1.00 64.44 418 ASN A CA 1
ATOM 3270 C C . ASN A 1 418 ? 5.724 -8.767 -9.492 1.00 64.44 418 ASN A C 1
ATOM 3272 O O . ASN A 1 418 ? 6.137 -9.579 -8.660 1.00 64.44 418 ASN A O 1
ATOM 3276 N N . SER A 1 419 ? 4.617 -8.051 -9.266 1.00 66.50 419 SER A N 1
ATOM 3277 C CA . SER A 1 419 ? 3.828 -8.273 -8.055 1.00 66.50 419 SER A CA 1
ATOM 3278 C C . SER A 1 419 ? 3.137 -9.630 -8.137 1.00 66.50 419 SER A C 1
ATOM 3280 O O . SER A 1 419 ? 2.386 -9.898 -9.076 1.00 66.50 419 SER A O 1
ATOM 3282 N N . VAL A 1 420 ? 3.347 -10.469 -7.131 1.00 65.62 420 VAL A N 1
ATOM 3283 C CA . VAL A 1 420 ? 2.475 -11.621 -6.907 1.00 65.62 420 VAL A CA 1
ATOM 3284 C C . VAL A 1 420 ? 1.264 -11.089 -6.161 1.00 65.62 420 VAL A C 1
ATOM 3286 O O . VAL A 1 420 ? 1.435 -10.543 -5.068 1.00 65.62 420 VAL A O 1
ATOM 3289 N N . THR A 1 421 ? 0.070 -11.223 -6.743 1.00 65.94 421 THR A N 1
ATOM 3290 C CA . THR A 1 421 ? -1.190 -10.917 -6.055 1.00 65.94 421 THR A CA 1
ATOM 3291 C C . THR A 1 421 ? -1.153 -11.567 -4.678 1.00 65.94 421 THR A C 1
ATOM 3293 O O . THR A 1 421 ? -0.802 -12.745 -4.571 1.00 65.94 421 THR A O 1
ATOM 3296 N N . ASP A 1 422 ? -1.431 -10.808 -3.616 1.00 63.41 422 ASP A N 1
ATOM 3297 C CA . ASP A 1 422 ? -1.354 -11.352 -2.264 1.00 63.41 422 ASP A CA 1
ATOM 3298 C C . ASP A 1 422 ? -2.474 -12.374 -2.055 1.00 63.41 422 ASP A C 1
ATOM 3300 O O . ASP A 1 422 ? -3.576 -12.049 -1.626 1.00 63.41 422 ASP A O 1
ATOM 3304 N N . ILE A 1 423 ? -2.180 -13.638 -2.360 1.00 62.19 423 ILE A N 1
ATOM 3305 C CA . ILE A 1 423 ? -3.122 -14.751 -2.214 1.00 62.19 423 ILE A CA 1
ATOM 3306 C C . ILE A 1 423 ? -3.467 -14.972 -0.731 1.00 62.19 423 ILE A C 1
ATOM 3308 O O . ILE A 1 423 ? -4.398 -15.694 -0.396 1.00 62.19 423 ILE A O 1
ATOM 3312 N N . ARG A 1 424 ? -2.739 -14.344 0.206 1.00 55.16 424 ARG A N 1
ATOM 3313 C CA . ARG A 1 424 ? -2.965 -14.527 1.639 1.00 55.16 424 ARG A CA 1
ATOM 3314 C C . ARG A 1 424 ? -4.336 -14.038 2.098 1.00 55.16 424 ARG A C 1
ATOM 3316 O O . ARG A 1 424 ? -4.886 -14.664 3.002 1.00 55.16 424 ARG A O 1
ATOM 3323 N N . SER A 1 425 ? -4.883 -12.975 1.503 1.00 50.91 425 SER A N 1
ATOM 3324 C CA . SER A 1 425 ? -6.222 -12.475 1.854 1.00 50.91 425 SER A CA 1
ATOM 3325 C C . SER A 1 425 ? -7.336 -13.464 1.495 1.00 50.91 425 SER A C 1
ATOM 3327 O O . SER A 1 425 ? -8.399 -13.413 2.098 1.00 50.91 425 SER A O 1
ATOM 3329 N N . GLN A 1 426 ? -7.075 -14.399 0.578 1.00 54.91 426 GLN A N 1
ATOM 3330 C CA . GLN A 1 426 ? -8.044 -15.392 0.105 1.00 54.91 426 GLN A CA 1
ATOM 3331 C C . GLN A 1 426 ? -7.971 -16.732 0.860 1.00 54.91 426 GLN A C 1
ATOM 3333 O O . GLN A 1 426 ? -8.787 -17.617 0.633 1.00 54.91 426 GLN A O 1
ATOM 3338 N N . ILE A 1 427 ? -6.966 -16.921 1.722 1.00 61.19 427 ILE A N 1
ATOM 3339 C CA . ILE A 1 427 ? -6.514 -18.261 2.133 1.00 61.19 427 ILE A CA 1
ATOM 3340 C C . ILE A 1 427 ? -6.643 -18.526 3.635 1.00 61.19 427 ILE A C 1
ATOM 3342 O O . ILE A 1 427 ? -6.551 -19.677 4.048 1.00 61.19 427 ILE A O 1
ATOM 3346 N N . MET A 1 428 ? -6.829 -17.514 4.481 1.00 64.19 428 MET A N 1
ATOM 3347 C CA . MET A 1 428 ? -7.063 -17.750 5.911 1.00 64.19 428 MET A CA 1
ATOM 3348 C C . MET A 1 428 ? -8.552 -17.655 6.221 1.00 64.19 428 MET A C 1
ATOM 3350 O O . MET A 1 428 ? -9.198 -16.699 5.806 1.00 64.19 428 MET A O 1
ATOM 3354 N N . ASP A 1 429 ? -9.091 -18.637 6.943 1.00 67.31 429 ASP A N 1
ATOM 3355 C CA . ASP A 1 429 ? -10.423 -18.490 7.531 1.00 67.31 429 ASP A CA 1
ATOM 3356 C C . ASP A 1 429 ? -10.402 -17.570 8.759 1.00 67.31 429 ASP A C 1
ATOM 3358 O O . ASP A 1 429 ? -9.337 -17.161 9.232 1.00 67.31 429 ASP A O 1
ATOM 3362 N N . ASP A 1 430 ? -11.584 -17.256 9.289 1.00 71.44 430 ASP A N 1
ATOM 3363 C CA . ASP A 1 430 ? -11.754 -16.403 10.475 1.00 71.44 430 ASP A CA 1
ATOM 3364 C C . ASP A 1 430 ? -11.023 -16.945 11.721 1.00 71.44 430 ASP A C 1
ATOM 3366 O O . ASP A 1 430 ? -10.770 -16.220 12.683 1.00 71.44 430 ASP A O 1
ATOM 3370 N N . GLU A 1 431 ? -10.644 -18.224 11.699 1.00 70.25 431 GLU A N 1
ATOM 3371 C CA . GLU A 1 431 ? -9.935 -18.927 12.767 1.00 70.25 431 GLU A CA 1
ATOM 3372 C C . GLU A 1 431 ? -8.414 -18.980 12.516 1.00 70.25 431 GLU A C 1
ATOM 3374 O O . GLU A 1 431 ? -7.659 -19.534 13.320 1.00 70.25 431 GLU A O 1
ATOM 3379 N N . GLY A 1 432 ? -7.940 -18.379 11.419 1.00 68.69 432 GLY A N 1
ATOM 3380 C CA . GLY A 1 432 ? -6.534 -18.322 11.028 1.00 68.69 432 GLY A CA 1
ATOM 3381 C C . GLY A 1 432 ? -5.986 -19.628 10.450 1.00 68.69 432 GLY A C 1
ATOM 3382 O O . GLY A 1 432 ? -4.763 -19.772 10.337 1.00 68.69 432 GLY A O 1
ATOM 3383 N N . ARG A 1 433 ? -6.851 -20.585 10.094 1.00 68.94 433 ARG A N 1
ATOM 3384 C CA . ARG A 1 433 ? -6.456 -21.828 9.426 1.00 68.94 433 ARG A CA 1
ATOM 3385 C C . ARG A 1 433 ? -6.232 -21.571 7.946 1.00 68.94 433 ARG A C 1
ATOM 3387 O O . ARG A 1 433 ? -6.940 -20.794 7.312 1.00 68.94 433 ARG A O 1
ATOM 3394 N N . VAL A 1 434 ? -5.221 -22.238 7.400 1.00 66.94 434 VAL A N 1
ATOM 3395 C CA . VAL A 1 434 ? -4.898 -22.174 5.976 1.00 66.94 434 VAL A CA 1
ATOM 3396 C C . VAL A 1 434 ? -5.916 -23.025 5.217 1.00 66.94 434 VAL A C 1
ATOM 3398 O O . VAL A 1 434 ? -5.948 -24.236 5.401 1.00 66.94 434 VAL A O 1
ATOM 3401 N N . LYS A 1 435 ? -6.730 -22.397 4.372 1.00 72.69 435 LYS A N 1
ATOM 3402 C CA . LYS A 1 435 ? -7.622 -23.047 3.411 1.00 72.69 435 LYS A CA 1
ATOM 3403 C C . LYS A 1 435 ? -6.949 -23.187 2.051 1.00 72.69 435 LYS A C 1
ATOM 3405 O O . LYS A 1 435 ? -6.008 -22.471 1.712 1.00 72.69 435 LYS A O 1
ATOM 3410 N N . CYS A 1 436 ? -7.447 -24.134 1.271 1.00 74.69 436 CYS A N 1
ATOM 3411 C CA . CYS A 1 436 ? -7.162 -24.209 -0.152 1.00 74.69 436 CYS A CA 1
ATOM 3412 C C . CYS A 1 436 ? -7.607 -22.893 -0.827 1.00 74.69 436 CYS A C 1
ATOM 3414 O O . CYS A 1 436 ? -8.756 -22.499 -0.615 1.00 74.69 436 CYS A O 1
ATOM 3416 N N . PRO A 1 437 ? -6.736 -22.179 -1.566 1.00 74.38 437 PRO A N 1
ATOM 3417 C CA . PRO A 1 437 ? -7.178 -21.023 -2.341 1.00 74.38 437 PRO A CA 1
ATOM 3418 C C . PRO A 1 437 ? -8.247 -21.398 -3.373 1.00 74.38 437 PRO A C 1
ATOM 3420 O O . PRO A 1 437 ? -8.194 -22.483 -3.945 1.00 74.38 437 PRO A O 1
ATOM 3423 N N . GLU A 1 438 ? -9.145 -20.461 -3.692 1.00 75.81 438 GLU A N 1
ATOM 3424 C CA . GLU A 1 438 ? -10.090 -20.600 -4.818 1.00 75.81 438 GLU A CA 1
ATOM 3425 C C . GLU A 1 438 ? -9.372 -20.735 -6.173 1.00 75.81 438 GLU A C 1
ATOM 3427 O O . GLU A 1 438 ? -9.926 -21.276 -7.124 1.00 75.81 438 GLU A O 1
ATOM 3432 N N . VAL A 1 439 ? -8.113 -20.294 -6.232 1.00 76.38 439 VAL A N 1
ATOM 3433 C CA . VAL A 1 439 ? -7.226 -20.341 -7.400 1.00 76.38 439 VAL A CA 1
ATOM 3434 C C . VAL A 1 439 ? -6.450 -21.668 -7.538 1.00 76.38 439 VAL A C 1
ATOM 3436 O O . VAL A 1 439 ? -5.316 -21.684 -8.022 1.00 76.38 439 VAL A O 1
ATOM 3439 N N . ASP A 1 440 ? -7.002 -22.799 -7.080 1.00 82.44 440 ASP A N 1
ATOM 3440 C CA . ASP A 1 440 ? -6.382 -24.119 -7.300 1.00 82.44 440 ASP A CA 1
ATOM 3441 C C . ASP A 1 440 ? -6.205 -24.406 -8.800 1.00 82.44 440 ASP A C 1
ATOM 3443 O O . ASP A 1 440 ? -7.086 -24.149 -9.616 1.00 82.44 440 ASP A O 1
ATOM 3447 N N . GLY A 1 441 ? -5.036 -24.924 -9.174 1.00 83.50 441 GLY A N 1
ATOM 3448 C CA . GLY A 1 441 ? -4.656 -25.184 -10.560 1.00 83.50 441 GLY A CA 1
ATOM 3449 C C . GLY A 1 441 ? -4.160 -23.953 -11.325 1.00 83.50 441 GLY A C 1
ATOM 3450 O O . GLY A 1 441 ? -3.554 -24.123 -12.388 1.00 83.50 441 GLY A O 1
ATOM 3451 N N . GLU A 1 442 ? -4.344 -22.734 -10.801 1.00 86.94 442 GLU A N 1
ATOM 3452 C CA . GLU A 1 442 ? -3.885 -21.517 -11.468 1.00 86.94 442 GLU A CA 1
ATOM 3453 C C . GLU A 1 442 ? -2.358 -21.406 -11.516 1.00 86.94 442 GLU A C 1
ATOM 3455 O O . GLU A 1 442 ? -1.618 -21.897 -10.657 1.00 86.94 442 GLU A O 1
ATOM 3460 N N . ILE A 1 443 ? -1.882 -20.706 -12.547 1.00 88.38 443 ILE A N 1
ATOM 3461 C CA . ILE A 1 443 ? -0.470 -20.395 -12.735 1.00 88.38 443 ILE A CA 1
ATOM 3462 C C . ILE A 1 443 ? -0.224 -18.955 -12.301 1.00 88.38 443 ILE A C 1
ATOM 3464 O O . ILE A 1 443 ? -0.647 -18.011 -12.967 1.00 88.38 443 ILE A O 1
ATOM 3468 N N . ILE A 1 444 ? 0.552 -18.787 -11.237 1.00 89.06 444 ILE A N 1
ATOM 3469 C CA . ILE A 1 444 ? 1.066 -17.487 -10.810 1.00 89.06 444 ILE A CA 1
ATOM 3470 C C . ILE A 1 444 ? 2.464 -17.261 -11.369 1.00 89.06 444 ILE A C 1
ATOM 3472 O O . ILE A 1 444 ? 3.268 -18.185 -11.501 1.00 89.06 444 ILE A O 1
ATOM 3476 N N . ARG A 1 445 ? 2.775 -16.010 -11.699 1.00 88.62 445 ARG A N 1
ATOM 3477 C CA . ARG A 1 445 ? 4.076 -15.625 -12.248 1.00 88.62 445 ARG A CA 1
ATOM 3478 C C . ARG A 1 445 ? 4.830 -14.748 -11.263 1.00 88.62 445 ARG A C 1
ATOM 3480 O O . ARG A 1 445 ? 4.261 -13.844 -10.662 1.00 88.62 445 ARG A O 1
ATOM 3487 N N . LEU A 1 446 ? 6.119 -15.028 -11.121 1.00 88.62 446 LEU A N 1
ATOM 3488 C CA . LEU A 1 446 ? 7.063 -14.253 -10.331 1.00 88.62 446 LEU A CA 1
ATOM 3489 C C . LEU A 1 446 ? 8.306 -14.018 -11.195 1.00 88.62 446 LEU A C 1
ATOM 3491 O O . LEU A 1 446 ? 9.167 -14.893 -11.329 1.00 88.62 446 LEU A O 1
ATOM 3495 N N . GLY A 1 447 ? 8.372 -12.841 -11.820 1.00 86.56 447 GLY A N 1
ATOM 3496 C CA . GLY A 1 447 ? 9.344 -12.564 -12.875 1.00 86.56 447 GLY A CA 1
ATOM 3497 C C . GLY A 1 447 ? 9.171 -13.536 -14.043 1.00 86.56 447 GLY A C 1
ATOM 3498 O O . GLY A 1 447 ? 8.072 -13.722 -14.563 1.00 86.56 447 GLY A O 1
ATOM 3499 N N . GLU A 1 448 ? 10.258 -14.193 -14.435 1.00 87.31 448 GLU A N 1
ATOM 3500 C CA . GLU A 1 448 ? 10.252 -15.176 -15.527 1.00 87.31 448 GLU A CA 1
ATOM 3501 C C . GLU A 1 448 ? 9.767 -16.569 -15.094 1.00 87.31 448 GLU A C 1
ATOM 3503 O O . GLU A 1 448 ? 9.540 -17.434 -15.939 1.00 87.31 448 GLU A O 1
ATOM 3508 N N . GLN A 1 449 ? 9.607 -16.811 -13.789 1.00 89.94 449 GLN A N 1
ATOM 3509 C CA . GLN A 1 449 ? 9.193 -18.110 -13.266 1.00 89.94 449 GLN A CA 1
ATOM 3510 C C . GLN A 1 449 ? 7.672 -18.190 -13.141 1.00 89.94 449 GLN A C 1
ATOM 3512 O O . GLN A 1 449 ? 7.019 -17.257 -12.674 1.00 89.94 449 GLN A O 1
ATOM 3517 N N . ALA A 1 450 ? 7.120 -19.333 -13.529 1.00 91.38 450 ALA A N 1
ATOM 3518 C CA . ALA A 1 450 ? 5.714 -19.663 -13.374 1.00 91.38 450 ALA A CA 1
ATOM 3519 C C . ALA A 1 450 ? 5.572 -20.787 -12.343 1.00 91.38 450 ALA A C 1
ATOM 3521 O O . ALA A 1 450 ? 6.325 -21.761 -12.369 1.00 91.38 450 ALA A O 1
ATOM 3522 N N . TYR A 1 451 ? 4.627 -20.627 -11.422 1.00 91.81 451 TYR A N 1
ATOM 3523 C CA . TYR A 1 451 ? 4.322 -21.593 -10.380 1.00 91.81 451 TYR A CA 1
ATOM 3524 C C . TYR A 1 451 ? 2.858 -21.997 -10.494 1.00 91.81 451 TYR A C 1
ATOM 3526 O O . TYR A 1 451 ? 1.985 -21.136 -10.514 1.00 91.81 451 TYR A O 1
ATOM 3534 N N . GLN A 1 452 ? 2.591 -23.294 -10.539 1.00 90.88 452 GLN A N 1
ATOM 3535 C CA . GLN A 1 452 ? 1.248 -23.835 -10.436 1.00 90.88 452 GLN A CA 1
ATOM 3536 C C . GLN A 1 452 ? 0.873 -23.996 -8.966 1.00 90.88 452 GLN A C 1
ATOM 3538 O O . GLN A 1 452 ? 1.636 -24.576 -8.186 1.00 90.88 452 GLN A O 1
ATOM 3543 N N . LEU A 1 453 ? -0.283 -23.460 -8.593 1.00 89.44 453 LEU A N 1
ATOM 3544 C CA . LEU A 1 453 ? -0.869 -23.615 -7.269 1.00 89.44 453 LEU A CA 1
ATOM 3545 C C . LEU A 1 453 ? -1.658 -24.917 -7.207 1.00 89.44 453 LEU A C 1
ATOM 3547 O O . LEU A 1 453 ? -2.494 -25.177 -8.064 1.00 89.44 453 LEU A O 1
ATOM 3551 N N . ASN A 1 454 ? -1.411 -25.722 -6.179 1.00 87.50 454 ASN A N 1
ATOM 3552 C CA . ASN A 1 454 ? -2.190 -26.922 -5.909 1.00 87.50 454 ASN A CA 1
ATOM 3553 C C . ASN A 1 454 ? -2.444 -27.067 -4.412 1.00 87.50 454 ASN A C 1
ATOM 3555 O O . ASN A 1 454 ? -1.542 -26.902 -3.583 1.00 87.50 454 ASN A O 1
ATOM 3559 N N . CYS A 1 455 ? -3.655 -27.449 -4.052 1.00 84.25 455 CYS A N 1
ATOM 3560 C CA . CYS A 1 455 ? -4.022 -27.757 -2.689 1.00 84.25 455 CYS A CA 1
ATOM 3561 C C . CYS A 1 455 ? -3.430 -29.091 -2.255 1.00 84.25 455 CYS A C 1
ATOM 3563 O O . CYS A 1 455 ? -3.348 -30.063 -3.006 1.00 84.25 455 CYS A O 1
ATOM 3565 N N . ASN A 1 456 ? -2.921 -29.115 -1.025 1.00 69.75 456 ASN A N 1
ATOM 3566 C CA . ASN A 1 456 ? -2.105 -30.214 -0.551 1.00 69.75 456 ASN A CA 1
ATOM 3567 C C . ASN A 1 456 ? -2.789 -30.952 0.594 1.00 69.75 456 ASN A C 1
ATOM 3569 O O . ASN A 1 456 ? -2.710 -30.555 1.759 1.00 69.75 456 ASN A O 1
ATOM 3573 N N . LYS A 1 457 ? -3.369 -32.101 0.248 1.00 67.19 457 LYS A N 1
ATOM 3574 C CA . LYS A 1 457 ? -3.724 -33.145 1.215 1.00 67.19 457 LYS A CA 1
ATOM 3575 C C . LYS A 1 457 ? -2.810 -34.371 1.105 1.00 67.19 457 LYS A C 1
ATOM 3577 O O . LYS A 1 457 ? -2.448 -34.974 2.116 1.00 67.19 457 LYS A O 1
ATOM 3582 N N . SER A 1 458 ? -2.381 -34.704 -0.115 1.00 62.72 458 SER A N 1
ATOM 3583 C CA . SER A 1 458 ? -1.725 -35.981 -0.438 1.00 62.72 458 SER A CA 1
ATOM 3584 C C . SER A 1 458 ? -0.264 -35.841 -0.900 1.00 62.72 458 SER A C 1
ATOM 3586 O O . SER A 1 458 ? 0.472 -36.829 -0.981 1.00 62.72 458 SER A O 1
ATOM 3588 N N . LEU A 1 459 ? 0.199 -34.620 -1.175 1.00 67.38 459 LEU A N 1
ATOM 3589 C CA . LEU A 1 459 ? 1.501 -34.349 -1.777 1.00 67.38 459 LEU A CA 1
ATOM 3590 C C . LEU A 1 459 ? 2.556 -34.154 -0.686 1.00 67.38 459 LEU A C 1
ATOM 3592 O O . LEU A 1 459 ? 2.746 -33.080 -0.118 1.00 67.38 459 LEU A O 1
ATOM 3596 N N . LYS A 1 460 ? 3.285 -35.232 -0.387 1.00 72.94 460 LYS A N 1
ATOM 3597 C CA . LYS A 1 460 ? 4.444 -35.188 0.510 1.00 72.94 460 LYS A CA 1
ATOM 3598 C C . LYS A 1 460 ? 5.704 -34.902 -0.313 1.00 72.94 460 LYS A C 1
ATOM 3600 O O . LYS A 1 460 ? 6.216 -35.829 -0.945 1.00 72.94 460 LYS A O 1
ATOM 3605 N N . PRO A 1 461 ? 6.231 -33.660 -0.331 1.00 77.75 461 PRO A N 1
ATOM 3606 C CA . PRO A 1 461 ? 7.490 -33.385 -1.011 1.00 77.75 461 PRO A CA 1
ATOM 3607 C C . PRO A 1 461 ? 8.598 -34.253 -0.409 1.00 77.75 461 PRO A C 1
ATOM 3609 O O . PRO A 1 461 ? 8.715 -34.368 0.813 1.00 77.75 461 PRO A O 1
ATOM 3612 N N . GLN A 1 462 ? 9.431 -34.851 -1.264 1.00 82.00 462 GLN A N 1
ATOM 3613 C CA . GLN A 1 462 ? 10.505 -35.746 -0.819 1.00 82.00 462 GLN A CA 1
ATOM 3614 C C . GLN A 1 462 ? 11.555 -35.000 0.003 1.00 82.00 462 GLN A C 1
ATOM 3616 O O . GLN A 1 462 ? 12.120 -35.537 0.956 1.00 82.00 462 GLN A O 1
ATOM 3621 N N . ARG A 1 463 ? 11.827 -33.745 -0.373 1.00 89.25 463 ARG A N 1
ATOM 3622 C CA . ARG A 1 463 ? 12.801 -32.895 0.304 1.00 89.25 463 ARG A CA 1
ATOM 3623 C C . ARG A 1 463 ? 12.253 -31.486 0.456 1.00 89.25 463 ARG A C 1
ATOM 3625 O O . ARG A 1 463 ? 12.193 -30.730 -0.514 1.00 89.25 463 ARG A O 1
ATOM 3632 N N . ARG A 1 464 ? 11.923 -31.131 1.699 1.00 91.75 464 ARG A N 1
ATOM 3633 C CA . ARG A 1 464 ? 11.543 -29.771 2.094 1.00 91.75 464 ARG A CA 1
ATOM 3634 C C . ARG A 1 464 ? 12.513 -29.178 3.107 1.00 91.75 464 ARG A C 1
ATOM 3636 O O . ARG A 1 464 ? 13.109 -29.908 3.899 1.00 91.75 464 ARG A O 1
ATOM 3643 N N . ARG A 1 465 ? 12.651 -27.854 3.101 1.00 93.38 465 ARG A N 1
ATOM 3644 C CA . ARG A 1 465 ? 13.400 -27.099 4.111 1.00 93.38 465 ARG A CA 1
ATOM 3645 C C . ARG A 1 465 ? 12.525 -25.971 4.658 1.00 93.38 465 ARG A C 1
ATOM 3647 O O . ARG A 1 465 ? 12.144 -25.108 3.870 1.00 93.38 465 ARG A O 1
ATOM 3654 N N . PRO A 1 466 ? 12.240 -25.933 5.970 1.00 92.00 466 PRO A N 1
ATOM 3655 C CA . PRO A 1 466 ? 11.506 -24.820 6.553 1.00 92.00 466 PRO A CA 1
ATOM 3656 C C . PRO A 1 466 ? 12.326 -23.529 6.449 1.00 92.00 466 PRO A C 1
ATOM 3658 O O . PRO A 1 466 ? 13.549 -23.536 6.638 1.00 92.00 466 PRO A O 1
ATOM 3661 N N . VAL A 1 467 ? 11.647 -22.423 6.156 1.00 89.38 467 VAL A N 1
ATOM 3662 C CA . VAL A 1 467 ? 12.215 -21.075 6.134 1.00 89.38 467 VAL A CA 1
ATOM 3663 C C . VAL A 1 467 ? 11.712 -20.334 7.368 1.00 89.38 467 VAL A C 1
ATOM 3665 O O . VAL A 1 467 ? 10.540 -19.958 7.421 1.00 89.38 467 VAL A O 1
ATOM 3668 N N . PRO A 1 468 ? 12.564 -20.126 8.384 1.00 84.19 468 PRO A N 1
ATOM 3669 C CA . PRO A 1 468 ? 12.157 -19.388 9.568 1.00 84.19 468 PRO A CA 1
ATOM 3670 C C . PRO A 1 468 ? 11.809 -17.939 9.211 1.00 84.19 468 PRO A C 1
ATOM 3672 O O . PRO A 1 468 ? 12.372 -17.362 8.280 1.00 84.19 468 PRO A O 1
ATOM 3675 N N . SER A 1 469 ? 10.896 -17.357 9.988 1.00 79.69 469 SER A N 1
ATOM 3676 C CA . SER A 1 469 ? 10.506 -15.938 9.940 1.00 79.69 469 SER A CA 1
ATOM 3677 C C . SER A 1 469 ? 9.741 -15.469 8.700 1.00 79.69 469 SER A C 1
ATOM 3679 O O . SER A 1 469 ? 9.227 -14.356 8.724 1.00 79.69 469 SER A O 1
ATOM 3681 N N . VAL A 1 470 ? 9.592 -16.302 7.668 1.00 81.94 470 VAL A N 1
ATOM 3682 C CA . VAL A 1 470 ? 8.761 -15.988 6.501 1.00 81.94 470 VAL A CA 1
ATOM 3683 C C . VAL A 1 470 ? 7.301 -16.296 6.813 1.00 81.94 470 VAL A C 1
ATOM 3685 O O . VAL A 1 470 ? 6.930 -17.446 7.066 1.00 81.94 470 VAL A O 1
ATOM 3688 N N . LYS A 1 471 ? 6.469 -15.252 6.826 1.00 78.25 471 LYS A N 1
ATOM 3689 C CA . LYS A 1 471 ? 5.058 -15.344 7.219 1.00 78.25 471 LYS A CA 1
ATOM 3690 C C . LYS A 1 471 ? 4.117 -15.086 6.067 1.00 78.25 471 LYS A C 1
ATOM 3692 O O . LYS A 1 471 ? 2.996 -15.573 6.150 1.00 78.25 471 LYS A O 1
ATOM 3697 N N . LEU A 1 472 ? 4.517 -14.346 5.046 1.00 82.81 472 LEU A N 1
ATOM 3698 C CA . LEU A 1 472 ? 3.690 -14.148 3.865 1.00 82.81 472 LEU A CA 1
ATOM 3699 C C . LEU A 1 472 ? 4.015 -15.212 2.809 1.00 82.81 472 LEU A C 1
ATOM 3701 O O . LEU A 1 472 ? 5.073 -15.843 2.834 1.00 82.81 472 LEU A O 1
ATOM 3705 N N . PHE A 1 473 ? 3.070 -15.460 1.908 1.00 84.88 473 PHE A N 1
ATOM 3706 C CA . PHE A 1 473 ? 3.268 -16.422 0.830 1.00 84.88 473 PHE A CA 1
ATOM 3707 C C . PHE A 1 473 ? 4.141 -15.856 -0.298 1.00 84.88 473 PHE A C 1
ATOM 3709 O O . PHE A 1 473 ? 5.035 -16.548 -0.782 1.00 84.88 473 PHE A O 1
ATOM 3716 N N . ASN A 1 474 ? 3.954 -14.587 -0.662 1.00 86.44 474 ASN A N 1
ATOM 3717 C CA . ASN A 1 474 ? 4.834 -13.899 -1.608 1.00 86.44 474 ASN A CA 1
ATOM 3718 C C . ASN A 1 474 ? 6.305 -13.954 -1.147 1.00 86.44 474 ASN A C 1
ATOM 3720 O O . ASN A 1 474 ? 7.181 -14.310 -1.928 1.00 86.44 474 ASN A O 1
ATOM 3724 N N . GLU A 1 475 ? 6.572 -13.741 0.146 1.00 89.06 475 GLU A N 1
ATOM 3725 C CA . GLU A 1 475 ? 7.899 -13.901 0.747 1.00 89.06 475 GLU A CA 1
ATOM 3726 C C . GLU A 1 475 ? 8.453 -15.326 0.553 1.00 89.06 475 GLU A C 1
ATOM 3728 O O . GLU A 1 475 ? 9.647 -15.496 0.307 1.00 89.06 475 GLU A O 1
ATOM 3733 N N . CYS A 1 476 ? 7.612 -16.366 0.634 1.00 91.00 476 CYS A N 1
ATOM 3734 C CA . CYS A 1 476 ? 8.033 -17.741 0.351 1.00 91.00 476 CYS A CA 1
ATOM 3735 C C . CYS A 1 476 ? 8.469 -17.911 -1.096 1.00 91.00 476 CYS A C 1
ATOM 3737 O O . CYS A 1 476 ? 9.533 -18.478 -1.351 1.00 91.00 476 CYS A O 1
ATOM 3739 N N . LEU A 1 477 ? 7.649 -17.446 -2.037 1.00 92.06 477 LEU A N 1
ATOM 3740 C CA . LEU A 1 477 ? 7.939 -17.572 -3.461 1.00 92.06 477 LEU A CA 1
ATOM 3741 C C . LEU A 1 477 ? 9.198 -16.808 -3.839 1.00 92.06 477 LEU A C 1
ATOM 3743 O O . LEU A 1 477 ? 10.080 -17.377 -4.471 1.00 92.06 477 LEU A O 1
ATOM 3747 N N . VAL A 1 478 ? 9.338 -15.568 -3.367 1.00 91.88 478 VAL A N 1
ATOM 3748 C CA . VAL A 1 478 ? 10.557 -14.776 -3.553 1.00 91.88 478 VAL A CA 1
ATOM 3749 C C . VAL A 1 478 ? 11.763 -15.511 -2.980 1.00 91.88 478 VAL A C 1
ATOM 3751 O O . VAL A 1 478 ? 12.822 -15.563 -3.607 1.00 91.88 478 VAL A O 1
ATOM 3754 N N . ARG A 1 479 ? 11.611 -16.157 -1.817 1.00 91.81 479 ARG A N 1
ATOM 3755 C CA . ARG A 1 479 ? 12.676 -16.979 -1.240 1.00 91.81 479 ARG A CA 1
ATOM 3756 C C . ARG A 1 479 ? 13.031 -18.158 -2.135 1.00 91.81 479 ARG A C 1
ATOM 3758 O O . ARG A 1 479 ? 14.217 -18.452 -2.265 1.00 91.81 479 ARG A O 1
ATOM 3765 N N . CYS A 1 480 ? 12.047 -18.826 -2.726 1.00 93.75 480 CYS A N 1
ATOM 3766 C CA . CYS A 1 480 ? 12.275 -19.917 -3.664 1.00 93.75 480 CYS A CA 1
ATOM 3767 C C . CYS A 1 480 ? 12.988 -19.431 -4.927 1.00 93.75 480 CYS A C 1
ATOM 3769 O O . CYS A 1 480 ? 14.029 -19.985 -5.269 1.00 93.75 480 CYS A O 1
ATOM 3771 N N . TYR A 1 481 ? 12.510 -18.336 -5.520 1.00 92.19 481 TYR A N 1
ATOM 3772 C CA . TYR A 1 481 ? 13.064 -17.709 -6.719 1.00 92.19 481 TYR A CA 1
ATOM 3773 C C . TYR A 1 481 ? 14.570 -17.449 -6.598 1.00 92.19 481 TYR A C 1
ATOM 3775 O O . TYR A 1 481 ? 15.344 -17.812 -7.482 1.00 92.19 481 TYR A O 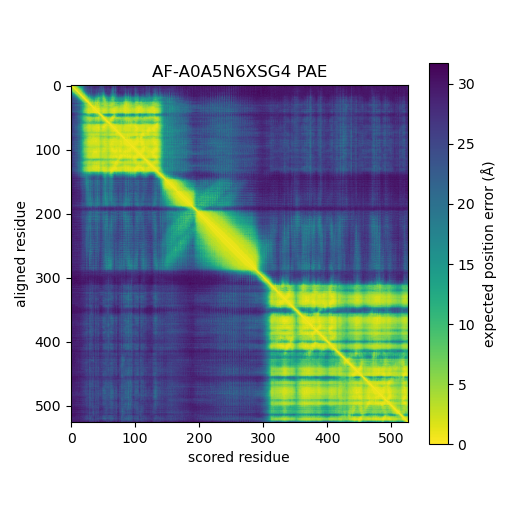1
ATOM 3783 N N . VAL A 1 482 ? 15.010 -16.879 -5.470 1.00 90.44 482 VAL A N 1
ATOM 3784 C CA . VAL A 1 482 ? 16.437 -16.585 -5.232 1.00 90.44 482 VAL A CA 1
ATOM 3785 C C . VAL A 1 482 ? 17.236 -17.779 -4.697 1.00 90.44 482 VAL A C 1
ATOM 3787 O O . VAL A 1 482 ? 18.458 -17.698 -4.561 1.00 90.44 482 VAL A O 1
ATOM 3790 N N . THR A 1 483 ? 16.585 -18.894 -4.354 1.00 90.50 483 THR A N 1
ATOM 3791 C CA . THR A 1 483 ? 17.255 -20.070 -3.790 1.00 90.50 483 THR A CA 1
ATOM 3792 C C . THR A 1 483 ? 17.548 -21.093 -4.876 1.00 90.50 483 THR A C 1
ATOM 3794 O O . THR A 1 483 ? 16.662 -21.786 -5.370 1.00 90.50 483 THR A O 1
ATOM 3797 N N . LYS A 1 484 ? 18.836 -21.271 -5.185 1.00 90.69 484 LYS A N 1
ATOM 3798 C CA . LYS A 1 484 ? 19.293 -22.249 -6.178 1.00 90.69 484 LYS A CA 1
ATOM 3799 C C . LYS A 1 484 ? 18.724 -23.650 -5.914 1.00 90.69 484 LYS A C 1
ATOM 3801 O O . LYS A 1 484 ? 18.912 -24.215 -4.834 1.00 90.69 484 LYS A O 1
ATOM 3806 N N . GLY A 1 485 ? 18.084 -24.214 -6.937 1.00 91.75 485 GLY A N 1
ATOM 3807 C CA . GLY A 1 485 ? 17.505 -25.559 -6.917 1.00 91.75 485 GLY A CA 1
ATOM 3808 C C . GLY A 1 485 ? 16.162 -25.671 -6.193 1.00 91.75 485 GLY A C 1
ATOM 3809 O O . GLY A 1 485 ? 15.677 -26.787 -6.032 1.00 91.75 485 GLY A O 1
ATOM 3810 N N . CYS A 1 486 ? 15.573 -24.563 -5.737 1.00 94.19 486 CYS A N 1
ATOM 3811 C CA . CYS A 1 486 ? 14.197 -24.581 -5.263 1.00 94.19 486 CYS A CA 1
ATOM 3812 C C . CYS A 1 486 ? 13.252 -24.860 -6.440 1.00 94.19 486 CYS A C 1
ATOM 3814 O O . CYS A 1 486 ? 13.368 -24.238 -7.490 1.00 94.19 486 CYS A O 1
ATOM 3816 N N . GLN A 1 487 ? 12.355 -25.824 -6.261 1.00 94.75 487 GLN A N 1
ATOM 3817 C CA . GLN A 1 487 ? 11.350 -26.243 -7.237 1.00 94.75 487 GLN A CA 1
ATOM 3818 C C . GLN A 1 487 ? 9.953 -25.732 -6.892 1.00 94.75 487 GLN A C 1
ATOM 3820 O O . GLN A 1 487 ? 9.037 -25.862 -7.688 1.00 94.75 487 GLN A O 1
ATOM 3825 N N . GLY A 1 488 ? 9.765 -25.174 -5.702 1.00 94.00 488 GLY A N 1
ATOM 3826 C CA . GLY A 1 488 ? 8.484 -24.647 -5.272 1.00 94.00 488 GLY A CA 1
ATOM 3827 C C . GLY A 1 488 ? 8.449 -24.392 -3.781 1.00 94.00 488 GLY A C 1
ATOM 3828 O O . GLY A 1 488 ? 9.447 -24.526 -3.067 1.00 94.00 488 GLY A O 1
ATOM 3829 N N . VAL A 1 489 ? 7.277 -24.032 -3.296 1.00 93.62 489 VAL A N 1
ATOM 3830 C CA . VAL A 1 489 ? 7.032 -23.717 -1.898 1.00 93.62 489 VAL A CA 1
ATOM 3831 C C . VAL A 1 489 ? 5.820 -24.473 -1.403 1.00 93.62 489 VAL A C 1
ATOM 3833 O O . VAL A 1 489 ? 4.905 -24.784 -2.155 1.00 93.62 489 VAL A O 1
ATOM 3836 N N . MET A 1 490 ? 5.816 -24.751 -0.111 1.00 90.81 490 MET A N 1
ATOM 3837 C CA . MET A 1 490 ? 4.657 -25.252 0.599 1.00 90.81 490 MET A CA 1
ATOM 3838 C C . MET A 1 490 ? 4.305 -24.279 1.701 1.00 90.81 490 MET A C 1
ATOM 3840 O O . MET A 1 490 ? 5.181 -23.855 2.469 1.00 90.81 490 MET A O 1
ATOM 3844 N N . ARG A 1 491 ? 3.017 -23.968 1.774 1.00 86.31 491 ARG A N 1
ATOM 3845 C CA . ARG A 1 491 ? 2.424 -23.208 2.851 1.00 86.31 491 ARG A CA 1
ATOM 3846 C C . ARG A 1 491 ? 1.690 -24.161 3.780 1.00 86.31 491 ARG A C 1
ATOM 3848 O O . ARG A 1 491 ? 0.705 -24.777 3.393 1.00 86.31 491 ARG A O 1
ATOM 3855 N N . ASP A 1 492 ? 2.205 -24.277 4.994 1.00 81.81 492 ASP A N 1
ATOM 3856 C CA . ASP A 1 492 ? 1.560 -24.944 6.124 1.00 81.81 492 ASP A CA 1
ATOM 3857 C C . ASP A 1 492 ? 1.444 -23.923 7.279 1.00 81.81 492 ASP A C 1
ATOM 3859 O O . ASP A 1 492 ? 1.185 -22.739 7.037 1.00 81.81 492 ASP A O 1
ATOM 3863 N N . ASN A 1 493 ? 1.716 -24.324 8.526 1.00 78.56 493 ASN A N 1
ATOM 3864 C CA . ASN A 1 493 ? 1.896 -23.397 9.656 1.00 78.56 493 ASN A CA 1
ATOM 3865 C C . ASN A 1 493 ? 3.076 -22.418 9.472 1.00 78.56 493 ASN A C 1
ATOM 3867 O O . ASN A 1 493 ? 3.298 -21.534 10.304 1.00 78.56 493 ASN A O 1
ATOM 3871 N N . GLY A 1 494 ? 3.852 -22.557 8.398 1.00 84.56 494 GLY A N 1
ATOM 3872 C CA . GLY A 1 494 ? 4.855 -21.598 7.983 1.00 84.56 494 GLY A CA 1
ATOM 3873 C C . GLY A 1 494 ? 5.207 -21.735 6.508 1.00 84.56 494 GLY A C 1
ATOM 3874 O O . GLY A 1 494 ? 4.384 -22.062 5.654 1.00 84.56 494 GLY A O 1
ATOM 3875 N N . CYS A 1 495 ? 6.460 -21.414 6.213 1.00 89.88 495 CYS A N 1
ATOM 3876 C CA . CYS A 1 495 ? 7.018 -21.455 4.876 1.00 89.88 495 CYS A CA 1
ATOM 3877 C C . CYS A 1 495 ? 8.001 -22.613 4.743 1.00 89.88 495 CYS A C 1
ATOM 3879 O O . CYS A 1 495 ? 8.941 -22.707 5.535 1.00 89.88 495 CYS A O 1
ATOM 3881 N N . SER A 1 496 ? 7.853 -23.454 3.723 1.00 93.06 496 SER A N 1
ATOM 3882 C CA . SER A 1 496 ? 8.849 -24.473 3.382 1.00 93.06 496 SER A CA 1
ATOM 3883 C C . SER A 1 496 ? 9.232 -24.398 1.909 1.00 93.06 496 SER A C 1
ATOM 3885 O O . SER A 1 496 ? 8.360 -24.344 1.052 1.00 93.06 496 SER A O 1
ATOM 3887 N N . LEU A 1 497 ? 10.530 -24.454 1.606 1.00 94.62 497 LEU A N 1
ATOM 3888 C CA . LEU A 1 497 ? 11.025 -24.615 0.236 1.00 94.62 497 LEU A CA 1
ATOM 3889 C C . LEU A 1 497 ? 11.043 -26.092 -0.140 1.00 94.62 497 LEU A C 1
ATOM 3891 O O . LEU A 1 497 ? 11.504 -26.922 0.649 1.00 94.62 497 LEU A O 1
ATOM 3895 N N . ILE A 1 498 ? 10.601 -26.405 -1.349 1.00 94.00 498 ILE A N 1
ATOM 3896 C CA . ILE A 1 498 ? 10.615 -27.740 -1.940 1.00 94.00 498 ILE A CA 1
ATOM 3897 C C . ILE A 1 498 ? 11.781 -27.810 -2.927 1.00 94.00 498 ILE A C 1
ATOM 3899 O O . ILE A 1 498 ? 11.948 -26.926 -3.757 1.00 94.00 498 ILE A O 1
ATOM 3903 N N . TYR A 1 499 ? 12.598 -28.860 -2.834 1.00 93.31 499 TYR A N 1
ATOM 3904 C CA . TYR A 1 499 ? 13.740 -29.094 -3.737 1.00 93.31 499 TYR A CA 1
ATOM 3905 C C . TYR A 1 499 ? 13.585 -30.355 -4.594 1.00 93.31 499 TYR A C 1
ATOM 3907 O O . TYR A 1 499 ? 14.400 -30.599 -5.476 1.00 93.31 499 TYR A O 1
ATOM 3915 N N . SER A 1 500 ? 12.617 -31.206 -4.255 1.00 88.88 500 SER A N 1
ATOM 3916 C CA . SER A 1 500 ? 12.295 -32.435 -4.980 1.00 88.88 500 SER A CA 1
ATOM 3917 C C . SER A 1 500 ? 10.848 -32.817 -4.692 1.00 88.88 500 SER A C 1
ATOM 3919 O O . SER A 1 500 ? 10.435 -32.846 -3.522 1.00 88.88 500 SER A O 1
ATOM 3921 N N . HIS A 1 501 ? 10.102 -33.144 -5.741 1.00 81.31 501 HIS A N 1
ATOM 3922 C CA . HIS A 1 501 ? 8.727 -33.624 -5.675 1.00 81.31 501 HIS A CA 1
ATOM 3923 C C . HIS A 1 501 ? 8.470 -34.711 -6.728 1.00 81.31 501 HIS A C 1
ATOM 3925 O O . HIS A 1 501 ? 9.252 -34.902 -7.658 1.00 81.31 501 HIS A O 1
ATOM 3931 N N . HIS A 1 502 ? 7.364 -35.434 -6.569 1.00 81.56 502 HIS A N 1
ATOM 3932 C CA . HIS A 1 502 ? 6.806 -36.252 -7.645 1.00 81.56 502 HIS A CA 1
ATOM 3933 C C . HIS A 1 502 ? 6.010 -35.367 -8.604 1.00 81.56 502 HIS A C 1
ATOM 3935 O O . HIS A 1 502 ? 5.466 -34.354 -8.165 1.00 81.56 502 HIS A O 1
ATOM 3941 N N . ALA A 1 503 ? 5.921 -35.757 -9.880 1.00 78.81 503 ALA A N 1
ATOM 3942 C CA . ALA A 1 503 ? 5.101 -35.059 -10.869 1.00 78.81 503 ALA A CA 1
ATOM 3943 C C . ALA A 1 503 ? 3.700 -34.785 -10.304 1.00 78.81 503 ALA A C 1
ATOM 3945 O O . ALA A 1 503 ? 3.056 -35.686 -9.761 1.00 78.81 503 ALA A O 1
ATOM 3946 N N . LEU A 1 504 ? 3.283 -33.524 -10.379 1.00 75.44 504 LEU A N 1
ATOM 3947 C CA . LEU A 1 504 ? 2.016 -33.079 -9.821 1.00 75.44 504 LEU A CA 1
ATOM 3948 C C . LEU A 1 504 ? 0.893 -33.370 -10.811 1.00 75.44 504 LEU A C 1
ATOM 3950 O O . LEU A 1 504 ? 1.112 -33.281 -12.024 1.00 75.44 504 LEU A O 1
ATOM 3954 N N . PRO A 1 505 ? -0.305 -33.724 -10.323 1.00 78.81 505 PRO A N 1
ATOM 3955 C CA . PRO A 1 505 ? -1.479 -33.700 -11.174 1.00 78.81 505 PRO A CA 1
ATOM 3956 C C . PRO A 1 505 ? -1.731 -32.259 -11.638 1.00 78.81 505 PRO A C 1
ATOM 3958 O O . PRO A 1 505 ? -1.396 -31.306 -10.939 1.00 78.81 505 PRO A O 1
ATOM 3961 N N . LYS A 1 506 ? -2.323 -32.101 -12.826 1.00 77.50 506 LYS A N 1
ATOM 3962 C CA . LYS A 1 506 ? -2.652 -30.770 -13.357 1.00 77.50 506 LYS A CA 1
ATOM 3963 C C . LYS A 1 506 ? -3.667 -30.028 -12.488 1.00 77.50 506 LYS A C 1
ATOM 3965 O O . LYS A 1 506 ? -3.603 -28.813 -12.425 1.00 77.50 506 LYS A O 1
ATOM 3970 N N . GLU A 1 507 ? -4.571 -30.750 -11.840 1.00 76.25 507 GLU A N 1
ATOM 3971 C CA . GLU A 1 507 ? -5.617 -30.206 -10.971 1.00 76.25 507 GLU A CA 1
ATOM 3972 C C . GLU A 1 507 ? -5.701 -31.070 -9.714 1.00 76.25 507 GLU A C 1
ATOM 3974 O O . GLU A 1 507 ? -5.433 -32.279 -9.763 1.00 76.25 507 GLU A O 1
ATOM 3979 N N . THR A 1 508 ? -6.041 -30.454 -8.583 1.00 80.50 508 THR A N 1
ATOM 3980 C CA . THR A 1 508 ? -6.235 -31.186 -7.333 1.00 80.50 508 THR A CA 1
ATOM 3981 C C . THR A 1 508 ? -7.590 -31.907 -7.385 1.00 80.50 508 THR A C 1
ATOM 3983 O O . THR A 1 508 ? -8.594 -31.275 -7.708 1.00 80.50 508 THR A O 1
ATOM 3986 N N . PRO A 1 509 ? -7.670 -33.218 -7.083 1.00 80.62 509 PRO A N 1
ATOM 3987 C CA . PRO A 1 509 ? -8.952 -33.921 -7.023 1.00 80.62 509 PRO A CA 1
ATOM 3988 C C . PRO A 1 509 ? -9.942 -33.229 -6.070 1.00 80.62 509 PRO A C 1
ATOM 3990 O O . PRO A 1 509 ? -9.554 -32.795 -4.988 1.00 80.62 509 PRO A O 1
ATOM 3993 N N . GLU A 1 510 ? -11.227 -33.164 -6.434 1.00 78.38 510 GLU A N 1
ATOM 3994 C CA . GLU A 1 510 ? -12.266 -32.433 -5.677 1.00 78.38 510 GLU A CA 1
ATOM 3995 C C . GLU A 1 510 ? -12.377 -32.891 -4.204 1.00 78.38 510 GLU A C 1
ATOM 3997 O O . GLU A 1 510 ? -12.566 -32.095 -3.283 1.00 78.38 510 GLU A O 1
ATOM 4002 N N . GLU A 1 511 ? -12.151 -34.181 -3.961 1.00 77.94 511 GLU A N 1
ATOM 4003 C CA . GLU A 1 511 ? -12.083 -34.824 -2.640 1.00 77.94 511 GLU A CA 1
ATOM 4004 C C . GLU A 1 511 ? -10.931 -34.334 -1.732 1.00 77.94 511 GLU A C 1
ATOM 4006 O O . GLU A 1 511 ? -10.980 -34.486 -0.499 1.00 77.94 511 GLU A O 1
ATOM 4011 N N . ASP A 1 512 ? -9.914 -33.706 -2.325 1.00 73.06 512 ASP A N 1
ATOM 4012 C CA . ASP A 1 512 ? -8.745 -33.147 -1.645 1.00 73.06 512 ASP A CA 1
ATOM 4013 C C . ASP A 1 512 ? -8.868 -31.628 -1.396 1.00 73.06 512 ASP A C 1
ATOM 4015 O O . ASP A 1 512 ? -8.174 -31.113 -0.517 1.00 73.06 512 ASP A O 1
ATOM 4019 N N . LEU A 1 513 ? -9.798 -30.923 -2.061 1.00 70.00 513 LEU A N 1
ATOM 4020 C CA . LEU A 1 513 ? -9.996 -29.466 -1.923 1.00 70.00 513 LEU A CA 1
ATOM 4021 C C . LEU A 1 513 ? -10.577 -29.041 -0.559 1.00 70.00 513 LEU A C 1
ATOM 4023 O O . LEU A 1 513 ? -10.261 -27.971 -0.047 1.00 70.00 513 LEU A O 1
ATOM 4027 N N . THR A 1 514 ? -11.411 -29.876 0.066 1.00 62.41 514 THR A N 1
ATOM 4028 C CA . THR A 1 514 ? -12.211 -29.492 1.253 1.00 62.41 514 THR A CA 1
ATOM 4029 C C . THR A 1 514 ? -11.541 -29.753 2.607 1.00 62.41 514 THR A C 1
ATOM 4031 O O . THR A 1 514 ? -12.087 -29.376 3.640 1.00 62.41 514 THR A O 1
ATOM 4034 N N . ASN A 1 515 ? -10.373 -30.404 2.633 1.00 61.03 515 ASN A N 1
ATOM 4035 C CA . ASN A 1 515 ? -9.755 -30.925 3.864 1.00 61.03 515 ASN A CA 1
ATOM 4036 C C . ASN A 1 515 ? -8.234 -30.674 3.956 1.00 61.03 515 ASN A C 1
ATOM 4038 O O . ASN A 1 515 ? -7.529 -31.411 4.647 1.00 61.03 515 ASN A O 1
ATOM 4042 N N . GLY A 1 516 ? -7.700 -29.704 3.211 1.00 60.03 516 GLY A N 1
ATOM 4043 C CA . GLY A 1 516 ? -6.264 -29.419 3.189 1.00 60.03 516 GLY A CA 1
ATOM 4044 C C . GLY A 1 516 ? -5.857 -28.326 4.179 1.00 60.03 516 GLY A C 1
ATOM 4045 O O . GLY A 1 516 ? -6.207 -27.173 3.970 1.00 60.03 516 GLY A O 1
ATOM 4046 N N . ASP A 1 517 ? -5.037 -28.666 5.182 1.00 70.75 517 ASP A N 1
ATOM 4047 C CA . ASP A 1 517 ? -4.361 -27.698 6.077 1.00 70.75 517 ASP A CA 1
ATOM 4048 C C . ASP A 1 517 ? -3.110 -27.062 5.428 1.00 70.75 517 ASP A C 1
ATOM 4050 O O . ASP A 1 517 ? -2.323 -26.358 6.072 1.00 70.75 517 ASP A O 1
ATOM 4054 N N . SER A 1 518 ? -2.846 -27.387 4.160 1.00 79.94 518 SER A N 1
ATOM 4055 C CA . SER A 1 518 ? -1.674 -26.919 3.432 1.00 79.94 518 SER A CA 1
ATOM 4056 C C . SER A 1 518 ? -1.925 -26.867 1.933 1.00 79.94 518 SER A C 1
ATOM 4058 O O . SER A 1 518 ? -2.797 -27.550 1.399 1.00 79.94 518 SER A O 1
ATOM 4060 N N . TRP A 1 519 ? -1.112 -26.092 1.233 1.00 84.19 519 TRP A N 1
ATOM 4061 C CA . TRP A 1 519 ? -1.090 -26.039 -0.226 1.00 84.19 519 TRP A CA 1
ATOM 4062 C C . TRP A 1 519 ? 0.329 -25.738 -0.705 1.00 84.19 519 TRP A C 1
ATOM 4064 O O . TRP A 1 519 ? 1.207 -25.346 0.075 1.00 84.19 519 TRP A O 1
ATOM 4074 N N . ILE A 1 520 ? 0.589 -26.003 -1.977 1.00 89.69 520 ILE A N 1
ATOM 4075 C CA . ILE A 1 520 ? 1.900 -25.859 -2.601 1.00 89.69 520 ILE A CA 1
ATOM 4076 C C . ILE A 1 520 ? 1.809 -24.957 -3.824 1.00 89.69 520 ILE A C 1
ATOM 4078 O O . ILE A 1 520 ? 0.778 -24.881 -4.480 1.00 89.69 520 ILE A O 1
ATOM 4082 N N . ALA A 1 521 ? 2.911 -24.288 -4.134 1.00 91.38 521 ALA A N 1
ATOM 4083 C CA . ALA A 1 521 ? 3.099 -23.599 -5.398 1.00 91.38 521 ALA A CA 1
ATOM 4084 C C . ALA A 1 521 ? 4.408 -24.075 -6.011 1.00 91.38 521 ALA A C 1
ATOM 4086 O O . ALA A 1 521 ? 5.474 -23.936 -5.409 1.00 91.38 521 ALA A O 1
ATOM 4087 N N . MET A 1 522 ? 4.324 -24.689 -7.179 1.00 92.50 522 MET A N 1
ATOM 4088 C CA . MET A 1 522 ? 5.391 -25.508 -7.738 1.00 92.50 522 MET A CA 1
ATOM 4089 C C . MET A 1 522 ? 5.766 -24.998 -9.112 1.00 92.50 522 MET A C 1
ATOM 4091 O O . MET A 1 522 ? 4.886 -24.699 -9.907 1.00 92.50 522 MET A O 1
ATOM 4095 N N . LEU A 1 523 ? 7.063 -24.879 -9.385 1.00 91.44 523 LEU A N 1
ATOM 4096 C CA . LEU A 1 523 ? 7.553 -24.429 -10.679 1.00 91.44 523 LEU A CA 1
ATOM 4097 C C . LEU A 1 523 ? 6.971 -25.315 -11.776 1.00 91.44 523 LEU A C 1
ATOM 4099 O O . LEU A 1 523 ? 7.150 -26.534 -11.764 1.00 91.44 523 LEU A O 1
ATOM 4103 N N . THR A 1 524 ? 6.293 -24.693 -12.732 1.00 88.94 524 THR A N 1
ATOM 4104 C CA . THR A 1 524 ? 5.926 -25.369 -13.971 1.00 88.94 524 THR A CA 1
ATOM 4105 C C . THR A 1 524 ? 7.198 -25.518 -14.794 1.00 88.94 524 THR A C 1
ATOM 4107 O O . THR A 1 524 ? 7.924 -24.535 -14.965 1.00 88.94 524 THR A O 1
ATOM 4110 N N . GLU A 1 525 ? 7.498 -26.724 -15.279 1.00 75.69 525 GLU A N 1
ATOM 4111 C CA . GLU A 1 525 ? 8.589 -26.906 -16.242 1.00 75.69 525 GLU A CA 1
ATOM 4112 C C . GLU A 1 525 ? 8.364 -25.951 -17.427 1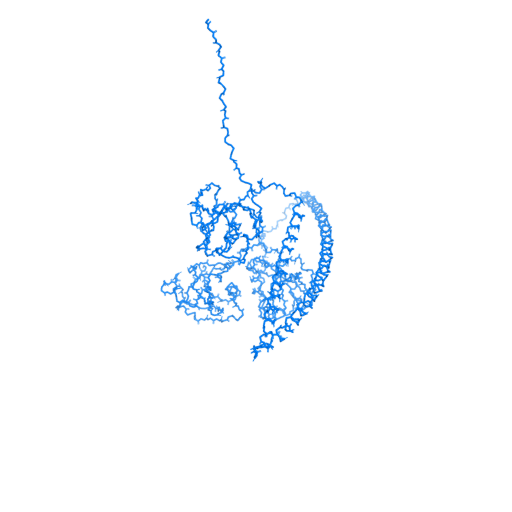.00 75.69 525 GLU A C 1
ATOM 4114 O O . GLU A 1 525 ? 7.251 -25.868 -17.951 1.00 75.69 525 GLU A O 1
ATOM 4119 N N . ALA A 1 526 ? 9.395 -25.171 -17.761 1.00 47.81 526 ALA A N 1
ATOM 4120 C CA . ALA A 1 526 ? 9.365 -24.208 -18.860 1.00 47.81 526 ALA A CA 1
ATOM 4121 C C . ALA A 1 526 ? 9.467 -24.896 -20.225 1.00 47.81 526 ALA A C 1
ATOM 4123 O O . ALA A 1 526 ? 10.231 -25.888 -20.324 1.00 47.81 526 ALA A O 1
#

pLDDT: mean 77.69, std 17.21, range [30.58, 98.25]

Foldseek 3Di:
DDDDDDDDDDDDDDDDDDDDPADDDQPQLQDPVDFQVRNLCSQVPDDLWHWHWDFQPDPVRWIKIKIWQKAFPDQKDKDPDFAGHPNSLVVVLVVDPQFFKKKAQSVRSIIITHRDPPTDMDGHPVRRMMIMGTDDPVPDDPPDPCVVVVVVVVVVVVVVVVVVVVVVVVVVVVVVVVVVVLVVVCCVQVVDDPDDVVSVVVSVVVVVVVVVVVVVVVVVVVVVVVVVVVVVVVVVVVVVVVVVVVVVVVVVVVVVVVVVVVVVVVVVVVVVVVVVVVVVVVVVVVVPPDDDDDDDDDDDDDDDPPPDDPQDDQDWLVVCQALVVQAQPWHAALNWIWGKFFQFDADDDPPVDDDFWAFQDTVNLVVLVLLQDQQFFWWKDFSGGIGTGRDHDVPGDDGHDRRIMMIGTPDGRHDRPFHFDQQVVQAQDPVRFGAQGPQFLHWTDGRPWIWHKHFDDPWDQPDKDFDPPAAGPVSLVSVQVSDPQFFWWKDAVGIITGNGTDDDDSGYPPVRRGDGSMIMIGTDDD

Organism: NCBI:txid656916

Solvent-accessible surface area (backbone atoms only — not comparable to full-atom values): 30157 Å² total; per-residue (Å²): 138,90,81,88,91,81,91,88,85,87,80,86,83,80,86,78,83,83,76,76,82,80,48,78,65,57,76,57,31,63,42,86,90,34,45,28,66,55,14,48,45,42,60,36,71,89,52,75,68,38,55,40,46,48,68,45,90,56,100,78,51,51,42,29,43,34,32,30,16,21,37,70,73,58,78,60,46,72,53,88,71,79,34,56,28,58,46,61,38,50,51,54,36,63,73,35,84,61,39,34,30,36,27,26,30,39,82,77,19,39,24,34,34,19,63,54,90,86,69,51,73,43,78,38,95,82,57,45,28,40,20,35,33,62,55,59,77,87,75,54,74,81,84,61,88,61,56,64,58,52,53,49,50,51,51,48,51,51,50,52,51,52,51,52,48,54,52,50,52,50,50,56,48,52,53,51,54,50,52,52,53,48,51,50,50,48,48,74,75,55,68,83,68,94,82,54,74,67,59,56,53,52,52,52,52,52,48,55,51,49,54,52,51,50,54,53,49,50,55,50,50,54,53,50,51,53,52,51,50,54,51,53,51,53,50,51,52,53,50,52,50,52,52,51,54,52,49,54,50,50,50,56,50,50,54,51,52,51,55,53,50,52,55,48,54,52,52,53,51,55,49,49,56,49,52,52,51,53,51,54,51,51,50,57,53,59,72,66,54,77,84,70,81,81,76,92,71,78,92,75,73,80,82,73,74,80,78,73,75,78,80,53,76,79,74,59,63,86,66,64,77,52,49,83,85,43,55,71,43,66,39,73,36,83,87,43,46,26,34,32,35,60,22,24,32,46,74,82,76,83,71,85,74,85,78,57,80,39,66,78,56,45,65,66,44,49,49,38,47,31,56,33,37,50,65,30,25,24,32,43,37,40,94,58,26,36,31,80,31,63,50,71,45,83,80,43,81,45,76,50,66,84,67,32,27,20,36,32,44,79,58,78,58,85,55,59,93,31,42,56,78,73,60,63,82,67,17,52,49,101,86,69,47,50,46,44,49,92,59,57,44,39,75,48,52,55,58,94,47,44,26,34,28,36,48,30,65,83,76,75,59,79,38,69,45,78,44,83,95,41,80,52,65,63,56,37,51,44,48,25,75,72,35,89,71,44,44,22,32,36,42,52,104,47,27,26,40,24,57,41,68,74,89,73,71,80,57,61,57,76,89,38,55,85,72,15,66,24,32,35,35,32,55,53,88,128

Nearest PDB structures (foldseek):
  6stx-assembly1_C  TM=7.448E-01  e=5.267E-04  Colletotrichum graminicola M1.001
  6ryw-assembly1_A  TM=7.861E-01  e=2.134E-03  Colletotrichum graminicola M1.001
  6ryx-assembly1_A  TM=7.297E-01  e=8.241E-04  Colletotrichum graminicola M1.001
  6ryv-assembly1_A  TM=7.546E-01  e=1.613E-03  Colletotrichum graminicola M1.001
  6o1g-assembly1_A  TM=3.644E-01  e=2.648E-02  Homo sapiens

Mean predicted aligned error: 19.69 Å